Protein AF-0000000086920352 (afdb_homodimer)

Secondary structure (DSSP, 8-state):
------SS------------SPBTHHHHTSTTGGGG--HHHHHHHHHHHHHHHHHHHH-SS-EEE-S--SGGGEEE-TT--EEE---TT-EEE-TT--EE-SEEEEETTTS-HHHHHH-EESTHHHHHHHHHHHHHHHH-------SS-TTPPPHHHHHHHHHHTT-GGGGS-HHHHTTT--HHHHHHHHHHHHHHHHHT-SSGGGSPPHHHHHHHHH-TTSPP---TT--------/-------S------------SPBTHHHHTSTTGGGG--HHHHHHHHHHHHHHHHHHHH-SS-EEE-S--SGGGEEE-TT--EEE---TT-EEE-TT--EE-SEEEEETTTS-HHHHHH-EESTHHHHHHHHHHHHHHHH-------SS-TTPPPHHHHHHHHHHTT-GGGGS-HHHHTTT--HHHHHHHHHHHHHHHHHT-SSGGGSPPHHHHHHHHH-TTSPP---TT--------

Organism: Prunus avium (NCBI:txid42229)

pLDDT: mean 82.34, std 21.56, range [18.47, 98.81]

InterPro domains:
  IPR000719 Protein kinase domain [PF00069] (11-173)
  IPR000719 Protein kinase domain [PS50011] (1-230)
  IPR000719 Protein kinase domain [SM00220] (1-224)
  IPR008271 Serine/threonine-protein kinase, active site [PS00108] (64-76)
  IPR011009 Protein kinase-like domain superfamily [SSF56112] (1-220)
  IPR052059 Cysteine-rich Ser/Thr receptor-like kinase [PTHR47973] (1-223)

Nearest PDB structures (foldseek):
  4oh4-assembly2_B  TM=9.201E-01  e=3.161E-15  Arabidopsis thaliana
  3tl8-assembly2_D  TM=9.072E-01  e=8.126E-15  Arabidopsis thaliana
  3ulz-assembly1_A  TM=9.108E-01  e=2.153E-13  Arabidopsis thaliana
  2xyn-assembly3_C  TM=7.406E-01  e=1.944E-09  Homo sapiens
  3kf4-assembly2_B  TM=7.059E-01  e=2.367E-08  Mus musculus

Sequence (474 aa):
RLLGCSCAGPESLLVYEYLPNRSLDRFIFDQESGKTLNWDKRYEIIVGTAEGLVHLHDNSKTRIIHRDIKASNILLDSRLRAKIADFGLARSFEEDKSHISTAIAGTLGYMAPEYLAHGQLTEKVDVYSFGVLILEIVTGRQNNRSKSAEYSDSIVTITWKHFQAGATEELYDSNLMLQNCNDDVKDEILRVVQIGLLCTQESPSLRPKMSKALQMLTKKEQPLPWHSRICRYTKNGRLLGCSCAGPESLLVYEYLPNRSLDRFIFDQESGKTLNWDKRYEIIVGTAEGLVHLHDNSKTRIIHRDIKASNILLDSRLRAKIADFGLARSFEEDKSHISTAIAGTLGYMAPEYLAHGQLTEKVDVYSFGVLILEIVTGRQNNRSKSAEYSDSIVTITWKHFQAGATEELYDSNLMLQNCNDDVKDEILRVVQIGLLCTQESPSLRPKMSKALQMLTKKEQPLPWHSRICRYTKNG

Structure (mmCIF, N/CA/C/O backbone):
data_AF-0000000086920352-model_v1
#
loop_
_entity.id
_entity.type
_entity.pdbx_description
1 polymer 'Cysteine-rich receptor-like protein kinase 2'
#
loop_
_atom_site.group_PDB
_atom_site.id
_atom_site.type_symbol
_atom_site.label_atom_id
_atom_site.label_alt_id
_atom_site.label_comp_id
_atom_site.label_asym_id
_atom_site.label_entity_id
_atom_site.label_seq_id
_atom_site.pdbx_PDB_ins_code
_atom_site.Cartn_x
_atom_site.Cartn_y
_atom_site.Cartn_z
_atom_site.occupancy
_atom_site.B_iso_or_equiv
_atom_site.auth_seq_id
_atom_site.auth_comp_id
_atom_site.auth_asym_id
_atom_site.auth_atom_id
_atom_site.pdbx_PDB_model_num
ATOM 1 N N . ARG A 1 1 ? -6.535 -0.1 -31.562 1 19.7 1 ARG A N 1
ATOM 2 C CA . ARG A 1 1 ? -5.789 1.121 -31.281 1 19.7 1 ARG A CA 1
ATOM 3 C C . ARG A 1 1 ? -5.27 1.124 -29.844 1 19.7 1 ARG A C 1
ATOM 5 O O . ARG A 1 1 ? -6.051 1.19 -28.891 1 19.7 1 ARG A O 1
ATOM 12 N N . LEU A 1 2 ? -4.066 0.398 -29.484 1 22.8 2 LEU A N 1
ATOM 13 C CA . LEU A 1 2 ? -3.369 0.275 -28.219 1 22.8 2 LEU A CA 1
ATOM 14 C C . LEU A 1 2 ? -2.689 1.587 -27.828 1 22.8 2 LEU A C 1
ATOM 16 O O . LEU A 1 2 ? -1.812 2.066 -28.562 1 22.8 2 LEU A O 1
ATOM 20 N N . LEU A 1 3 ? -3.328 2.578 -27.188 1 26.61 3 LEU A N 1
ATOM 21 C CA . LEU A 1 3 ? -2.988 3.949 -26.812 1 26.61 3 LEU A CA 1
ATOM 22 C C . LEU A 1 3 ? -1.789 3.979 -25.875 1 26.61 3 LEU A C 1
ATOM 24 O O . LEU A 1 3 ? -1.533 3.008 -25.156 1 26.61 3 LEU A O 1
ATOM 28 N N . GLY A 1 4 ? -0.885 5.16 -25.703 1 26.67 4 GLY A N 1
ATOM 29 C CA . GLY A 1 4 ? 0.38 5.734 -25.281 1 26.67 4 GLY A CA 1
ATOM 30 C C . GLY A 1 4 ? 0.577 5.688 -23.781 1 26.67 4 GLY A C 1
ATOM 31 O O . GLY A 1 4 ? -0.113 6.387 -23.031 1 26.67 4 GLY A O 1
ATOM 32 N N . CYS A 1 5 ? 0.864 4.863 -23 1 28.38 5 CYS A N 1
ATOM 33 C CA . CYS A 1 5 ? 1.529 5.246 -21.766 1 28.38 5 CYS A CA 1
ATOM 34 C C . CYS A 1 5 ? 3.01 5.52 -22 1 28.38 5 CYS A C 1
ATOM 36 O O . CYS A 1 5 ? 3.861 4.711 -21.625 1 28.38 5 CYS A O 1
ATOM 38 N N . SER A 1 6 ? 3.686 6.172 -23.062 1 28.23 6 SER A N 1
ATOM 39 C CA . SER A 1 6 ? 5.133 6.246 -23.234 1 28.23 6 SER A CA 1
ATOM 40 C C . SER A 1 6 ? 5.746 7.254 -22.266 1 28.23 6 SER A C 1
ATOM 42 O O . SER A 1 6 ? 6.922 7.609 -22.391 1 28.23 6 SER A O 1
ATOM 44 N N . CYS A 1 7 ? 5.953 7.672 -21.125 1 29.83 7 CYS A N 1
ATOM 45 C CA . CYS A 1 7 ? 6.801 8.844 -21.312 1 29.83 7 CYS A CA 1
ATOM 46 C C . CYS A 1 7 ? 7.992 8.516 -22.203 1 29.83 7 CYS A C 1
ATOM 48 O O . CYS A 1 7 ? 8.234 7.355 -22.531 1 29.83 7 CYS A O 1
ATOM 50 N N . ALA A 1 8 ? 9.445 9.086 -22.109 1 30.81 8 ALA A N 1
ATOM 51 C CA . ALA A 1 8 ? 10.547 8.719 -23 1 30.81 8 ALA A CA 1
ATOM 52 C C . ALA A 1 8 ? 10.703 7.203 -23.078 1 30.81 8 ALA A C 1
ATOM 54 O O . ALA A 1 8 ? 10.125 6.469 -22.281 1 30.81 8 ALA A O 1
ATOM 55 N N . GLY A 1 9 ? 12.258 6.586 -23.828 1 31.3 9 GLY A N 1
ATOM 56 C CA . GLY A 1 9 ? 12.43 5.398 -24.656 1 31.3 9 GLY A CA 1
ATOM 57 C C . GLY A 1 9 ? 12.328 4.105 -23.875 1 31.3 9 GLY A C 1
ATOM 58 O O . GLY A 1 9 ? 12.719 3.043 -24.359 1 31.3 9 GLY A O 1
ATOM 59 N N . PRO A 1 10 ? 12.609 3.936 -22.703 1 34.03 10 PRO A N 1
ATOM 60 C CA . PRO A 1 10 ? 12.984 2.521 -22.672 1 34.03 10 PRO A CA 1
ATOM 61 C C . PRO A 1 10 ? 12.086 1.646 -23.531 1 34.03 10 PRO A C 1
ATOM 63 O O . PRO A 1 10 ? 10.891 1.919 -23.672 1 34.03 10 PRO A O 1
ATOM 66 N N . GLU A 1 11 ? 12.555 0.902 -24.656 1 32.16 11 GLU A N 1
ATOM 67 C CA . GLU A 1 11 ? 12.086 0.137 -25.812 1 32.16 11 GLU A CA 1
ATOM 68 C C . GLU A 1 11 ? 10.867 -0.714 -25.453 1 32.16 11 GLU A C 1
ATOM 70 O O . GLU A 1 11 ? 9.75 -0.43 -25.891 1 32.16 11 GLU A O 1
ATOM 75 N N . SER A 1 12 ? 11.172 -2.217 -25.547 1 31.22 12 SER A N 1
ATOM 76 C CA . SER A 1 12 ? 10.281 -3.336 -25.812 1 31.22 12 SER A CA 1
ATOM 77 C C . SER A 1 12 ? 9.273 -3.529 -24.688 1 31.22 12 SER A C 1
ATOM 79 O O . SER A 1 12 ? 9.57 -4.203 -23.703 1 31.22 12 SER A O 1
ATOM 81 N N . LEU A 1 13 ? 9.07 -2.566 -23.938 1 36.22 13 LEU A N 1
ATOM 82 C CA . LEU A 1 13 ? 7.941 -2.996 -23.125 1 36.22 13 LEU A CA 1
ATOM 83 C C . LEU A 1 13 ? 6.953 -3.818 -23.938 1 36.22 13 LEU A C 1
ATOM 85 O O . LEU A 1 13 ? 6.473 -3.365 -24.984 1 36.22 13 LEU A O 1
ATOM 89 N N . LEU A 1 14 ? 7.098 -5.152 -23.906 1 34.47 14 LEU A N 1
ATOM 90 C CA . LEU A 1 14 ? 6.328 -6.156 -24.641 1 34.47 14 LEU A CA 1
ATOM 91 C C . LEU A 1 14 ? 4.852 -5.777 -24.688 1 34.47 14 LEU A C 1
ATOM 93 O O . LEU A 1 14 ? 4.18 -5.754 -23.656 1 34.47 14 LEU A O 1
ATOM 97 N N . VAL A 1 15 ? 4.551 -4.512 -25.344 1 36.34 15 VAL A N 1
ATOM 98 C CA . VAL A 1 15 ? 3.16 -4.367 -25.766 1 36.34 15 VAL A CA 1
ATOM 99 C C . VAL A 1 15 ? 2.629 -5.711 -26.25 1 36.34 15 VAL A C 1
ATOM 101 O O . VAL A 1 15 ? 3.094 -6.23 -27.266 1 36.34 15 VAL A O 1
ATOM 104 N N . TYR A 1 16 ? 2.473 -6.543 -25.406 1 36.59 16 TYR A N 1
ATOM 105 C CA . TYR A 1 16 ? 1.926 -7.793 -25.938 1 36.59 16 TYR A CA 1
ATOM 106 C C . TYR A 1 16 ? 0.704 -7.527 -26.812 1 36.59 16 TYR A C 1
ATOM 108 O O . TYR A 1 16 ? -0.009 -6.543 -26.609 1 36.59 16 TYR A O 1
ATOM 116 N N . GLU A 1 17 ? 0.768 -7.969 -28.062 1 38.09 17 GLU A N 1
ATOM 117 C CA . GLU A 1 17 ? -0.326 -8.273 -28.984 1 38.09 17 GLU A CA 1
ATOM 118 C C . GLU A 1 17 ? -1.642 -8.453 -28.234 1 38.09 17 GLU A C 1
ATOM 120 O O . GLU A 1 17 ? -1.653 -8.953 -27.109 1 38.09 17 GLU A O 1
ATOM 125 N N . TYR A 1 18 ? -2.562 -7.527 -28.578 1 41.91 18 TYR A N 1
ATOM 126 C CA . TYR A 1 18 ? -3.939 -7.855 -28.234 1 41.91 18 TYR A CA 1
ATOM 127 C C . TYR A 1 18 ? -4.121 -9.367 -28.094 1 41.91 18 TYR A C 1
ATOM 129 O O . TYR A 1 18 ? -3.961 -10.102 -29.078 1 41.91 18 TYR A O 1
ATOM 137 N N . LEU A 1 19 ? -3.654 -10.055 -27.141 1 49.5 19 LEU A N 1
ATOM 138 C CA . LEU A 1 19 ? -3.975 -11.469 -26.953 1 49.5 19 LEU A CA 1
ATOM 139 C C . LEU A 1 19 ? -5.477 -11.664 -26.766 1 49.5 19 LEU A C 1
ATOM 141 O O . LEU A 1 19 ? -6.078 -11.117 -25.844 1 49.5 19 LEU A O 1
ATOM 145 N N . PRO A 1 20 ? -5.957 -11.852 -27.922 1 48.72 20 PRO A N 1
ATOM 146 C CA . PRO A 1 20 ? -7.363 -12.242 -27.812 1 48.72 20 PRO A CA 1
ATOM 147 C C . PRO A 1 20 ? -7.672 -12.961 -26.5 1 48.72 20 PRO A C 1
ATOM 149 O O . PRO A 1 20 ? -8.836 -13.047 -26.094 1 48.72 20 PRO A O 1
ATOM 152 N N . ASN A 1 21 ? -6.684 -13.711 -25.938 1 59.97 21 ASN A N 1
ATOM 153 C CA . ASN A 1 21 ? -7.062 -14.625 -24.859 1 59.97 21 ASN A CA 1
ATOM 154 C C . ASN A 1 21 ? -7.023 -13.938 -23.5 1 59.97 21 ASN A C 1
ATOM 156 O O . ASN A 1 21 ? -6.461 -12.852 -23.359 1 59.97 21 ASN A O 1
ATOM 160 N N . ARG A 1 22 ? -7.676 -14.516 -22.453 1 83.5 22 ARG A N 1
ATOM 161 C CA . ARG A 1 22 ? -8.164 -14.109 -21.125 1 83.5 22 ARG A CA 1
ATOM 162 C C . ARG A 1 22 ? -7.051 -14.195 -20.094 1 83.5 22 ARG A C 1
ATOM 164 O O . ARG A 1 22 ? -6.012 -14.812 -20.328 1 83.5 22 ARG A O 1
ATOM 171 N N . SER A 1 23 ? -7.008 -13.484 -19.266 1 92.62 23 SER A N 1
ATOM 172 C CA . SER A 1 23 ? -6.113 -13.516 -18.109 1 92.62 23 SER A CA 1
ATOM 173 C C . SER A 1 23 ? -6.23 -14.844 -17.359 1 92.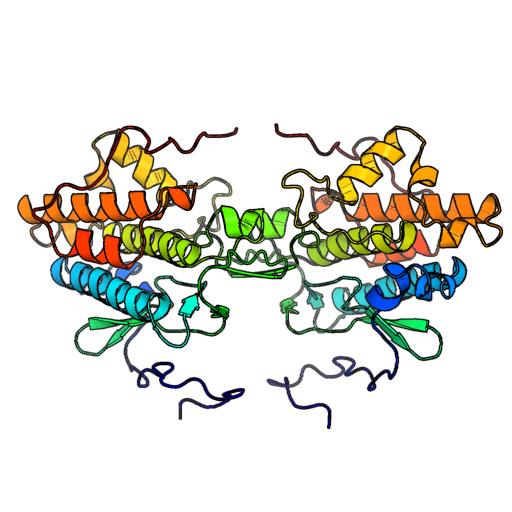62 23 SER A C 1
ATOM 175 O O . SER A 1 23 ? -7.266 -15.508 -17.422 1 92.62 23 SER A O 1
ATOM 177 N N . LEU A 1 24 ? -5.121 -15.273 -16.891 1 95.44 24 LEU A N 1
ATOM 178 C CA . LEU A 1 24 ? -5 -16.547 -16.203 1 95.44 24 LEU A CA 1
ATOM 179 C C . LEU A 1 24 ? -6.098 -16.703 -15.156 1 95.44 24 LEU A C 1
ATOM 181 O O . LEU A 1 24 ? -6.598 -17.812 -14.93 1 95.44 24 LEU A O 1
ATOM 185 N N . ASP A 1 25 ? -6.465 -15.555 -14.438 1 94.19 25 ASP A N 1
ATOM 186 C CA . ASP A 1 25 ? -7.461 -15.617 -13.375 1 94.19 25 ASP A CA 1
ATOM 187 C C . ASP A 1 25 ? -8.805 -16.125 -13.898 1 94.19 25 ASP A C 1
ATOM 189 O O . ASP A 1 25 ? -9.547 -16.781 -13.18 1 94.19 25 ASP A O 1
ATOM 193 N N . ARG A 1 26 ? -9.07 -15.953 -15.125 1 91 26 ARG A N 1
ATOM 194 C CA . ARG A 1 26 ? -10.328 -16.375 -15.734 1 91 26 ARG A CA 1
ATOM 195 C C . ARG A 1 26 ? -10.336 -17.891 -15.969 1 91 26 ARG A C 1
ATOM 197 O O . ARG A 1 26 ? -11.391 -18.469 -16.219 1 91 26 ARG A O 1
ATOM 204 N N . PHE A 1 27 ? -9.227 -18.516 -15.906 1 91.62 27 PHE A N 1
ATOM 205 C CA . PHE A 1 27 ? -9.117 -19.969 -16.078 1 91.62 27 PHE A CA 1
ATOM 206 C C . PHE A 1 27 ? -9 -20.672 -14.734 1 91.62 27 PHE A C 1
ATOM 208 O O . PHE A 1 27 ? -9.859 -21.469 -14.367 1 91.62 27 PHE A O 1
ATOM 215 N N . ILE A 1 28 ? -8.133 -20.25 -13.938 1 92.81 28 ILE A N 1
ATOM 216 C CA . ILE A 1 28 ? -7.758 -21.062 -12.789 1 92.81 28 ILE A CA 1
ATOM 217 C C . ILE A 1 28 ? -8.781 -20.875 -11.672 1 92.81 28 ILE A C 1
ATOM 219 O O . ILE A 1 28 ? -8.914 -21.734 -10.789 1 92.81 28 ILE A O 1
ATOM 223 N N . PHE A 1 29 ? -9.508 -19.734 -11.672 1 91.12 29 PHE A N 1
ATOM 224 C CA . PHE A 1 29 ? -10.445 -19.516 -10.578 1 91.12 29 PHE A CA 1
ATOM 225 C C . PHE A 1 29 ? -11.867 -19.891 -11 1 91.12 29 PHE A C 1
ATOM 227 O O . PHE A 1 29 ? -12.805 -19.781 -10.203 1 91.12 29 PHE A O 1
ATOM 234 N N . ASP A 1 30 ? -11.961 -20.297 -12.172 1 88.06 30 ASP A N 1
ATOM 235 C CA . ASP A 1 30 ? -13.234 -20.797 -12.688 1 88.06 30 ASP A CA 1
ATOM 236 C C . ASP A 1 30 ? -13.195 -22.312 -12.859 1 88.06 30 ASP A C 1
ATOM 238 O O . ASP A 1 30 ? -12.344 -22.844 -13.562 1 88.06 30 ASP A O 1
ATOM 242 N N . GLN A 1 31 ? -14.164 -23.016 -12.305 1 85.56 31 GLN A N 1
ATOM 243 C CA . GLN A 1 31 ? -14.156 -24.484 -12.273 1 85.56 31 GLN A CA 1
ATOM 244 C C . GLN A 1 31 ? -14.289 -25.047 -13.68 1 85.56 31 GLN A C 1
ATOM 246 O O . GLN A 1 31 ? -13.711 -26.094 -13.992 1 85.56 31 GLN A O 1
ATOM 251 N N . GLU A 1 32 ? -14.992 -24.422 -14.484 1 88.38 32 GLU A N 1
ATOM 252 C CA . GLU A 1 32 ? -15.211 -24.938 -15.828 1 88.38 32 GLU A CA 1
ATOM 253 C C . GLU A 1 32 ? -14.031 -24.625 -16.75 1 88.38 32 GLU A C 1
ATOM 255 O O . GLU A 1 32 ? -13.484 -25.516 -17.391 1 88.38 32 GLU A O 1
ATOM 260 N N . SER A 1 33 ? -13.656 -23.359 -16.703 1 86.62 33 SER A N 1
ATOM 261 C CA . SER A 1 33 ? -12.531 -22.953 -17.547 1 86.62 33 SER A CA 1
ATOM 262 C C . SER A 1 33 ? -11.227 -23.578 -17.062 1 86.62 33 SER A C 1
ATOM 264 O O . SER A 1 33 ? -10.312 -23.797 -17.859 1 86.62 33 SER A O 1
ATOM 266 N N . GLY A 1 34 ? -11.172 -23.844 -15.789 1 87.25 34 GLY A N 1
ATOM 267 C CA . GLY A 1 34 ? -9.984 -24.438 -15.203 1 87.25 34 GLY A CA 1
ATOM 268 C C . GLY A 1 34 ? -9.688 -25.828 -15.727 1 87.25 34 GLY A C 1
ATOM 269 O O . GLY A 1 34 ? -8.547 -26.297 -15.688 1 87.25 34 GLY A O 1
ATOM 270 N N . LYS A 1 35 ? -10.695 -26.469 -16.234 1 87.44 35 LYS A N 1
ATOM 271 C CA . LYS A 1 35 ? -10.531 -27.812 -16.781 1 87.44 35 LYS A CA 1
ATOM 272 C C . LYS A 1 35 ? -9.617 -27.797 -18.016 1 87.44 35 LYS A C 1
ATOM 274 O O . LYS A 1 35 ? -9.039 -28.828 -18.359 1 87.44 35 LYS A O 1
ATOM 279 N N . THR A 1 36 ? -9.508 -26.656 -18.562 1 87.25 36 THR A N 1
ATOM 280 C CA . THR A 1 36 ? -8.711 -26.547 -19.766 1 87.25 36 THR A CA 1
ATOM 281 C C . THR A 1 36 ? -7.223 -26.547 -19.438 1 87.25 36 THR A C 1
ATOM 283 O O . THR A 1 36 ? -6.387 -26.766 -20.328 1 87.25 36 THR A O 1
ATOM 286 N N . LEU A 1 37 ? -6.918 -26.281 -18.234 1 92.5 37 LEU A N 1
ATOM 287 C CA . LEU A 1 37 ? -5.516 -26.219 -17.844 1 92.5 37 LEU A CA 1
ATOM 288 C C . LEU A 1 37 ? -5.121 -27.453 -17.031 1 92.5 37 LEU A C 1
ATOM 290 O O . LEU A 1 37 ? -5.309 -27.469 -15.805 1 92.5 37 LEU A O 1
ATOM 294 N N . ASN A 1 38 ? -4.555 -28.438 -17.703 1 92.62 38 ASN A N 1
ATOM 295 C CA . ASN A 1 38 ? -3.973 -29.562 -16.984 1 92.62 38 ASN A CA 1
ATOM 296 C C . ASN A 1 38 ? -2.621 -29.203 -16.375 1 92.62 38 ASN A C 1
ATOM 298 O O . ASN A 1 38 ? -2.191 -28.062 -16.453 1 92.62 38 ASN A O 1
ATOM 302 N N . TRP A 1 39 ? -1.968 -30.156 -15.773 1 95.19 39 TRP A N 1
ATOM 303 C CA . TRP A 1 39 ? -0.742 -29.844 -15.047 1 95.19 39 TRP A CA 1
ATOM 304 C C . TRP A 1 39 ? 0.346 -29.359 -15.992 1 95.19 39 TRP A C 1
ATOM 306 O O . TRP A 1 39 ? 1.047 -28.391 -15.695 1 95.19 39 TRP A O 1
ATOM 316 N N . ASP A 1 40 ? 0.441 -30.031 -17.094 1 94.31 40 ASP A N 1
ATOM 317 C CA . ASP A 1 40 ? 1.483 -29.641 -18.047 1 94.31 40 ASP A CA 1
ATOM 318 C C . ASP A 1 40 ? 1.347 -28.172 -18.438 1 94.31 40 ASP A C 1
ATOM 320 O O . ASP A 1 40 ? 2.336 -27.438 -18.469 1 94.31 40 ASP A O 1
ATOM 324 N N . LYS A 1 41 ? 0.139 -27.766 -18.719 1 94.62 41 LYS A N 1
ATOM 325 C CA . LYS A 1 41 ? -0.115 -26.391 -19.109 1 94.62 41 LYS A CA 1
ATOM 326 C C . LYS A 1 41 ? 0.151 -25.438 -17.938 1 94.62 41 LYS A C 1
ATOM 328 O O . LYS A 1 41 ? 0.76 -24.375 -18.125 1 94.62 41 LYS A O 1
ATOM 333 N N . ARG A 1 42 ? -0.338 -25.797 -16.766 1 97 42 ARG A N 1
ATOM 334 C CA . ARG A 1 42 ? -0.096 -24.969 -15.578 1 97 42 ARG A CA 1
ATOM 335 C C . ARG A 1 42 ? 1.398 -24.828 -15.312 1 97 42 ARG A C 1
ATOM 337 O O . ARG A 1 42 ? 1.868 -23.734 -14.992 1 97 42 ARG A O 1
ATOM 344 N N . TYR A 1 43 ? 2.096 -25.906 -15.5 1 97.25 43 TYR A N 1
ATOM 345 C CA . TYR A 1 43 ? 3.541 -25.891 -15.305 1 97.25 43 TYR A CA 1
ATOM 346 C C . TYR A 1 43 ? 4.219 -24.969 -16.312 1 97.25 43 TYR A C 1
ATOM 348 O O . TYR A 1 43 ? 5.086 -24.172 -15.938 1 97.25 43 TYR A O 1
ATOM 356 N N . GLU A 1 44 ? 3.809 -25.047 -17.531 1 97.44 44 GLU A N 1
ATOM 357 C CA . GLU A 1 44 ? 4.352 -24.172 -18.562 1 97.44 44 GLU A CA 1
ATOM 358 C C . GLU A 1 44 ? 4.086 -22.703 -18.25 1 97.44 44 GLU A C 1
ATOM 360 O O . GLU A 1 44 ? 4.941 -21.844 -18.484 1 97.44 44 GLU A O 1
ATOM 365 N N . ILE A 1 45 ? 2.936 -22.453 -17.75 1 97.25 45 ILE A N 1
ATOM 366 C CA . ILE A 1 45 ? 2.564 -21.094 -17.391 1 97.25 45 ILE A CA 1
ATOM 367 C C . ILE A 1 45 ? 3.471 -20.594 -16.266 1 97.25 45 ILE A C 1
ATOM 369 O O . ILE A 1 45 ? 3.961 -19.469 -16.312 1 97.25 45 ILE A O 1
ATOM 373 N N . ILE A 1 46 ? 3.713 -21.422 -15.242 1 98.75 46 ILE A N 1
ATOM 374 C CA . ILE A 1 46 ? 4.582 -21.094 -14.117 1 98.75 46 ILE A CA 1
ATOM 375 C C . ILE A 1 46 ? 5.988 -20.797 -14.625 1 98.75 46 ILE A C 1
ATOM 377 O O . ILE A 1 46 ? 6.566 -19.75 -14.305 1 98.75 46 ILE A O 1
ATOM 381 N N . VAL A 1 47 ? 6.5 -21.656 -15.453 1 98.44 47 VAL A N 1
ATOM 382 C CA . VAL A 1 47 ? 7.855 -21.516 -15.984 1 98.44 47 VAL A CA 1
ATOM 383 C C . VAL A 1 47 ? 7.945 -20.266 -16.859 1 98.44 47 VAL A C 1
ATOM 385 O O . VAL A 1 47 ? 8.891 -19.5 -16.75 1 98.44 47 VAL A O 1
ATOM 388 N N . GLY A 1 48 ? 6.945 -20.109 -17.688 1 97.31 48 GLY A N 1
ATOM 389 C CA . GLY A 1 48 ? 6.922 -18.922 -18.547 1 97.31 48 GLY A CA 1
ATOM 390 C C . GLY A 1 48 ? 6.906 -17.625 -17.781 1 97.31 48 GLY A C 1
ATOM 391 O O . GLY A 1 48 ? 7.574 -16.656 -18.156 1 97.31 48 GLY A O 1
ATOM 392 N N . THR A 1 49 ? 6.109 -17.547 -16.75 1 97.75 49 THR A N 1
ATOM 393 C CA . THR A 1 49 ? 6.07 -16.359 -15.906 1 97.75 49 THR A CA 1
ATOM 394 C C . THR A 1 49 ? 7.43 -16.125 -15.258 1 97.75 49 THR A C 1
ATOM 396 O O . THR A 1 49 ? 7.914 -14.984 -15.227 1 97.75 49 THR A O 1
ATOM 399 N N . ALA A 1 50 ? 8.047 -17.203 -14.727 1 98.44 50 ALA A N 1
ATOM 400 C CA . ALA A 1 50 ? 9.375 -17.094 -14.125 1 98.44 50 ALA A CA 1
ATOM 401 C C . ALA A 1 50 ? 10.391 -16.562 -15.133 1 98.44 50 ALA A C 1
ATOM 403 O O . ALA A 1 50 ? 11.203 -15.695 -14.812 1 98.44 50 ALA A O 1
ATOM 404 N N . GLU A 1 51 ? 10.344 -17.078 -16.328 1 96.75 51 GLU A N 1
ATOM 405 C CA . GLU A 1 51 ? 11.234 -16.609 -17.375 1 96.75 51 GLU A CA 1
ATOM 406 C C . GLU A 1 51 ? 11.062 -15.109 -17.641 1 96.75 51 GLU A C 1
ATOM 408 O O . GLU A 1 51 ? 12.047 -14.391 -17.797 1 96.75 51 GLU A O 1
ATOM 413 N N . GLY A 1 52 ? 9.789 -14.727 -17.734 1 94.44 52 GLY A N 1
ATOM 414 C CA . GLY A 1 52 ? 9.516 -13.312 -17.906 1 94.44 52 GLY A CA 1
ATOM 415 C C . GLY A 1 52 ? 10.109 -12.453 -16.797 1 94.44 52 GLY A C 1
ATOM 416 O O . GLY A 1 52 ? 10.703 -11.406 -17.062 1 94.44 52 GLY A O 1
ATOM 417 N N . LEU A 1 53 ? 9.992 -12.875 -15.57 1 96.81 53 LEU A N 1
ATOM 418 C CA . LEU A 1 53 ? 10.508 -12.117 -14.43 1 96.81 53 LEU A CA 1
ATOM 419 C C . LEU A 1 53 ? 12.031 -12.086 -14.438 1 96.81 53 LEU A C 1
ATOM 421 O O . LEU A 1 53 ? 12.641 -11.07 -14.086 1 96.81 53 LEU A O 1
ATOM 425 N N . VAL A 1 54 ? 12.672 -13.227 -14.781 1 95.81 54 VAL A N 1
ATOM 426 C CA . VAL A 1 54 ? 14.125 -13.258 -14.898 1 95.81 54 VAL A CA 1
ATOM 427 C C . VAL A 1 54 ? 14.578 -12.211 -15.914 1 95.81 54 VAL A C 1
ATOM 429 O O . VAL A 1 54 ? 15.539 -11.477 -15.672 1 95.81 54 VAL A O 1
ATOM 432 N N . HIS A 1 55 ? 13.859 -12.141 -16.984 1 92.25 55 HIS A N 1
ATOM 433 C CA . HIS A 1 55 ? 14.188 -11.164 -18.016 1 92.25 55 HIS A CA 1
ATOM 434 C C . HIS A 1 55 ? 14.078 -9.742 -17.469 1 92.25 55 HIS A C 1
ATOM 436 O O . HIS A 1 55 ? 14.953 -8.906 -17.734 1 92.25 55 HIS A O 1
ATOM 442 N N . LEU A 1 56 ? 13.062 -9.461 -16.719 1 91.44 56 LEU A N 1
ATOM 443 C CA . LEU A 1 56 ? 12.852 -8.133 -16.156 1 91.44 56 LEU A CA 1
ATOM 444 C C . LEU A 1 56 ? 13.938 -7.797 -15.141 1 91.44 56 LEU A C 1
ATOM 446 O O . LEU A 1 56 ? 14.445 -6.672 -15.117 1 91.44 56 LEU A O 1
ATOM 450 N N . HIS A 1 57 ? 14.305 -8.719 -14.328 1 93.31 57 HIS A N 1
ATOM 451 C CA . HIS A 1 57 ? 15.172 -8.477 -13.18 1 93.31 57 HIS A CA 1
ATOM 452 C C . HIS A 1 57 ? 16.641 -8.477 -13.594 1 93.31 57 HIS A C 1
ATOM 454 O O . HIS A 1 57 ? 17.469 -7.824 -12.945 1 93.31 57 HIS A O 1
ATOM 460 N N . ASP A 1 58 ? 17 -9.234 -14.547 1 86.69 58 ASP A N 1
ATOM 461 C CA . ASP A 1 58 ? 18.406 -9.422 -14.883 1 86.69 58 ASP A CA 1
ATOM 462 C C . ASP A 1 58 ? 18.781 -8.648 -16.141 1 86.69 58 ASP A C 1
ATOM 464 O O . ASP A 1 58 ? 19.891 -8.781 -16.656 1 86.69 58 ASP A O 1
ATOM 468 N N . ASN A 1 59 ? 17.859 -7.824 -16.594 1 76.12 59 ASN A N 1
ATOM 469 C CA . ASN A 1 59 ? 18.172 -7.027 -17.781 1 76.12 59 ASN A CA 1
ATOM 470 C C . ASN A 1 59 ? 19.375 -6.117 -17.531 1 76.12 59 ASN A C 1
ATOM 472 O O . ASN A 1 59 ? 19.422 -5.391 -16.531 1 76.12 59 ASN A O 1
ATOM 476 N N . SER A 1 60 ? 20.312 -6.262 -18.359 1 70.06 60 SER A N 1
ATOM 477 C CA . SER A 1 60 ? 21.609 -5.586 -18.219 1 70.06 60 SER A CA 1
ATOM 478 C C . SER A 1 60 ? 21.453 -4.07 -18.312 1 70.06 60 SER A C 1
ATOM 480 O O . SER A 1 60 ? 22.25 -3.322 -17.734 1 70.06 60 SER A O 1
ATOM 482 N N . LYS A 1 61 ? 20.516 -3.631 -18.984 1 71.94 61 LYS A N 1
ATOM 483 C CA . LYS A 1 61 ? 20.391 -2.189 -19.188 1 71.94 61 LYS A CA 1
ATOM 484 C C . LYS A 1 61 ? 19.547 -1.553 -18.078 1 71.94 61 LYS A C 1
ATOM 486 O O . LYS A 1 61 ? 20 -0.636 -17.391 1 71.94 61 LYS A O 1
ATOM 491 N N . THR A 1 62 ? 18.359 -2.064 -17.906 1 79.38 62 THR A N 1
ATOM 492 C CA . THR A 1 62 ? 17.453 -1.51 -16.922 1 79.38 62 THR A CA 1
ATOM 493 C C . THR A 1 62 ? 16.672 -2.621 -16.203 1 79.38 62 THR A C 1
ATOM 495 O O . THR A 1 62 ? 15.93 -3.367 -16.844 1 79.38 62 THR A O 1
ATOM 498 N N . ARG A 1 63 ? 16.969 -2.752 -14.977 1 87 63 ARG A N 1
ATOM 499 C CA . ARG A 1 63 ? 16.203 -3.715 -14.188 1 87 63 ARG A CA 1
ATOM 500 C C . ARG A 1 63 ? 14.836 -3.158 -13.82 1 87 63 ARG A C 1
ATOM 502 O O . ARG A 1 63 ? 14.711 -1.984 -13.469 1 87 63 ARG A O 1
ATOM 509 N N . ILE A 1 64 ? 13.844 -3.979 -13.984 1 90.75 64 ILE A N 1
ATOM 510 C CA . ILE A 1 64 ? 12.469 -3.551 -13.75 1 90.75 64 ILE A CA 1
ATOM 511 C C . ILE A 1 64 ? 11.844 -4.41 -12.648 1 90.75 64 ILE A C 1
ATOM 513 O O . ILE A 1 64 ? 11.953 -5.637 -12.68 1 90.75 64 ILE A O 1
ATOM 517 N N . ILE A 1 65 ? 11.273 -3.797 -11.711 1 93.75 65 ILE A N 1
ATOM 518 C CA . ILE A 1 65 ? 10.414 -4.453 -10.727 1 93.75 65 ILE A CA 1
ATOM 519 C C . ILE A 1 65 ? 8.953 -4.246 -11.102 1 93.75 65 ILE A C 1
ATOM 521 O O . ILE A 1 65 ? 8.5 -3.109 -11.266 1 93.75 65 ILE A O 1
ATOM 525 N N . HIS A 1 66 ? 8.148 -5.254 -11.32 1 94.38 66 HIS A N 1
ATOM 526 C CA . HIS A 1 66 ? 6.777 -5.172 -11.82 1 94.38 66 HIS A CA 1
ATOM 527 C C . HIS A 1 66 ? 5.836 -4.594 -10.773 1 94.38 66 HIS A C 1
ATOM 529 O O . HIS A 1 66 ? 5.07 -3.674 -11.062 1 94.38 66 HIS A O 1
ATOM 535 N N . ARG A 1 67 ? 5.895 -5.207 -9.469 1 96.19 67 ARG A N 1
ATOM 536 C CA . ARG A 1 67 ? 5.238 -4.746 -8.25 1 96.19 67 ARG A CA 1
ATOM 537 C C . ARG A 1 67 ? 3.771 -5.164 -8.227 1 96.19 67 ARG A C 1
ATOM 539 O O . ARG A 1 67 ? 3.055 -4.887 -7.266 1 96.19 67 ARG A O 1
ATOM 546 N N . ASP A 1 68 ? 3.318 -5.969 -9.242 1 96.19 68 ASP A N 1
ATOM 547 C CA . ASP A 1 68 ? 1.913 -6.363 -9.242 1 96.19 68 ASP A CA 1
ATOM 548 C C . ASP A 1 68 ? 1.718 -7.691 -9.969 1 96.19 68 ASP A C 1
ATOM 550 O O . ASP A 1 68 ? 0.805 -7.828 -10.789 1 96.19 68 ASP A O 1
ATOM 554 N N . ILE A 1 69 ? 2.521 -8.633 -9.727 1 97.5 69 ILE A N 1
ATOM 555 C CA . ILE A 1 69 ? 2.387 -9.977 -10.281 1 97.5 69 ILE A CA 1
ATOM 556 C C . ILE A 1 69 ? 1.202 -10.68 -9.633 1 97.5 69 ILE A C 1
ATOM 558 O O . ILE A 1 69 ? 1.133 -10.789 -8.406 1 97.5 69 ILE A O 1
ATOM 562 N N . LYS A 1 70 ? 0.248 -11.047 -10.391 1 96.5 70 LYS A N 1
ATOM 563 C CA . LYS A 1 70 ? -0.936 -11.805 -9.992 1 96.5 70 LYS A CA 1
ATOM 564 C C . LYS A 1 70 ? -1.618 -12.438 -11.195 1 96.5 70 LYS A C 1
ATOM 566 O O . LYS A 1 70 ? -1.276 -12.133 -12.344 1 96.5 70 LYS A O 1
ATOM 571 N N . ALA A 1 71 ? -2.553 -13.305 -10.93 1 96.06 71 ALA A N 1
ATOM 572 C CA . ALA A 1 71 ? -3.158 -14.109 -11.984 1 96.06 71 ALA A CA 1
ATOM 573 C C . ALA A 1 71 ? -3.816 -13.227 -13.047 1 96.06 71 ALA A C 1
ATOM 575 O O . ALA A 1 71 ? -3.771 -13.539 -14.234 1 96.06 71 ALA A O 1
ATOM 576 N N . SER A 1 72 ? -4.379 -12.07 -12.625 1 93.94 72 SER A N 1
ATOM 577 C CA . SER A 1 72 ? -5.086 -11.203 -13.555 1 93.94 72 SER A CA 1
ATOM 578 C C . SER A 1 72 ? -4.109 -10.461 -14.461 1 93.94 72 SER A C 1
ATOM 580 O O . SER A 1 72 ? -4.508 -9.891 -15.484 1 93.94 72 SER A O 1
ATOM 582 N N . ASN A 1 73 ? -2.838 -10.5 -14.102 1 93.81 73 ASN A N 1
ATOM 583 C CA . ASN A 1 73 ? -1.827 -9.797 -14.883 1 93.81 73 ASN A CA 1
ATOM 584 C C . ASN A 1 73 ? -0.964 -10.773 -15.688 1 93.81 73 ASN A C 1
ATOM 586 O O . ASN A 1 73 ? 0.099 -10.398 -16.188 1 93.81 73 ASN A O 1
ATOM 590 N N . ILE A 1 74 ? -1.362 -12.023 -15.75 1 96.06 74 ILE A N 1
ATOM 591 C CA . ILE A 1 74 ? -0.77 -13.031 -16.625 1 96.06 74 ILE A CA 1
ATOM 592 C C . ILE A 1 74 ? -1.729 -13.359 -17.766 1 96.06 74 ILE A C 1
ATOM 594 O O . ILE A 1 74 ? -2.742 -14.031 -17.562 1 96.06 74 ILE A O 1
ATOM 598 N N . LEU A 1 75 ? -1.361 -12.922 -18.922 1 91.56 75 LEU A N 1
ATOM 599 C CA . LEU A 1 75 ? -2.172 -13.195 -20.094 1 91.56 75 LEU A CA 1
ATOM 600 C C . LEU A 1 75 ? -1.705 -14.477 -20.781 1 91.56 75 LEU A C 1
ATOM 602 O O . LEU A 1 75 ? -0.509 -14.773 -20.812 1 91.56 75 LEU A O 1
ATOM 606 N N . LEU A 1 76 ? -2.684 -15.172 -21.25 1 92 76 LEU A N 1
ATOM 607 C CA . LEU A 1 76 ? -2.375 -16.391 -21.984 1 92 76 LEU A CA 1
ATOM 608 C C . LEU A 1 76 ? -2.633 -16.219 -23.484 1 92 76 LEU A C 1
ATOM 610 O O . LEU A 1 76 ? -3.699 -15.742 -23.875 1 92 76 LEU A O 1
ATOM 614 N N . ASP A 1 77 ? -1.644 -16.547 -24.312 1 87.12 77 ASP A N 1
ATOM 615 C CA . ASP A 1 77 ? -1.841 -16.453 -25.75 1 87.12 77 ASP A CA 1
ATOM 616 C C . ASP A 1 77 ? -2.602 -17.672 -26.281 1 87.12 77 ASP A C 1
ATOM 618 O O . ASP A 1 77 ? -3.17 -18.438 -25.5 1 87.12 77 ASP A O 1
ATOM 622 N N . SER A 1 78 ? -2.697 -17.828 -27.578 1 84.06 78 SER A N 1
ATOM 623 C CA . SER A 1 78 ? -3.508 -18.859 -28.203 1 84.06 78 SER A CA 1
ATOM 624 C C . SER A 1 78 ? -2.965 -20.25 -27.891 1 84.06 78 SER A C 1
ATOM 626 O O . SER A 1 78 ? -3.699 -21.234 -27.953 1 84.06 78 SER A O 1
ATOM 628 N N . ARG A 1 79 ? -1.696 -20.375 -27.578 1 86.25 79 ARG A N 1
ATOM 629 C CA . ARG A 1 79 ? -1.077 -21.656 -27.219 1 86.25 79 ARG A CA 1
ATOM 630 C C . ARG A 1 79 ? -0.993 -21.812 -25.703 1 86.25 79 ARG A C 1
ATOM 632 O O . ARG A 1 79 ? -0.268 -22.672 -25.203 1 86.25 79 ARG A O 1
ATOM 639 N N . LEU A 1 80 ? -1.656 -20.875 -24.906 1 87.44 80 LEU A N 1
ATOM 640 C CA . LEU A 1 80 ? -1.747 -20.875 -23.453 1 87.44 80 LEU A CA 1
ATOM 641 C C . LEU A 1 80 ? -0.377 -20.641 -22.812 1 87.44 80 LEU A C 1
ATOM 643 O O . LEU A 1 80 ? -0.069 -21.219 -21.766 1 87.44 80 LEU A O 1
ATOM 647 N N . ARG A 1 81 ? 0.412 -19.875 -23.594 1 89.81 81 ARG A N 1
ATOM 648 C CA . ARG A 1 81 ? 1.686 -19.438 -23.031 1 89.81 81 ARG A CA 1
ATOM 649 C C . ARG A 1 81 ? 1.53 -18.125 -22.281 1 89.81 81 ARG A C 1
ATOM 651 O O . ARG A 1 81 ? 0.812 -17.234 -22.719 1 89.81 81 ARG A O 1
ATOM 658 N N . ALA A 1 82 ? 2.264 -18.047 -21.188 1 93.75 82 ALA A N 1
ATOM 659 C CA . ALA A 1 82 ? 2.102 -16.922 -20.266 1 93.75 82 ALA A CA 1
ATOM 660 C C . ALA A 1 82 ? 2.877 -15.711 -20.766 1 93.75 82 ALA A C 1
ATOM 662 O O . ALA A 1 82 ? 4.012 -15.828 -21.219 1 93.75 82 ALA A O 1
ATOM 663 N N . LYS A 1 83 ? 2.254 -14.539 -20.641 1 91.75 83 LYS A N 1
ATOM 664 C CA . LYS A 1 83 ? 2.865 -13.227 -20.828 1 91.75 83 LYS A CA 1
ATOM 665 C C . LYS A 1 83 ? 2.525 -12.289 -19.688 1 91.75 83 LYS A C 1
ATOM 667 O O . LYS A 1 83 ? 1.355 -12.133 -19.328 1 91.75 83 LYS A O 1
ATOM 672 N N . ILE A 1 84 ? 3.537 -11.789 -19.141 1 93.75 84 ILE A N 1
ATOM 673 C CA . ILE A 1 84 ? 3.311 -10.828 -18.062 1 93.75 84 ILE A CA 1
ATOM 674 C C . ILE A 1 84 ? 2.738 -9.539 -18.641 1 93.75 84 ILE A C 1
ATOM 676 O O . ILE A 1 84 ? 3.254 -9 -19.625 1 93.75 84 ILE A O 1
ATOM 680 N N . ALA A 1 85 ? 1.666 -9.125 -18.031 1 90.44 85 ALA A N 1
ATOM 681 C CA . ALA A 1 85 ? 0.991 -7.922 -18.5 1 90.44 85 ALA A CA 1
ATOM 682 C C . ALA A 1 85 ? 0.868 -6.887 -17.391 1 90.44 85 ALA A C 1
ATOM 684 O O . ALA A 1 85 ? 1.33 -7.113 -16.266 1 90.44 85 ALA A O 1
ATOM 685 N N . ASP A 1 86 ? 0.38 -5.73 -17.719 1 87.19 86 ASP A N 1
ATOM 686 C CA . ASP A 1 86 ? 0.072 -4.629 -16.812 1 87.19 86 ASP A CA 1
ATOM 687 C C . ASP A 1 86 ? 1.328 -4.145 -16.094 1 87.19 86 ASP A C 1
ATOM 689 O O . ASP A 1 86 ? 1.542 -4.465 -14.914 1 87.19 86 ASP A O 1
ATOM 693 N N . PHE A 1 87 ? 2.094 -3.324 -16.672 1 89.5 87 PHE A N 1
ATOM 694 C CA . PHE A 1 87 ? 3.309 -2.754 -16.094 1 89.5 87 PHE A CA 1
ATOM 695 C C . PHE A 1 87 ? 3.039 -1.368 -15.523 1 89.5 87 PHE A C 1
ATOM 697 O O . PHE A 1 87 ? 3.953 -0.552 -15.398 1 89.5 87 PHE A O 1
ATOM 704 N N . GLY A 1 88 ? 1.807 -1.037 -15.266 1 85.69 88 GLY A N 1
ATOM 705 C CA . GLY A 1 88 ? 1.375 0.255 -14.758 1 85.69 88 GLY A CA 1
ATOM 706 C C . GLY A 1 88 ? 2.047 0.639 -13.453 1 85.69 88 GLY A C 1
ATOM 707 O O . GLY A 1 88 ? 2.199 1.824 -13.148 1 85.69 88 GLY A O 1
ATOM 708 N N . LEU A 1 89 ? 2.516 -0.297 -12.656 1 90.5 89 LEU A N 1
ATOM 709 C CA . LEU A 1 89 ? 3.133 -0.031 -11.359 1 90.5 89 LEU A CA 1
ATOM 710 C C . LEU A 1 89 ? 4.637 -0.274 -11.414 1 90.5 89 LEU A C 1
ATOM 712 O O . LEU A 1 89 ? 5.34 -0.084 -10.422 1 90.5 89 LEU A O 1
ATOM 716 N N . ALA A 1 90 ? 5.129 -0.669 -12.562 1 90.12 90 ALA A N 1
ATOM 717 C CA . ALA A 1 90 ? 6.527 -1.076 -12.688 1 90.12 90 ALA A CA 1
ATOM 718 C C . ALA A 1 90 ? 7.465 0.094 -12.406 1 90.12 90 ALA A C 1
ATOM 720 O O . ALA A 1 90 ? 7.105 1.253 -12.625 1 90.12 90 ALA A O 1
ATOM 721 N N . ARG A 1 91 ? 8.547 -0.194 -11.852 1 87.94 91 ARG A N 1
ATOM 722 C CA . ARG A 1 91 ? 9.594 0.773 -11.555 1 87.94 91 ARG A CA 1
ATOM 723 C C . ARG A 1 91 ? 10.953 0.286 -12.055 1 87.94 91 ARG A C 1
ATOM 725 O O . ARG A 1 91 ? 11.281 -0.895 -11.922 1 87.94 91 ARG A O 1
ATOM 732 N N . SER A 1 92 ? 11.68 1.239 -12.57 1 84.44 92 SER A N 1
ATOM 733 C CA . SER A 1 92 ? 13.031 0.907 -13.008 1 84.44 92 SER A CA 1
ATOM 734 C C . SER A 1 92 ? 14.047 1.147 -11.891 1 84.44 92 SER A C 1
ATOM 736 O O . SER A 1 92 ? 13.898 2.086 -11.102 1 84.44 92 SER A O 1
ATOM 738 N N . PHE A 1 93 ? 14.906 0.215 -11.758 1 73.81 93 PHE A N 1
ATOM 739 C CA . PHE A 1 93 ? 15.93 0.376 -10.734 1 73.81 93 PHE A CA 1
ATOM 740 C C . PHE A 1 93 ? 17.328 0.15 -11.32 1 73.81 93 PHE A C 1
ATOM 742 O O . PHE A 1 93 ? 17.484 -0.613 -12.273 1 73.81 93 PHE A O 1
ATOM 749 N N . GLU A 1 94 ? 18.156 1.125 -10.867 1 63.72 94 GLU A N 1
ATOM 750 C CA . GLU A 1 94 ? 19.562 0.83 -11.141 1 63.72 94 GLU A CA 1
ATOM 751 C C . GLU A 1 94 ? 20.094 -0.277 -10.234 1 63.72 94 GLU A C 1
ATOM 753 O O . GLU A 1 94 ? 19.531 -0.527 -9.164 1 63.72 94 GLU A O 1
ATOM 758 N N . GLU A 1 95 ? 21.125 -0.974 -10.602 1 56.38 95 GLU A N 1
ATOM 759 C CA . GLU A 1 95 ? 21.781 -2.119 -9.977 1 56.38 95 GLU A CA 1
ATOM 760 C C . GLU A 1 95 ? 22.156 -1.823 -8.531 1 56.38 95 GLU A C 1
ATOM 762 O O . GLU A 1 95 ? 22.516 -0.694 -8.195 1 56.38 95 GLU A O 1
ATOM 767 N N . ASP A 1 96 ? 21.797 -2.482 -7.355 1 53.09 96 ASP A N 1
ATOM 768 C CA . ASP A 1 96 ? 22.375 -2.707 -6.039 1 53.09 96 ASP A CA 1
ATOM 769 C C . ASP A 1 96 ? 21.625 -1.942 -4.957 1 53.09 96 ASP A C 1
ATOM 771 O O . ASP A 1 96 ? 22.094 -1.842 -3.82 1 53.09 96 ASP A O 1
ATOM 775 N N . LYS A 1 97 ? 20.562 -1.17 -5.34 1 58.53 97 LYS A N 1
ATOM 776 C CA . LYS A 1 97 ? 20.25 -0.397 -4.141 1 58.53 97 LYS A CA 1
ATOM 777 C C . LYS A 1 97 ? 18.844 -0.709 -3.639 1 58.53 97 LYS A C 1
ATOM 779 O O . LYS A 1 97 ? 17.891 -0.798 -4.426 1 58.53 97 LYS A O 1
ATOM 784 N N . SER A 1 98 ? 18.812 -1.536 -2.535 1 62.19 98 SER A N 1
ATOM 785 C CA . SER A 1 98 ? 17.547 -1.484 -1.813 1 62.19 98 SER A CA 1
ATOM 786 C C . SER A 1 98 ? 17 -0.062 -1.756 1 62.19 98 SER A C 1
ATOM 788 O O . SER A 1 98 ? 17.719 0.872 -1.404 1 62.19 98 SER A O 1
ATOM 790 N N . HIS A 1 99 ? 15.906 0.084 -2.443 1 77.31 99 HIS A N 1
ATOM 791 C CA . HIS A 1 99 ? 15.289 1.403 -2.41 1 77.31 99 HIS A CA 1
ATOM 792 C C . HIS A 1 99 ? 14.164 1.455 -1.381 1 77.31 99 HIS A C 1
ATOM 794 O O . HIS A 1 99 ? 13.359 0.523 -1.285 1 77.31 99 HIS A O 1
ATOM 800 N N . ILE A 1 100 ? 14.367 2.201 -0.449 1 75.94 100 ILE A N 1
ATOM 801 C CA . ILE A 1 100 ? 13.266 2.465 0.477 1 75.94 100 ILE A CA 1
ATOM 802 C C . ILE A 1 100 ? 12.375 3.572 -0.081 1 75.94 100 ILE A C 1
ATOM 804 O O . ILE A 1 100 ? 12.859 4.664 -0.395 1 75.94 100 ILE A O 1
ATOM 808 N N . SER A 1 101 ? 11.172 3.113 -0.361 1 82.75 101 SER A N 1
ATOM 809 C CA . SER A 1 101 ? 10.203 4.07 -0.878 1 82.75 101 SER A CA 1
ATOM 810 C C . SER A 1 101 ? 9.07 4.297 0.115 1 82.75 101 SER A C 1
ATOM 812 O O . SER A 1 101 ? 8.586 3.354 0.747 1 82.75 101 SER A O 1
ATOM 814 N N . THR A 1 102 ? 8.633 5.562 0.257 1 87.44 102 THR A N 1
ATOM 815 C CA . THR A 1 102 ? 7.441 5.836 1.056 1 87.44 102 THR A CA 1
ATOM 816 C C . THR A 1 102 ? 6.18 5.684 0.214 1 87.44 102 THR A C 1
ATOM 818 O O . THR A 1 102 ? 5.09 5.469 0.751 1 87.44 102 THR A O 1
ATOM 821 N N . ALA A 1 103 ? 6.332 5.887 -1.07 1 89.88 103 ALA A N 1
ATOM 822 C CA . ALA A 1 103 ? 5.207 5.656 -1.975 1 89.88 103 ALA A CA 1
ATOM 823 C C . ALA A 1 103 ? 5.031 4.168 -2.264 1 89.88 103 ALA A C 1
ATOM 825 O O . ALA A 1 103 ? 5.961 3.508 -2.738 1 89.88 103 ALA A O 1
ATOM 826 N N . ILE A 1 104 ? 3.893 3.65 -1.961 1 93.69 104 ILE A N 1
ATOM 827 C CA . ILE A 1 104 ? 3.668 2.23 -2.209 1 93.69 104 ILE A CA 1
ATOM 828 C C . ILE A 1 104 ? 2.416 2.049 -3.064 1 93.69 104 ILE A C 1
ATOM 830 O O . ILE A 1 104 ? 1.51 2.883 -3.035 1 93.69 104 ILE A O 1
ATOM 834 N N . ALA A 1 105 ? 2.428 1.045 -3.857 1 94.25 105 ALA A N 1
ATOM 835 C CA . ALA A 1 105 ? 1.289 0.657 -4.688 1 94.25 105 ALA A CA 1
ATOM 836 C C . ALA A 1 105 ? 1.34 -0.83 -5.027 1 94.25 105 ALA A C 1
ATOM 838 O O . ALA A 1 105 ? 2.42 -1.39 -5.23 1 94.25 105 ALA A O 1
ATOM 839 N N . GLY A 1 106 ? 0.193 -1.49 -5.055 1 94.81 106 GLY A N 1
ATOM 840 C CA . GLY A 1 106 ? 0.08 -2.91 -5.352 1 94.81 106 GLY A CA 1
ATOM 841 C C . GLY A 1 106 ? -1.262 -3.496 -4.957 1 94.81 106 GLY A C 1
ATOM 842 O O . GLY A 1 106 ? -2.232 -2.762 -4.754 1 94.81 106 GLY A O 1
ATOM 843 N N . THR A 1 107 ? -1.304 -4.789 -4.957 1 95.12 107 THR A N 1
ATOM 844 C CA . THR A 1 107 ? -2.506 -5.523 -4.574 1 95.12 107 THR A CA 1
ATOM 845 C C . THR A 1 107 ? -2.281 -6.285 -3.273 1 95.12 107 THR A C 1
ATOM 847 O O . THR A 1 107 ? -1.381 -7.125 -3.186 1 95.12 107 THR A O 1
ATOM 850 N N . LEU A 1 108 ? -3.145 -5.98 -2.256 1 93.06 108 LEU A N 1
ATOM 851 C CA . LEU A 1 108 ? -3.041 -6.684 -0.983 1 93.06 108 LEU A CA 1
ATOM 852 C C . LEU A 1 108 ? -3.148 -8.195 -1.184 1 93.06 108 LEU A C 1
ATOM 854 O O . LEU A 1 108 ? -3.98 -8.664 -1.963 1 93.06 108 LEU A O 1
ATOM 858 N N . GLY A 1 109 ? -2.393 -8.938 -0.453 1 93.38 109 GLY A N 1
ATOM 859 C CA . GLY A 1 109 ? -2.326 -10.383 -0.605 1 93.38 109 GLY A CA 1
ATOM 860 C C . GLY A 1 109 ? -1.162 -10.844 -1.463 1 93.38 109 GLY A C 1
ATOM 861 O O . GLY A 1 109 ? -0.723 -11.992 -1.361 1 93.38 109 GLY A O 1
ATOM 862 N N . TYR A 1 110 ? -0.722 -9.922 -2.293 1 96.5 110 TYR A N 1
ATOM 863 C CA . TYR A 1 110 ? 0.373 -10.273 -3.191 1 96.5 110 TYR A CA 1
ATOM 864 C C . TYR A 1 110 ? 1.626 -9.469 -2.861 1 96.5 110 TYR A C 1
ATOM 866 O O . TYR A 1 110 ? 2.721 -9.797 -3.32 1 96.5 110 TYR A O 1
ATOM 874 N N . MET A 1 111 ? 1.434 -8.367 -2.111 1 96 111 MET A N 1
ATOM 875 C CA . MET A 1 111 ? 2.559 -7.504 -1.758 1 96 111 MET A CA 1
ATOM 876 C C . MET A 1 111 ? 3.426 -8.156 -0.685 1 96 111 MET A C 1
ATOM 878 O O . MET A 1 111 ? 2.906 -8.727 0.278 1 96 111 MET A O 1
ATOM 882 N N . ALA A 1 112 ? 4.711 -8.016 -0.889 1 96.56 112 ALA A N 1
ATOM 883 C CA . ALA A 1 112 ? 5.656 -8.586 0.07 1 96.56 112 ALA A CA 1
ATOM 884 C C . ALA A 1 112 ? 5.574 -7.867 1.413 1 96.56 112 ALA A C 1
ATOM 886 O O . ALA A 1 112 ? 5.344 -6.656 1.462 1 96.56 112 ALA A O 1
ATOM 887 N N . PRO A 1 113 ? 5.84 -8.648 2.467 1 95 113 PRO A N 1
ATOM 888 C CA . PRO A 1 113 ? 5.73 -8.07 3.809 1 95 113 PRO A CA 1
ATOM 889 C C . PRO A 1 113 ? 6.656 -6.879 4.016 1 95 113 PRO A C 1
ATOM 891 O O . PRO A 1 113 ? 6.246 -5.863 4.586 1 95 113 PRO A O 1
ATOM 894 N N . GLU A 1 114 ? 7.914 -6.875 3.559 1 94.75 114 GLU A N 1
ATOM 895 C CA . GLU A 1 114 ? 8.875 -5.801 3.793 1 94.75 114 GLU A CA 1
ATOM 896 C C . GLU A 1 114 ? 8.5 -4.547 3.012 1 94.75 114 GLU A C 1
ATOM 898 O O . GLU A 1 114 ? 8.82 -3.43 3.426 1 94.75 114 GLU A O 1
ATOM 903 N N . TYR A 1 115 ? 7.891 -4.727 1.903 1 95.12 115 TYR A N 1
ATOM 904 C CA . TYR A 1 115 ? 7.434 -3.609 1.088 1 95.12 115 TYR A CA 1
ATOM 905 C C . TYR A 1 115 ? 6.238 -2.918 1.733 1 95.12 115 TYR A C 1
ATOM 907 O O . TYR A 1 115 ? 6.223 -1.692 1.869 1 95.12 115 TYR A O 1
ATOM 915 N N . LEU A 1 116 ? 5.285 -3.738 2.176 1 92.5 116 LEU A N 1
ATOM 916 C CA . LEU A 1 116 ? 4.078 -3.234 2.818 1 92.5 116 LEU A CA 1
ATOM 917 C C . LEU A 1 116 ? 4.414 -2.539 4.133 1 92.5 116 LEU A C 1
ATOM 919 O O . LEU A 1 116 ? 3.859 -1.48 4.441 1 92.5 116 LEU A O 1
ATOM 923 N N . ALA A 1 117 ? 5.344 -3.105 4.855 1 89.06 117 ALA A N 1
ATOM 924 C CA . ALA A 1 117 ? 5.645 -2.631 6.203 1 89.06 117 ALA A CA 1
ATOM 925 C C . ALA A 1 117 ? 6.598 -1.439 6.168 1 89.06 117 ALA A C 1
ATOM 927 O O . ALA A 1 117 ? 6.438 -0.484 6.93 1 89.06 117 ALA A O 1
ATOM 928 N N . HIS A 1 118 ? 7.578 -1.515 5.234 1 89.38 118 HIS A N 1
ATOM 929 C CA . HIS A 1 118 ? 8.68 -0.564 5.348 1 89.38 118 HIS A CA 1
ATOM 930 C C . HIS A 1 118 ? 8.945 0.132 4.02 1 89.38 118 HIS A C 1
ATOM 932 O O . HIS A 1 118 ? 9.844 0.969 3.92 1 89.38 118 HIS A O 1
ATOM 938 N N . GLY A 1 119 ? 8.336 -0.284 3.088 1 91.62 119 GLY A N 1
ATOM 939 C CA . GLY A 1 119 ? 8.578 0.306 1.779 1 91.62 119 GLY A CA 1
ATOM 940 C C . GLY A 1 119 ? 9.852 -0.198 1.123 1 91.62 119 GLY A C 1
ATOM 941 O O . GLY A 1 119 ? 10.367 0.433 0.201 1 91.62 119 GLY A O 1
ATOM 942 N N . GLN A 1 120 ? 10.383 -1.239 1.665 1 92.06 120 GLN A N 1
ATOM 943 C CA . GLN A 1 120 ? 11.594 -1.8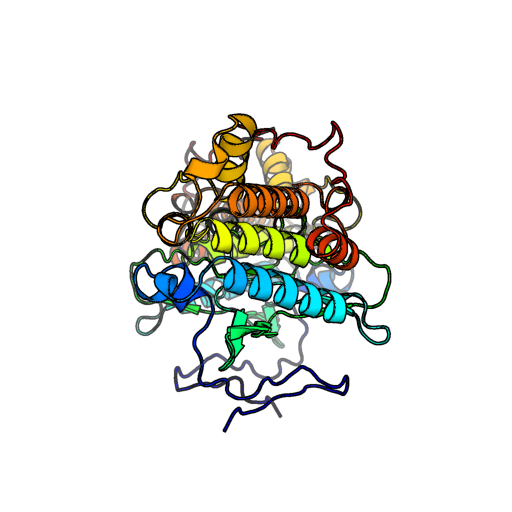01 1.074 1 92.06 120 GLN A CA 1
ATOM 944 C C . GLN A 1 120 ? 11.289 -2.459 -0.27 1 92.06 120 GLN A C 1
ATOM 946 O O . GLN A 1 120 ? 10.688 -3.531 -0.322 1 92.06 120 GLN A O 1
ATOM 951 N N . LEU A 1 121 ? 11.805 -1.849 -1.332 1 92.69 121 LEU A N 1
ATOM 952 C CA . LEU A 1 121 ? 11.492 -2.295 -2.686 1 92.69 121 LEU A CA 1
ATOM 953 C C . LEU A 1 121 ? 12.727 -2.861 -3.371 1 92.69 121 LEU A C 1
ATOM 955 O O . LEU A 1 121 ? 13.672 -2.123 -3.666 1 92.69 121 LEU A O 1
ATOM 959 N N . THR A 1 122 ? 12.75 -4.137 -3.551 1 93.75 122 THR A N 1
ATOM 960 C CA . THR A 1 122 ? 13.727 -4.867 -4.355 1 93.75 122 THR A CA 1
ATOM 961 C C . THR A 1 122 ? 13.031 -5.871 -5.27 1 93.75 122 THR A C 1
ATOM 963 O O . THR A 1 122 ? 11.805 -6.023 -5.219 1 93.75 122 THR A O 1
ATOM 966 N N . GLU A 1 123 ? 13.781 -6.527 -6.066 1 94.94 123 GLU A N 1
ATOM 967 C CA . GLU A 1 123 ? 13.203 -7.527 -6.961 1 94.94 123 GLU A CA 1
ATOM 968 C C . GLU A 1 123 ? 12.484 -8.625 -6.176 1 94.94 123 GLU A C 1
ATOM 970 O O . GLU A 1 123 ? 11.641 -9.336 -6.723 1 94.94 123 GLU A O 1
ATOM 975 N N . LYS A 1 124 ? 12.789 -8.719 -4.875 1 96.75 124 LYS A N 1
ATOM 976 C CA . LYS A 1 124 ? 12.242 -9.781 -4.043 1 96.75 124 LYS A CA 1
ATOM 977 C C . LYS A 1 124 ? 10.742 -9.609 -3.838 1 96.75 124 LYS A C 1
ATOM 979 O O . LYS A 1 124 ? 10.047 -10.547 -3.449 1 96.75 124 LYS A O 1
ATOM 984 N N . VAL A 1 125 ? 10.203 -8.367 -4.082 1 97.38 125 VAL A N 1
ATOM 985 C CA . VAL A 1 125 ? 8.758 -8.156 -3.967 1 97.38 125 VAL A CA 1
ATOM 986 C C . VAL A 1 125 ? 8.039 -8.922 -5.07 1 97.38 125 VAL A C 1
ATOM 988 O O . VAL A 1 125 ? 6.969 -9.492 -4.844 1 97.38 125 VAL A O 1
ATOM 991 N N . ASP A 1 126 ? 8.672 -9 -6.262 1 97.75 126 ASP A N 1
ATOM 992 C CA . ASP A 1 126 ? 8.109 -9.773 -7.363 1 97.75 126 ASP A CA 1
ATOM 993 C C . ASP A 1 126 ? 8.219 -11.273 -7.09 1 97.75 126 ASP A C 1
ATOM 995 O O . ASP A 1 126 ? 7.34 -12.047 -7.477 1 97.75 126 ASP A O 1
ATOM 999 N N . VAL A 1 127 ? 9.297 -11.656 -6.43 1 98.62 127 VAL A N 1
ATOM 1000 C CA . VAL A 1 127 ? 9.492 -13.062 -6.086 1 98.62 127 VAL A CA 1
ATOM 1001 C C . VAL A 1 127 ? 8.375 -13.531 -5.152 1 98.62 127 VAL A C 1
ATOM 1003 O O . VAL A 1 127 ? 7.812 -14.609 -5.336 1 98.62 127 VAL A O 1
ATOM 1006 N N . TYR A 1 128 ? 8.078 -12.664 -4.203 1 98.5 128 TYR A N 1
ATOM 1007 C CA . TYR A 1 128 ? 6.988 -12.977 -3.283 1 98.5 128 TYR A CA 1
ATOM 1008 C C . TYR A 1 128 ? 5.676 -13.164 -4.031 1 98.5 128 TYR A C 1
ATOM 1010 O O . TYR A 1 128 ? 4.992 -14.172 -3.854 1 98.5 128 TYR A O 1
ATOM 1018 N N . SER A 1 129 ? 5.309 -12.195 -4.859 1 98.5 129 SER A N 1
ATOM 1019 C CA . SER A 1 129 ? 4.059 -12.258 -5.613 1 98.5 129 SER A CA 1
ATOM 1020 C C . SER A 1 129 ? 4.016 -13.484 -6.52 1 98.5 129 SER A C 1
ATOM 1022 O O . SER A 1 129 ? 2.957 -14.086 -6.707 1 98.5 129 SER A O 1
ATOM 1024 N N . PHE A 1 130 ? 5.188 -13.859 -7.086 1 98.81 130 PHE A N 1
ATOM 1025 C CA . PHE A 1 130 ? 5.285 -15.055 -7.914 1 98.81 130 PHE A CA 1
ATOM 1026 C C . PHE A 1 130 ? 4.969 -16.297 -7.102 1 98.81 130 PHE A C 1
ATOM 1028 O O . PHE A 1 130 ? 4.262 -17.188 -7.574 1 98.81 130 PHE A O 1
ATOM 1035 N N . GLY A 1 131 ? 5.504 -16.375 -5.891 1 98.75 131 GLY A N 1
ATOM 1036 C CA . GLY A 1 131 ? 5.188 -17.484 -5.012 1 98.75 131 GLY A CA 1
ATOM 1037 C C . GLY A 1 131 ? 3.703 -17.625 -4.734 1 98.75 131 GLY A C 1
ATOM 1038 O O . GLY A 1 131 ? 3.16 -18.734 -4.773 1 98.75 131 GLY A O 1
ATOM 1039 N N . VAL A 1 132 ? 3.084 -16.469 -4.465 1 98.25 132 VAL A N 1
ATOM 1040 C CA . VAL A 1 132 ? 1.643 -16.469 -4.234 1 98.25 132 VAL A CA 1
ATOM 1041 C C . VAL A 1 132 ? 0.922 -16.984 -5.48 1 98.25 132 VAL A C 1
ATOM 1043 O O . VAL A 1 132 ? 0.021 -17.828 -5.379 1 98.25 132 VAL A O 1
ATOM 1046 N N . LEU A 1 133 ? 1.305 -16.547 -6.613 1 98.62 133 LEU A N 1
ATOM 1047 C CA . LEU A 1 133 ? 0.715 -16.953 -7.887 1 98.62 133 LEU A CA 1
ATOM 1048 C C . LEU A 1 133 ? 0.853 -18.453 -8.094 1 98.62 133 LEU A C 1
ATOM 1050 O O . LEU A 1 133 ? -0.096 -19.109 -8.523 1 98.62 133 LEU A O 1
ATOM 1054 N N . ILE A 1 134 ? 2.047 -19 -7.809 1 98.69 134 ILE A N 1
ATOM 1055 C CA . ILE A 1 134 ? 2.279 -20.438 -7.914 1 98.69 134 ILE A CA 1
ATOM 1056 C C . ILE A 1 134 ? 1.231 -21.188 -7.098 1 98.69 134 ILE A C 1
ATOM 1058 O O . ILE A 1 134 ? 0.605 -22.125 -7.594 1 98.69 134 ILE A O 1
ATOM 1062 N N . LEU A 1 135 ? 1.045 -20.781 -5.891 1 98.19 135 LEU A N 1
ATOM 1063 C CA . LEU A 1 135 ? 0.113 -21.453 -5 1 98.19 135 LEU A CA 1
ATOM 1064 C C . LEU A 1 135 ? -1.316 -21.344 -5.52 1 98.19 135 LEU A C 1
ATOM 1066 O O . LEU A 1 135 ? -2.09 -22.312 -5.426 1 98.19 135 LEU A O 1
ATOM 1070 N N . GLU A 1 136 ? -1.634 -20.219 -6.094 1 97.5 136 GLU A N 1
ATOM 1071 C CA . GLU A 1 136 ? -2.949 -20.062 -6.707 1 97.5 136 GLU A CA 1
ATOM 1072 C C . GLU A 1 136 ? -3.129 -21.031 -7.875 1 97.5 136 GLU A C 1
ATOM 1074 O O . GLU A 1 136 ? -4.191 -21.641 -8.031 1 97.5 136 GLU A O 1
ATOM 1079 N N . ILE A 1 137 ? -2.105 -21.172 -8.688 1 97.75 137 ILE A N 1
ATOM 1080 C CA . ILE A 1 137 ? -2.178 -22.016 -9.875 1 97.75 137 ILE A CA 1
ATOM 1081 C C . ILE A 1 137 ? -2.375 -23.484 -9.453 1 97.75 137 ILE A C 1
ATOM 1083 O O . ILE A 1 137 ? -3.168 -24.203 -10.062 1 97.75 137 ILE A O 1
ATOM 1087 N N . VAL A 1 138 ? -1.704 -23.891 -8.43 1 97.31 138 VAL A N 1
ATOM 1088 C CA . VAL A 1 138 ? -1.722 -25.281 -7.996 1 97.31 138 VAL A CA 1
ATOM 1089 C C . VAL A 1 138 ? -3.045 -25.578 -7.297 1 97.31 138 VAL A C 1
ATOM 1091 O O . VAL A 1 138 ? -3.598 -26.672 -7.453 1 97.31 138 VAL A O 1
ATOM 1094 N N . THR A 1 139 ? -3.574 -24.609 -6.555 1 95.94 139 THR A N 1
ATOM 1095 C CA . THR A 1 139 ? -4.742 -24.875 -5.719 1 95.94 139 THR A CA 1
ATOM 1096 C C . THR A 1 139 ? -6.027 -24.5 -6.449 1 95.94 139 THR A C 1
ATOM 1098 O O . THR A 1 139 ? -7.113 -24.938 -6.078 1 95.94 139 THR A O 1
ATOM 1101 N N . GLY A 1 140 ? -5.895 -23.594 -7.375 1 95.19 140 GLY A N 1
ATOM 1102 C CA . GLY A 1 140 ? -7.078 -23.062 -8.039 1 95.19 140 GLY A CA 1
ATOM 1103 C C . GLY A 1 140 ? -7.859 -22.094 -7.184 1 95.19 140 GLY A C 1
ATOM 1104 O O . GLY A 1 140 ? -9.008 -21.766 -7.488 1 95.19 140 GLY A O 1
ATOM 1105 N N . ARG A 1 141 ? -7.238 -21.656 -6.094 1 93.12 141 ARG A N 1
ATOM 1106 C CA . ARG A 1 141 ? -7.883 -20.734 -5.156 1 93.12 141 ARG A CA 1
ATOM 1107 C C . ARG A 1 141 ? -7.254 -19.344 -5.234 1 93.12 141 ARG A C 1
ATOM 1109 O O . ARG A 1 141 ? -6.027 -19.219 -5.305 1 93.12 141 ARG A O 1
ATOM 1116 N N . GLN A 1 142 ? -8.094 -18.375 -5.301 1 93 142 GLN A N 1
ATOM 1117 C CA . GLN A 1 142 ? -7.598 -17 -5.285 1 93 142 GLN A CA 1
ATOM 1118 C C . GLN A 1 142 ? -7.203 -16.578 -3.871 1 93 142 GLN A C 1
ATOM 1120 O O . GLN A 1 142 ? -7.898 -16.906 -2.904 1 93 142 GLN A O 1
ATOM 1125 N N . ASN A 1 143 ? -6 -15.906 -3.822 1 90.25 143 ASN A N 1
ATOM 1126 C CA . ASN A 1 143 ? -5.566 -15.406 -2.521 1 90.25 143 ASN A CA 1
ATOM 1127 C C . AS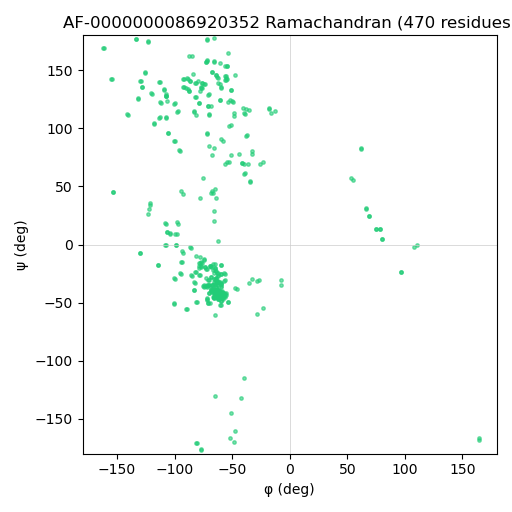N A 1 143 ? -6.465 -14.273 -2.029 1 90.25 143 ASN A C 1
ATOM 1129 O O . ASN A 1 143 ? -6.324 -13.133 -2.469 1 90.25 143 ASN A O 1
ATOM 1133 N N . ASN A 1 144 ? -7.742 -14.406 -2.139 1 67.81 144 ASN A N 1
ATOM 1134 C CA . ASN A 1 144 ? -8.586 -13.305 -1.697 1 67.81 144 ASN A CA 1
ATOM 1135 C C . ASN A 1 144 ? -8.797 -13.32 -0.186 1 67.81 144 ASN A C 1
ATOM 1137 O O . ASN A 1 144 ? -9.062 -14.375 0.392 1 67.81 144 ASN A O 1
ATOM 1141 N N . ARG A 1 145 ? -8.227 -12.336 0.498 1 54.62 145 ARG A N 1
ATOM 1142 C CA . ARG A 1 145 ? -8.68 -12.211 1.881 1 54.62 145 ARG A CA 1
ATOM 1143 C C . ARG A 1 145 ? -10.195 -12.125 1.958 1 54.62 145 ARG A C 1
ATOM 1145 O O . ARG A 1 145 ? -10.82 -11.352 1.229 1 54.62 145 ARG A O 1
ATOM 1152 N N . SER A 1 146 ? -10.734 -13.305 1.66 1 44.84 146 SER A N 1
ATOM 1153 C CA . SER A 1 146 ? -12.195 -13.352 1.608 1 44.84 146 SER A CA 1
ATOM 1154 C C . SER A 1 146 ? -12.812 -12.102 2.225 1 44.84 146 SER A C 1
ATOM 1156 O O . SER A 1 146 ? -12.359 -11.633 3.275 1 44.84 146 SER A O 1
ATOM 1158 N N . LYS A 1 147 ? -13.523 -11.305 1.271 1 46.22 147 LYS A N 1
ATOM 1159 C CA . LYS A 1 147 ? -14.367 -10.172 1.664 1 46.22 147 LYS A CA 1
ATOM 1160 C C . LYS A 1 147 ? -14.93 -10.375 3.068 1 46.22 147 LYS A C 1
ATOM 1162 O O . LYS A 1 147 ? -15.078 -9.414 3.824 1 46.22 147 LYS A O 1
ATOM 1167 N N . SER A 1 148 ? -15.633 -11.445 3.105 1 42.94 148 SER A N 1
ATOM 1168 C CA . SER A 1 148 ? -16.5 -11.633 4.262 1 42.94 148 SER A CA 1
ATOM 1169 C C . SER A 1 148 ? -15.695 -11.898 5.527 1 42.94 148 SER A C 1
ATOM 1171 O O . SER A 1 148 ? -16.172 -11.664 6.637 1 42.94 148 SER A O 1
ATOM 1173 N N . ALA A 1 149 ? -14.719 -12.875 5.469 1 42.94 149 ALA A N 1
ATOM 1174 C CA . ALA A 1 149 ? -14.273 -13.344 6.777 1 42.94 149 ALA A CA 1
ATOM 1175 C C . ALA A 1 149 ? -12.961 -12.68 7.176 1 42.94 149 ALA A C 1
ATOM 1177 O O . ALA A 1 149 ? -11.945 -12.836 6.484 1 42.94 149 ALA A O 1
ATOM 1178 N N . GLU A 1 150 ? -12.891 -11.477 7.863 1 47.34 150 GLU A N 1
ATOM 1179 C CA . GLU A 1 150 ? -11.852 -10.812 8.648 1 47.34 150 GLU A CA 1
ATOM 1180 C C . GLU A 1 150 ? -10.648 -11.727 8.859 1 47.34 150 GLU A C 1
ATOM 1182 O O . GLU A 1 150 ? -9.516 -11.258 8.93 1 47.34 150 GLU A O 1
ATOM 1187 N N . TYR A 1 151 ? -11.016 -13.117 8.898 1 49.72 151 TYR A N 1
ATOM 1188 C CA . TYR A 1 151 ? -10.031 -13.969 9.539 1 49.72 151 TYR A CA 1
ATOM 1189 C C . TYR A 1 151 ? -9.586 -15.086 8.602 1 49.72 151 TYR A C 1
ATOM 1191 O O . TYR A 1 151 ? -9.117 -16.141 9.055 1 49.72 151 TYR A O 1
ATOM 1199 N N . SER A 1 152 ? -9.727 -14.742 7.266 1 59.69 152 SER A N 1
ATOM 1200 C CA . SER A 1 152 ? -9.289 -15.945 6.566 1 59.69 152 SER A CA 1
ATOM 1201 C C . SER A 1 152 ? -7.785 -15.922 6.312 1 59.69 152 SER A C 1
ATOM 1203 O O . SER A 1 152 ? -7.211 -14.867 6.055 1 59.69 152 SER A O 1
ATOM 1205 N N . ASP A 1 153 ? -7.16 -17 6.582 1 77.75 153 ASP A N 1
ATOM 1206 C CA . ASP A 1 153 ? -5.73 -17.203 6.371 1 77.75 153 ASP A CA 1
ATOM 1207 C C . ASP A 1 153 ? -5.359 -17.031 4.902 1 77.75 153 ASP A C 1
ATOM 1209 O O . ASP A 1 153 ? -6.133 -17.406 4.016 1 77.75 153 ASP A O 1
ATOM 1213 N N . SER A 1 154 ? -4.348 -16.344 4.621 1 89.56 154 SER A N 1
ATOM 1214 C CA . SER A 1 154 ? -3.781 -16.234 3.281 1 89.56 154 SER A CA 1
ATOM 1215 C C . SER A 1 154 ? -3.475 -17.594 2.693 1 89.56 154 SER A C 1
ATOM 1217 O O . SER A 1 154 ? -3.322 -18.578 3.43 1 89.56 154 SER A O 1
ATOM 1219 N N . ILE A 1 155 ? -3.475 -17.703 1.461 1 94.75 155 ILE A N 1
ATOM 1220 C CA . ILE A 1 155 ? -3.148 -18.953 0.776 1 94.75 155 ILE A CA 1
ATOM 1221 C C . ILE A 1 155 ? -1.764 -19.438 1.206 1 94.75 155 ILE A C 1
ATOM 1223 O O . ILE A 1 155 ? -1.513 -20.641 1.285 1 94.75 155 ILE A O 1
ATOM 1227 N N . VAL A 1 156 ? -0.902 -18.5 1.521 1 95.69 156 VAL A N 1
ATOM 1228 C CA . VAL A 1 156 ? 0.447 -18.828 1.972 1 95.69 156 VAL A CA 1
ATOM 1229 C C . VAL A 1 156 ? 0.383 -19.547 3.322 1 95.69 156 VAL A C 1
ATOM 1231 O O . VAL A 1 156 ? 0.984 -20.609 3.5 1 95.69 156 VAL A O 1
ATOM 1234 N N . THR A 1 157 ? -0.404 -19 4.188 1 93.38 157 THR A N 1
ATOM 1235 C CA . THR A 1 157 ? -0.542 -19.578 5.527 1 93.38 157 THR A CA 1
ATOM 1236 C C . THR A 1 157 ? -1.198 -20.953 5.465 1 93.38 157 THR A C 1
ATOM 1238 O O . THR A 1 157 ? -0.727 -21.891 6.098 1 93.38 157 THR A O 1
ATOM 1241 N N . ILE A 1 158 ? -2.223 -21.047 4.711 1 93.62 158 ILE A N 1
ATOM 1242 C CA . ILE A 1 158 ? -2.943 -22.312 4.582 1 93.62 158 ILE A CA 1
ATOM 1243 C C . ILE A 1 158 ? -2.023 -23.375 3.982 1 93.62 158 ILE A C 1
ATOM 1245 O O . ILE A 1 158 ? -1.993 -24.516 4.453 1 93.62 158 ILE A O 1
ATOM 1249 N N . THR A 1 159 ? -1.321 -23 2.959 1 95.94 159 THR A N 1
ATOM 1250 C CA . THR A 1 159 ? -0.431 -23.953 2.295 1 95.94 159 THR A CA 1
ATOM 1251 C C . THR A 1 159 ? 0.674 -24.406 3.242 1 95.94 159 THR A C 1
ATOM 1253 O O . THR A 1 159 ? 1.015 -25.594 3.279 1 95.94 159 THR A O 1
ATOM 1256 N N . TRP A 1 160 ? 1.164 -23.531 4.004 1 93.75 160 TRP A N 1
ATOM 1257 C CA . TRP A 1 160 ? 2.197 -23.859 4.977 1 93.75 160 TRP A CA 1
ATOM 1258 C C . TRP A 1 160 ? 1.678 -24.875 5.992 1 93.75 160 TRP A C 1
ATOM 1260 O O . TRP A 1 160 ? 2.359 -25.859 6.309 1 93.75 160 TRP A O 1
ATOM 1270 N N . LYS A 1 161 ? 0.516 -24.609 6.48 1 93.81 161 LYS A N 1
ATOM 1271 C CA . LYS A 1 161 ? -0.102 -25.516 7.445 1 93.81 161 LYS A CA 1
ATOM 1272 C C . LYS A 1 161 ? -0.263 -26.922 6.859 1 93.81 161 LYS A C 1
ATOM 1274 O O . LYS A 1 161 ? 0.075 -27.906 7.512 1 93.81 161 LYS A O 1
ATOM 1279 N N . HIS A 1 162 ? -0.719 -27.047 5.703 1 96.19 162 HIS A N 1
ATOM 1280 C CA . HIS A 1 162 ? -0.92 -28.328 5.051 1 96.19 162 HIS A CA 1
ATOM 1281 C C . HIS A 1 162 ? 0.412 -29 4.738 1 96.19 162 HIS A C 1
ATOM 1283 O O . HIS A 1 162 ? 0.542 -30.219 4.863 1 96.19 162 HIS A O 1
ATOM 1289 N N . PHE A 1 163 ? 1.361 -28.219 4.352 1 94.88 163 PHE A N 1
ATOM 1290 C CA . PHE A 1 163 ? 2.688 -28.75 4.051 1 94.88 163 PHE A CA 1
ATOM 1291 C C . PHE A 1 163 ? 3.312 -29.375 5.293 1 94.88 163 PHE A C 1
ATOM 1293 O O . PHE A 1 163 ? 3.824 -30.484 5.238 1 94.88 163 PHE A O 1
ATOM 1300 N N . GLN A 1 164 ? 3.18 -28.656 6.359 1 92.81 164 GLN A N 1
ATOM 1301 C CA . GLN A 1 164 ? 3.74 -29.141 7.617 1 92.81 164 GLN A CA 1
ATOM 1302 C C . GLN A 1 164 ? 3.027 -30.406 8.086 1 92.81 164 GLN A C 1
ATOM 1304 O O . GLN A 1 164 ? 3.648 -31.297 8.68 1 92.81 164 GLN A O 1
ATOM 1309 N N . ALA A 1 165 ? 1.805 -30.516 7.742 1 95 165 ALA A N 1
ATOM 1310 C CA . ALA A 1 165 ? 0.991 -31.656 8.156 1 95 165 ALA A CA 1
ATOM 1311 C C . ALA A 1 165 ? 1.147 -32.812 7.18 1 95 165 ALA A C 1
ATOM 1313 O O . ALA A 1 165 ? 0.576 -33.906 7.387 1 95 165 ALA A O 1
ATOM 1314 N N . GLY A 1 166 ? 1.874 -32.688 6.141 1 93.56 166 GLY A N 1
ATOM 1315 C CA . GLY A 1 166 ? 2.018 -33.719 5.125 1 93.56 166 GLY A CA 1
ATOM 1316 C C . GLY A 1 166 ? 0.75 -33.938 4.324 1 93.56 166 GLY A C 1
ATOM 1317 O O . GLY A 1 166 ? 0.524 -35.031 3.809 1 93.56 166 GLY A O 1
ATOM 1318 N N . ALA A 1 167 ? -0.132 -32.875 4.266 1 96.56 167 ALA A N 1
ATOM 1319 C CA . ALA A 1 167 ? -1.436 -33 3.621 1 96.56 167 ALA A CA 1
ATOM 1320 C C . ALA A 1 167 ? -1.58 -31.984 2.484 1 96.56 167 ALA A C 1
ATOM 1322 O O . ALA A 1 167 ? -2.666 -31.453 2.262 1 96.56 167 ALA A O 1
ATOM 1323 N N . THR A 1 168 ? -0.483 -31.703 1.773 1 95.62 168 THR A N 1
ATOM 1324 C CA . THR A 1 168 ? -0.483 -30.672 0.74 1 95.62 168 THR A CA 1
ATOM 1325 C C . THR A 1 168 ? -1.434 -31.047 -0.395 1 95.62 168 THR A C 1
ATOM 1327 O O . THR A 1 168 ? -2.066 -30.172 -0.993 1 95.62 168 THR A O 1
ATOM 1330 N N . GLU A 1 169 ? -1.598 -32.312 -0.644 1 94.5 169 GLU A N 1
ATOM 1331 C CA . GLU A 1 169 ? -2.412 -32.781 -1.755 1 94.5 169 GLU A CA 1
ATOM 1332 C C . GLU A 1 169 ? -3.873 -32.375 -1.588 1 94.5 169 GLU A C 1
ATOM 1334 O O . GLU A 1 169 ? -4.609 -32.281 -2.57 1 94.5 169 GLU A O 1
ATOM 1339 N N . GLU A 1 170 ? -4.266 -32.156 -0.348 1 95.19 170 GLU A N 1
ATOM 1340 C CA . GLU A 1 170 ? -5.645 -31.75 -0.068 1 95.19 170 GLU A CA 1
ATOM 1341 C C . GLU A 1 170 ? -5.953 -30.375 -0.652 1 95.19 170 GLU A C 1
ATOM 1343 O O . GLU A 1 170 ? -7.121 -30 -0.804 1 95.19 170 GLU A O 1
ATOM 1348 N N . LEU A 1 171 ? -4.879 -29.656 -0.976 1 95.31 171 LEU A N 1
ATOM 1349 C CA . LEU A 1 171 ? -5.055 -28.281 -1.446 1 95.31 171 LEU A CA 1
ATOM 1350 C C . LEU A 1 171 ? -5.102 -28.234 -2.971 1 95.31 171 LEU A C 1
ATOM 1352 O O . LEU A 1 171 ? -5.473 -27.203 -3.551 1 95.31 171 LEU A O 1
ATOM 1356 N N . TYR A 1 172 ? -4.676 -29.312 -3.621 1 95.44 172 TYR A N 1
ATOM 1357 C CA . TYR A 1 172 ? -4.566 -29.297 -5.074 1 95.44 172 TYR A CA 1
ATOM 1358 C C . TYR A 1 172 ? -5.926 -29.047 -5.719 1 95.44 172 TYR A C 1
ATOM 1360 O O . TYR A 1 172 ? -6.945 -29.547 -5.242 1 95.44 172 TYR A O 1
ATOM 1368 N N . ASP A 1 173 ? -5.961 -28.266 -6.699 1 94.62 173 ASP A N 1
ATOM 1369 C CA . ASP A 1 173 ? -7.172 -28.031 -7.48 1 94.62 173 ASP A CA 1
ATOM 1370 C C . ASP A 1 173 ? -7.812 -29.344 -7.918 1 94.62 173 ASP A C 1
ATOM 1372 O O . ASP A 1 173 ? -7.137 -30.219 -8.461 1 94.62 173 ASP A O 1
ATOM 1376 N N . SER A 1 174 ? -9.086 -29.484 -7.75 1 92.38 174 SER A N 1
ATOM 1377 C CA . SER A 1 174 ? -9.805 -30.703 -8.125 1 92.38 174 SER A CA 1
ATOM 1378 C C . SER A 1 174 ? -9.672 -30.984 -9.617 1 92.38 174 SER A C 1
ATOM 1380 O O . SER A 1 174 ? -9.648 -32.156 -10.031 1 92.38 174 SER A O 1
ATOM 1382 N N . ASN A 1 175 ? -9.586 -29.953 -10.359 1 90.88 175 ASN A N 1
ATOM 1383 C CA . ASN A 1 175 ? -9.43 -30.109 -11.797 1 90.88 175 ASN A CA 1
ATOM 1384 C C . ASN A 1 175 ? -8.125 -30.828 -12.148 1 90.88 175 ASN A C 1
ATOM 1386 O O . ASN A 1 175 ? -8.047 -31.531 -13.148 1 90.88 175 ASN A O 1
ATOM 1390 N N . LEU A 1 176 ? -7.105 -30.656 -11.375 1 89.94 176 LEU A N 1
ATOM 1391 C CA . LEU A 1 176 ? -5.832 -31.344 -11.578 1 89.94 176 LEU A CA 1
ATOM 1392 C C . LEU A 1 176 ? -5.941 -32.812 -11.18 1 89.94 176 LEU A C 1
ATOM 1394 O O . LEU A 1 176 ? -5.395 -33.688 -11.859 1 89.94 176 LEU A O 1
ATOM 1398 N N . MET A 1 177 ? -6.707 -33.062 -10.172 1 85.12 177 MET A N 1
ATOM 1399 C CA . MET A 1 177 ? -6.805 -34.406 -9.609 1 85.12 177 MET A CA 1
ATOM 1400 C C . MET A 1 177 ? -7.707 -35.281 -10.469 1 85.12 177 MET A C 1
ATOM 1402 O O . MET A 1 177 ? -7.543 -36.5 -10.5 1 85.12 177 MET A O 1
ATOM 1406 N N . LEU A 1 178 ? -8.57 -34.656 -11.141 1 80.56 178 LEU A N 1
ATOM 1407 C CA . LEU A 1 178 ? -9.516 -35.406 -11.969 1 80.56 178 LEU A CA 1
ATOM 1408 C C . LEU A 1 178 ? -8.859 -35.844 -13.273 1 80.56 178 LEU A C 1
ATOM 1410 O O . LEU A 1 178 ? -9.359 -36.75 -13.938 1 80.56 178 LEU A O 1
ATOM 1414 N N . GLN A 1 179 ? -7.832 -35.312 -13.695 1 77.25 179 GLN A N 1
ATOM 1415 C CA . GLN A 1 179 ? -7.188 -35.625 -14.969 1 77.25 179 GLN A CA 1
ATOM 1416 C C . GLN A 1 179 ? -6.086 -36.656 -14.797 1 77.25 179 GLN A C 1
ATOM 1418 O O . GLN A 1 179 ? -5.078 -36.625 -15.508 1 77.25 179 GLN A O 1
ATOM 1423 N N . ASN A 1 180 ? -6.293 -37.719 -14.094 1 67.94 180 ASN A N 1
ATOM 1424 C CA . ASN A 1 180 ? -5.383 -38.844 -13.898 1 67.94 180 ASN A CA 1
ATOM 1425 C C . ASN A 1 180 ? -4.02 -38.375 -13.398 1 67.94 180 ASN A C 1
ATOM 1427 O O . ASN A 1 180 ? -2.996 -38.656 -14.031 1 67.94 180 ASN A O 1
ATOM 1431 N N . CYS A 1 181 ? -4.012 -37.75 -12.406 1 73.25 181 CYS A N 1
ATOM 1432 C CA . CYS A 1 181 ? -2.777 -37.312 -11.758 1 73.25 181 CYS A CA 1
ATOM 1433 C C . CYS A 1 181 ? -2.051 -38.5 -11.117 1 73.25 181 CYS A C 1
ATOM 1435 O O . CYS A 1 181 ? -2.455 -38.969 -10.062 1 73.25 181 CYS A O 1
ATOM 1437 N N . ASN A 1 182 ? -1.103 -39.062 -11.883 1 85.56 182 ASN A N 1
ATOM 1438 C CA . ASN A 1 182 ? -0.295 -40.125 -11.328 1 85.56 182 ASN A CA 1
ATOM 1439 C C . ASN A 1 182 ? 0.688 -39.594 -10.281 1 85.56 182 ASN A C 1
ATOM 1441 O O . ASN A 1 182 ? 0.726 -38.406 -10 1 85.56 182 ASN A O 1
ATOM 1445 N N . ASP A 1 183 ? 1.396 -40.469 -9.672 1 88.06 183 ASP A N 1
ATOM 1446 C CA . ASP A 1 183 ? 2.27 -40.125 -8.555 1 88.06 183 ASP A CA 1
ATOM 1447 C C . ASP A 1 183 ? 3.398 -39.188 -9 1 88.06 183 ASP A C 1
ATOM 1449 O O . ASP A 1 183 ? 3.832 -38.312 -8.234 1 88.06 183 ASP A O 1
ATOM 1453 N N . ASP A 1 184 ? 3.797 -39.375 -10.195 1 89.06 184 ASP A N 1
ATOM 1454 C CA . ASP A 1 184 ? 4.859 -38.531 -10.719 1 89.06 184 ASP A CA 1
ATOM 1455 C C . ASP A 1 184 ? 4.402 -37.062 -10.805 1 89.06 184 ASP A C 1
ATOM 1457 O O . ASP A 1 184 ? 5.145 -36.156 -10.438 1 89.06 184 ASP A O 1
ATOM 1461 N N . VAL A 1 185 ? 3.191 -36.906 -11.258 1 92.19 185 VAL A N 1
ATOM 1462 C CA . VAL A 1 185 ? 2.623 -35.562 -11.383 1 92.19 185 VAL A CA 1
ATOM 1463 C C . VAL A 1 185 ? 2.436 -34.938 -9.992 1 92.19 185 VAL A C 1
ATOM 1465 O O . VAL A 1 185 ? 2.75 -33.781 -9.781 1 92.19 185 VAL A O 1
ATOM 1468 N N . LYS A 1 186 ? 2.027 -35.75 -9.086 1 93.25 186 LYS A N 1
ATOM 1469 C CA . LYS A 1 186 ? 1.83 -35.281 -7.719 1 93.25 186 LYS A CA 1
ATOM 1470 C C . LYS A 1 186 ? 3.146 -34.812 -7.102 1 93.25 186 LYS A C 1
ATOM 1472 O O . LYS A 1 186 ? 3.188 -33.781 -6.402 1 93.25 186 LYS A O 1
ATOM 1477 N N . ASP A 1 187 ? 4.188 -35.594 -7.332 1 92.44 187 ASP A N 1
ATOM 1478 C CA . ASP A 1 187 ? 5.504 -35.219 -6.824 1 92.44 187 ASP A CA 1
ATOM 1479 C C . ASP A 1 187 ? 5.977 -33.906 -7.434 1 92.44 187 ASP A C 1
ATOM 1481 O O . ASP A 1 187 ? 6.59 -33.062 -6.75 1 92.44 187 ASP A O 1
ATOM 1485 N N . GLU A 1 188 ? 5.691 -33.75 -8.688 1 94.62 188 GLU A N 1
ATOM 1486 C CA . GLU A 1 188 ? 6.066 -32.531 -9.367 1 94.62 188 GLU A CA 1
ATOM 1487 C C . GLU A 1 188 ? 5.312 -31.328 -8.797 1 94.62 188 GLU A C 1
ATOM 1489 O O . GLU A 1 188 ? 5.895 -30.266 -8.578 1 94.62 188 GLU A O 1
ATOM 1494 N N . ILE A 1 189 ? 4.043 -31.562 -8.578 1 96.44 189 ILE A N 1
ATOM 1495 C CA . ILE A 1 189 ? 3.223 -30.516 -7.992 1 96.44 189 ILE A CA 1
ATOM 1496 C C . ILE A 1 189 ? 3.764 -30.141 -6.609 1 96.44 189 ILE A C 1
ATOM 1498 O O . ILE A 1 189 ? 3.893 -28.953 -6.285 1 96.44 189 ILE A O 1
ATOM 1502 N N . LEU A 1 190 ? 4.09 -31.125 -5.863 1 95.56 190 LEU A N 1
ATOM 1503 C CA . LEU A 1 190 ? 4.629 -30.875 -4.527 1 95.56 190 LEU A CA 1
ATOM 1504 C C . LEU A 1 190 ? 5.91 -30.062 -4.598 1 95.56 190 LEU A C 1
ATOM 1506 O O . LEU A 1 190 ? 6.102 -29.141 -3.805 1 95.56 190 LEU A O 1
ATOM 1510 N N . ARG A 1 191 ? 6.785 -30.391 -5.473 1 95.56 191 ARG A N 1
ATOM 1511 C CA . ARG A 1 191 ? 8.023 -29.641 -5.645 1 95.56 191 ARG A CA 1
ATOM 1512 C C . ARG A 1 191 ? 7.742 -28.172 -5.98 1 95.56 191 ARG A C 1
ATOM 1514 O O . ARG A 1 191 ? 8.375 -27.281 -5.434 1 95.56 191 ARG A O 1
ATOM 1521 N N . VAL A 1 192 ? 6.773 -27.953 -6.848 1 97.81 192 VAL A N 1
ATOM 1522 C CA . VAL A 1 192 ? 6.414 -26.594 -7.258 1 97.81 192 VAL A CA 1
ATOM 1523 C C . VAL A 1 192 ? 5.828 -25.828 -6.07 1 97.81 192 VAL A C 1
ATOM 1525 O O . VAL A 1 192 ? 6.117 -24.641 -5.879 1 97.81 192 VAL A O 1
ATOM 1528 N N . VAL A 1 193 ? 5.035 -26.516 -5.242 1 97.5 193 VAL A N 1
ATOM 1529 C CA . VAL A 1 193 ? 4.5 -25.922 -4.023 1 97.5 193 VAL A CA 1
ATOM 1530 C C . VAL A 1 193 ? 5.648 -25.5 -3.109 1 97.5 193 VAL A C 1
ATOM 1532 O O . VAL A 1 193 ? 5.633 -24.406 -2.549 1 97.5 193 VAL A O 1
ATOM 1535 N N . GLN A 1 194 ? 6.648 -26.344 -2.984 1 96.69 194 GLN A N 1
ATOM 1536 C CA . GLN A 1 194 ? 7.812 -26.047 -2.158 1 96.69 194 GLN A CA 1
ATOM 1537 C C . GLN A 1 194 ? 8.539 -24.797 -2.668 1 96.69 194 GLN A C 1
ATOM 1539 O O . GLN A 1 194 ? 8.961 -23.953 -1.877 1 96.69 194 GLN A O 1
ATOM 1544 N N . ILE A 1 195 ? 8.664 -24.703 -3.922 1 97.81 195 ILE A N 1
ATOM 1545 C CA . ILE A 1 195 ? 9.289 -23.531 -4.52 1 97.81 195 ILE A CA 1
ATOM 1546 C C . ILE A 1 195 ? 8.438 -22.297 -4.227 1 97.81 195 ILE A C 1
ATOM 1548 O O . ILE A 1 195 ? 8.969 -21.234 -3.879 1 97.81 195 ILE A O 1
ATOM 1552 N N . GLY A 1 196 ? 7.09 -22.391 -4.359 1 98.31 196 GLY A N 1
ATOM 1553 C CA . GLY A 1 196 ? 6.199 -21.312 -3.986 1 98.31 196 GLY A CA 1
ATOM 1554 C C . GLY A 1 196 ? 6.379 -20.859 -2.549 1 98.31 196 GLY A C 1
ATOM 1555 O O . GLY A 1 196 ? 6.406 -19.656 -2.268 1 98.31 196 GLY A O 1
ATOM 1556 N N . LEU A 1 197 ? 6.547 -21.828 -1.681 1 97.25 197 LEU A N 1
ATOM 1557 C CA . LEU A 1 197 ? 6.723 -21.516 -0.264 1 97.25 197 LEU A CA 1
ATOM 1558 C C . LEU A 1 197 ? 8.078 -20.859 -0.01 1 97.25 197 LEU A C 1
ATOM 1560 O O . LEU A 1 197 ? 8.195 -19.984 0.85 1 97.25 197 LEU A O 1
ATOM 1564 N N . LEU A 1 198 ? 9.117 -21.25 -0.736 1 97 198 LEU A N 1
ATOM 1565 C CA . LEU A 1 198 ? 10.414 -20.594 -0.645 1 97 198 LEU A CA 1
ATOM 1566 C C . LEU A 1 198 ? 10.32 -19.141 -1.095 1 97 198 LEU A C 1
ATOM 1568 O O . LEU A 1 198 ? 10.867 -18.25 -0.445 1 97 198 LEU A O 1
ATOM 1572 N N . CYS A 1 199 ? 9.555 -18.906 -2.102 1 98.38 199 CYS A N 1
ATOM 1573 C CA . CYS A 1 199 ? 9.43 -17.578 -2.691 1 98.38 199 CYS A CA 1
ATOM 1574 C C . CYS A 1 199 ? 8.609 -16.656 -1.794 1 98.38 199 CYS A C 1
ATOM 1576 O O . CYS A 1 199 ? 8.664 -15.43 -1.93 1 98.38 199 CYS A O 1
ATOM 1578 N N . THR A 1 200 ? 7.828 -17.219 -0.883 1 97.75 200 THR A N 1
ATOM 1579 C CA . THR A 1 200 ? 6.926 -16.406 -0.077 1 97.75 200 THR A CA 1
ATOM 1580 C C . THR A 1 200 ? 7.426 -16.297 1.361 1 97.75 200 THR A C 1
ATOM 1582 O O . THR A 1 200 ? 6.648 -16.031 2.277 1 97.75 200 THR A O 1
ATOM 1585 N N . GLN A 1 201 ? 8.695 -16.609 1.528 1 96.56 201 GLN A N 1
ATOM 1586 C CA . GLN A 1 201 ? 9.281 -16.422 2.852 1 96.56 201 GLN A CA 1
ATOM 1587 C C . GLN A 1 201 ? 9.102 -14.984 3.334 1 96.56 201 GLN A C 1
ATOM 1589 O O . GLN A 1 201 ? 9.18 -14.039 2.541 1 96.56 201 GLN A O 1
ATOM 1594 N N . GLU A 1 202 ? 8.914 -14.805 4.59 1 94.88 202 GLU A N 1
ATOM 1595 C CA . GLU A 1 202 ? 8.672 -13.484 5.168 1 94.88 202 GLU A CA 1
ATOM 1596 C C . GLU A 1 202 ? 9.867 -12.562 4.949 1 94.88 202 GLU A C 1
ATOM 1598 O O . GLU A 1 202 ? 9.711 -11.414 4.539 1 94.88 202 GLU A O 1
ATOM 1603 N N . SER A 1 203 ? 11.055 -13.094 5.238 1 94.69 203 SER A N 1
ATOM 1604 C CA . SER A 1 203 ? 12.273 -12.32 5.027 1 94.69 203 SER A CA 1
ATOM 1605 C C . SER A 1 203 ? 12.719 -12.375 3.57 1 94.69 203 SER A C 1
ATOM 1607 O O . SER A 1 203 ? 12.883 -13.461 3.006 1 94.69 203 SER A O 1
ATOM 1609 N N . PRO A 1 204 ? 12.93 -11.273 2.977 1 95.88 204 PRO A N 1
ATOM 1610 C CA . PRO A 1 204 ? 13.336 -11.266 1.57 1 95.88 204 PRO A CA 1
ATOM 1611 C C . PRO A 1 204 ? 14.672 -11.969 1.346 1 95.88 204 PRO A C 1
ATOM 1613 O O . PRO A 1 204 ? 14.914 -12.516 0.266 1 95.88 204 PRO A O 1
ATOM 1616 N N . SER A 1 205 ? 15.523 -12.008 2.334 1 94.75 205 SER A N 1
ATOM 1617 C CA . SER A 1 205 ? 16.844 -12.625 2.189 1 94.75 205 SER A CA 1
ATOM 1618 C C . SER A 1 205 ? 16.734 -14.141 2.045 1 94.75 205 SER A C 1
ATOM 1620 O O . SER A 1 205 ? 17.656 -14.797 1.567 1 94.75 205 SER A O 1
ATOM 1622 N N . LEU A 1 206 ? 15.617 -14.664 2.439 1 95.56 206 LEU A N 1
ATOM 1623 C CA . LEU A 1 206 ? 15.422 -16.109 2.373 1 95.56 206 LEU A CA 1
ATOM 1624 C C . LEU A 1 206 ? 14.742 -16.5 1.068 1 95.56 206 LEU A C 1
ATOM 1626 O O . LEU A 1 206 ? 14.586 -17.688 0.777 1 95.56 206 LEU A O 1
ATOM 1630 N N . ARG A 1 207 ? 14.344 -15.531 0.304 1 97.25 207 ARG A N 1
ATOM 1631 C CA . ARG A 1 207 ? 13.75 -15.805 -1 1 97.25 207 ARG A CA 1
ATOM 1632 C C . ARG A 1 207 ? 14.82 -15.922 -2.076 1 97.25 207 ARG A C 1
ATOM 1634 O O . ARG A 1 207 ? 15.797 -15.172 -2.068 1 97.25 207 ARG A O 1
ATOM 1641 N N . PRO A 1 208 ? 14.672 -16.812 -2.971 1 97 208 PRO A N 1
ATOM 1642 C CA . PRO A 1 208 ? 15.625 -16.891 -4.078 1 97 208 PRO A CA 1
ATOM 1643 C C . PRO A 1 208 ? 15.477 -15.734 -5.066 1 97 208 PRO A C 1
ATOM 1645 O O . PRO A 1 208 ? 14.43 -15.078 -5.109 1 97 208 PRO A O 1
ATOM 1648 N N . LYS A 1 209 ? 16.562 -15.484 -5.816 1 96.62 209 LYS A N 1
ATOM 1649 C CA . LYS A 1 209 ? 16.375 -14.695 -7.027 1 96.62 209 LYS A CA 1
ATOM 1650 C C . LYS A 1 209 ? 15.516 -15.43 -8.047 1 96.62 209 LYS A C 1
ATOM 1652 O O . LYS A 1 209 ? 15.414 -16.656 -8.008 1 96.62 209 LYS A O 1
ATOM 1657 N N . MET A 1 210 ? 14.922 -14.664 -8.93 1 97.62 210 MET A N 1
ATOM 1658 C CA . MET A 1 210 ? 14.055 -15.312 -9.906 1 97.62 210 MET A CA 1
ATOM 1659 C C . MET A 1 210 ? 14.852 -16.266 -10.789 1 97.62 210 MET A C 1
ATOM 1661 O O . MET A 1 210 ? 14.336 -17.312 -11.203 1 97.62 210 MET A O 1
ATOM 1665 N N . SER A 1 211 ? 16.109 -15.961 -11.07 1 97.44 211 SER A N 1
ATOM 1666 C CA . SER A 1 211 ? 16.938 -16.875 -11.844 1 97.44 211 SER A CA 1
ATOM 1667 C C . SER A 1 211 ? 17.094 -18.219 -11.141 1 97.44 211 SER A C 1
ATOM 1669 O O . SER A 1 211 ? 17.031 -19.266 -11.781 1 97.44 211 SER A O 1
ATOM 1671 N N . LYS A 1 212 ? 17.266 -18.172 -9.891 1 97.5 212 LYS A N 1
ATOM 1672 C CA . LYS A 1 212 ? 17.391 -19.391 -9.109 1 97.5 212 LYS A CA 1
ATOM 1673 C C . LYS A 1 212 ? 16.047 -20.125 -9.031 1 97.5 212 LYS A C 1
ATOM 1675 O O . LYS A 1 212 ? 16.016 -21.359 -9.125 1 97.5 212 LYS A O 1
ATOM 1680 N N . ALA A 1 213 ? 14.977 -19.422 -8.844 1 98 213 ALA A N 1
ATOM 1681 C CA . ALA A 1 213 ? 13.648 -20.047 -8.844 1 98 213 ALA A CA 1
ATOM 1682 C C . ALA A 1 213 ? 13.383 -20.766 -10.164 1 98 213 ALA A C 1
ATOM 1684 O O . ALA A 1 213 ? 12.867 -21.891 -10.172 1 98 213 ALA A O 1
ATOM 1685 N N . LEU A 1 214 ? 13.789 -20.078 -11.25 1 98.25 214 LEU A N 1
ATOM 1686 C CA . LEU A 1 214 ? 13.633 -20.703 -12.562 1 98.25 214 LEU A CA 1
ATOM 1687 C C . LEU A 1 214 ? 14.469 -21.969 -12.664 1 98.25 214 LEU A C 1
ATOM 1689 O O . LEU A 1 214 ? 13.992 -22.984 -13.188 1 98.25 214 LEU A O 1
ATOM 1693 N N . GLN A 1 215 ? 15.617 -21.922 -12.156 1 97.81 215 GLN A N 1
ATOM 1694 C CA . GLN A 1 215 ? 16.469 -23.109 -12.148 1 97.81 215 GLN A CA 1
ATOM 1695 C C . GLN A 1 215 ? 15.844 -24.234 -11.336 1 97.81 215 GLN A C 1
ATOM 1697 O O . GLN A 1 215 ? 15.852 -25.391 -11.766 1 97.81 215 GLN A O 1
ATOM 1702 N N . MET A 1 216 ? 15.312 -23.906 -10.227 1 97.31 216 MET A N 1
ATOM 1703 C CA . MET A 1 216 ? 14.672 -24.906 -9.375 1 97.31 216 MET A CA 1
ATOM 1704 C C . MET A 1 216 ? 13.477 -25.531 -10.086 1 97.31 216 MET A C 1
ATOM 1706 O O . MET A 1 216 ? 13.211 -26.734 -9.914 1 97.31 216 MET A O 1
ATOM 1710 N N . LEU A 1 217 ? 12.82 -24.734 -10.867 1 97.94 217 LEU A N 1
ATOM 1711 C CA . LEU A 1 217 ? 11.656 -25.219 -11.609 1 97.94 217 LEU A CA 1
ATOM 1712 C C . LEU A 1 217 ? 12.078 -26.156 -12.734 1 97.94 217 LEU A C 1
ATOM 1714 O O . LEU A 1 217 ? 11.414 -27.156 -13 1 97.94 217 LEU A O 1
ATOM 1718 N N . THR A 1 218 ? 13.211 -25.828 -13.328 1 97.19 218 THR A N 1
ATOM 1719 C CA . THR A 1 218 ? 13.539 -26.5 -14.586 1 97.19 218 THR A CA 1
ATOM 1720 C C . THR A 1 218 ? 14.547 -27.625 -14.344 1 97.19 218 THR A C 1
ATOM 1722 O O . THR A 1 218 ? 14.609 -28.578 -15.117 1 97.19 218 THR A O 1
ATOM 1725 N N . LYS A 1 219 ? 15.375 -27.484 -13.344 1 93.69 219 LYS A N 1
ATOM 1726 C CA . LYS A 1 219 ? 16.312 -28.547 -12.977 1 93.69 219 LYS A CA 1
ATOM 1727 C C . LYS A 1 219 ? 15.758 -29.422 -11.859 1 93.69 219 LYS A C 1
ATOM 1729 O O . LYS A 1 219 ? 16.25 -29.375 -10.727 1 93.69 219 LYS A O 1
ATOM 1734 N N . LYS A 1 220 ? 14.953 -30.297 -12.164 1 88.12 220 LYS A N 1
ATOM 1735 C CA . LYS A 1 220 ? 14.141 -31.062 -11.227 1 88.12 220 LYS A CA 1
ATOM 1736 C C . LYS A 1 220 ? 14.992 -32.062 -10.453 1 88.12 220 LYS A C 1
ATOM 1738 O O . LYS A 1 220 ? 14.602 -32.531 -9.375 1 88.12 220 LYS A O 1
ATOM 1743 N N . GLU A 1 221 ? 16.109 -32.406 -10.969 1 85.38 221 GLU A N 1
ATOM 1744 C CA . GLU A 1 221 ? 16.969 -33.406 -10.352 1 85.38 221 GLU A CA 1
ATOM 1745 C C . GLU A 1 221 ? 17.75 -32.812 -9.172 1 85.38 221 GLU A C 1
ATOM 1747 O O . GLU A 1 221 ? 18.266 -33.562 -8.336 1 85.38 221 GLU A O 1
ATOM 1752 N N . GLN A 1 222 ? 17.797 -31.562 -9.086 1 86.38 222 GLN A N 1
ATOM 1753 C CA . GLN A 1 222 ? 18.531 -30.906 -8.008 1 86.38 222 GLN A CA 1
ATOM 1754 C C . GLN A 1 222 ? 17.656 -30.734 -6.773 1 86.38 222 GLN A C 1
ATOM 1756 O O . GLN A 1 222 ? 16.484 -30.344 -6.879 1 86.38 222 GLN A O 1
ATOM 1761 N N . PRO A 1 223 ? 18.234 -31.125 -5.625 1 86.88 223 PRO A N 1
ATOM 1762 C CA . PRO A 1 223 ? 17.453 -30.922 -4.402 1 86.88 223 PRO A CA 1
ATOM 1763 C C . PRO A 1 223 ? 17.172 -29.453 -4.113 1 86.88 223 PRO A C 1
ATOM 1765 O O . PRO A 1 223 ? 17.953 -28.578 -4.488 1 86.88 223 PRO A O 1
ATOM 1768 N N . LEU A 1 224 ? 16.016 -29.203 -3.582 1 88.88 224 LEU A N 1
ATOM 1769 C CA . LEU A 1 224 ? 15.664 -27.844 -3.188 1 88.88 224 LEU A CA 1
ATOM 1770 C C . LEU A 1 224 ? 16.359 -27.453 -1.892 1 88.88 224 LEU A C 1
ATOM 1772 O O . LEU A 1 224 ? 16.609 -28.312 -1.033 1 88.88 224 LEU A O 1
ATOM 1776 N N . PRO A 1 225 ? 16.875 -26.234 -1.756 1 77.38 225 PRO A N 1
ATOM 1777 C CA . PRO A 1 225 ? 17.562 -25.781 -0.549 1 77.38 225 PRO A CA 1
ATOM 1778 C C . PRO A 1 225 ? 16.641 -25.656 0.653 1 77.38 225 PRO A C 1
ATOM 1780 O O . PRO A 1 225 ? 16.375 -24.547 1.133 1 77.38 225 PRO A O 1
ATOM 1783 N N . TRP A 1 226 ? 15.812 -26.562 0.939 1 69.25 226 TRP A N 1
ATOM 1784 C CA . TRP A 1 226 ? 14.883 -26.484 2.062 1 69.25 226 TRP A CA 1
ATOM 1785 C C . TRP A 1 226 ? 15.633 -26.469 3.389 1 69.25 226 TRP A C 1
ATOM 1787 O O . TRP A 1 226 ? 16.406 -27.391 3.684 1 69.25 226 TRP A O 1
ATOM 1797 N N . HIS A 1 227 ? 16.656 -25.719 3.654 1 53.78 227 HIS A N 1
ATOM 1798 C CA . HIS A 1 227 ? 17.266 -25.781 4.98 1 53.78 227 HIS A CA 1
ATOM 1799 C C . HIS A 1 227 ? 16.234 -25.484 6.066 1 53.78 227 HIS A C 1
ATOM 1801 O O . HIS A 1 227 ? 15.203 -24.844 5.801 1 53.78 227 HIS A O 1
ATOM 1807 N N . SER A 1 228 ? 16.5 -26.094 7.434 1 42.88 228 SER A N 1
ATOM 1808 C CA . SER A 1 228 ? 15.867 -25.953 8.742 1 42.88 228 SER A CA 1
ATOM 1809 C C . SER A 1 228 ? 15.328 -24.547 8.938 1 42.88 228 SER A C 1
ATOM 1811 O O . SER A 1 228 ? 14.57 -24.297 9.875 1 42.88 228 SER A O 1
ATOM 1813 N N . ARG A 1 229 ? 15.945 -23.578 8.32 1 42.94 229 ARG A N 1
ATOM 1814 C CA . ARG A 1 229 ? 15.625 -22.203 8.711 1 42.94 229 ARG A CA 1
ATOM 1815 C C . ARG A 1 229 ? 14.297 -21.766 8.109 1 42.94 229 ARG A C 1
ATOM 1817 O O . ARG A 1 229 ? 14.094 -20.578 7.836 1 42.94 229 ARG A O 1
ATOM 1824 N N . ILE A 1 230 ? 13.711 -22.562 7.156 1 48.94 230 ILE A N 1
ATOM 1825 C CA . ILE A 1 230 ? 12.414 -22.016 6.77 1 48.94 230 ILE A CA 1
ATOM 1826 C C . ILE A 1 230 ? 11.672 -21.516 8.008 1 48.94 230 ILE A C 1
ATOM 1828 O O . ILE A 1 230 ? 11.305 -22.312 8.875 1 48.94 230 ILE A O 1
ATOM 1832 N N . CYS A 1 231 ? 12.125 -20.547 8.5 1 42.75 231 CYS A N 1
ATOM 1833 C CA . CYS A 1 231 ? 11.586 -19.906 9.695 1 42.75 231 CYS A CA 1
ATOM 1834 C C . CYS A 1 231 ? 10.078 -19.719 9.57 1 42.75 231 CYS A C 1
ATOM 1836 O O . CYS A 1 231 ? 9.57 -19.391 8.5 1 42.75 231 CYS A O 1
ATOM 1838 N N . ARG A 1 232 ? 9.383 -20.406 10.383 1 41.62 232 ARG A N 1
ATOM 1839 C CA . ARG A 1 232 ? 7.961 -20.391 10.719 1 41.62 232 ARG A CA 1
ATOM 1840 C C . ARG A 1 232 ? 7.422 -18.969 10.75 1 41.62 232 ARG A C 1
ATOM 1842 O O . ARG A 1 232 ? 8.141 -18.031 11.125 1 41.62 232 ARG A O 1
ATOM 1849 N N . TYR A 1 233 ? 6.516 -18.688 9.875 1 43.22 233 TYR A N 1
ATOM 1850 C CA . TYR A 1 233 ? 5.633 -17.547 10.117 1 43.22 233 TYR A CA 1
ATOM 1851 C C . TYR A 1 233 ? 5.371 -17.375 11.609 1 43.22 233 TYR A C 1
ATOM 1853 O O . TYR A 1 233 ? 4.855 -18.281 12.266 1 43.22 233 TYR A O 1
ATOM 1861 N N . THR A 1 234 ? 6.258 -16.781 12.32 1 34.22 234 THR A N 1
ATOM 1862 C CA . THR A 1 234 ? 5.887 -16.562 13.719 1 34.22 234 THR A CA 1
ATOM 1863 C C . THR A 1 234 ? 4.535 -15.859 13.812 1 34.22 234 THR A C 1
ATOM 1865 O O . THR A 1 234 ? 4.289 -14.875 13.109 1 34.22 234 THR A O 1
ATOM 1868 N N . LYS A 1 235 ? 3.383 -16.516 14.117 1 33.5 235 LYS A N 1
ATOM 1869 C CA . LYS A 1 235 ? 2.135 -15.953 14.625 1 33.5 235 LYS A CA 1
ATOM 1870 C C . LYS A 1 235 ? 2.4 -14.773 15.547 1 33.5 235 LYS A C 1
ATOM 1872 O O . LYS A 1 235 ? 2.799 -14.961 16.703 1 33.5 235 LYS A O 1
ATOM 1877 N N . ASN A 1 236 ? 3.094 -13.742 15.258 1 28.69 236 ASN A N 1
ATOM 1878 C CA . ASN A 1 236 ? 2.941 -12.773 16.344 1 28.69 236 ASN A CA 1
ATOM 1879 C C . ASN A 1 236 ? 1.472 -12.461 16.609 1 28.69 236 ASN A C 1
ATOM 1881 O O . ASN A 1 236 ? 0.789 -11.891 15.758 1 28.69 236 ASN A O 1
ATOM 1885 N N . GLY A 1 237 ? 0.67 -13.383 17.172 1 24.84 237 GLY A N 1
ATOM 1886 C CA . GLY A 1 237 ? -0.384 -13.016 18.094 1 24.84 237 GLY A CA 1
ATOM 1887 C C . GLY A 1 237 ? -0.024 -11.828 18.969 1 24.84 237 GLY A C 1
ATOM 1888 O O . GLY A 1 237 ? 1.151 -11.594 19.266 1 24.84 237 GLY A O 1
ATOM 1889 N N . ARG B 1 1 ? 1.863 25.734 -19.281 1 18.47 1 ARG B N 1
ATOM 1890 C CA . ARG B 1 1 ? 0.891 24.875 -19.938 1 18.47 1 ARG B CA 1
ATOM 1891 C C . ARG B 1 1 ? 0.682 23.594 -19.141 1 18.47 1 ARG B C 1
ATOM 1893 O O . ARG B 1 1 ? 1.611 22.797 -18.969 1 18.47 1 ARG B O 1
ATOM 1900 N N . LEU B 1 2 ? -0.254 23.562 -18 1 22.78 2 LEU B N 1
ATOM 1901 C CA . LEU B 1 2 ? -0.684 22.453 -17.156 1 22.78 2 LEU B CA 1
ATOM 1902 C C . LEU B 1 2 ? -1.499 21.438 -17.953 1 22.78 2 LEU B C 1
ATOM 1904 O O . LEU B 1 2 ? -2.586 21.766 -18.438 1 22.78 2 LEU B O 1
ATOM 1908 N N . LEU B 1 3 ? -1.038 20.406 -18.75 1 25.47 3 LEU B N 1
ATOM 1909 C CA . LEU B 1 3 ? -1.387 19.391 -19.734 1 25.47 3 LEU B CA 1
ATOM 1910 C C . LEU B 1 3 ? -2.311 18.344 -19.141 1 25.47 3 LEU B C 1
ATOM 1912 O O . LEU B 1 3 ? -2.33 18.156 -17.922 1 25.47 3 LEU B O 1
ATOM 1916 N N . GLY B 1 4 ? -2.896 17.219 -19.859 1 23.02 4 GLY B N 1
ATOM 1917 C CA . GLY B 1 4 ? -4.113 16.453 -20.078 1 23.02 4 GLY B CA 1
ATOM 1918 C C . GLY B 1 4 ? -4.582 15.711 -18.844 1 23.02 4 GLY B C 1
ATOM 1919 O O . GLY B 1 4 ? -4.043 15.898 -17.766 1 23.02 4 GLY B O 1
ATOM 1920 N N . CYS B 1 5 ? -4.973 14.18 -18.781 1 25.62 5 CYS B N 1
ATOM 1921 C CA . CYS B 1 5 ? -6.164 13.648 -19.438 1 25.62 5 CYS B CA 1
ATOM 1922 C C . CYS B 1 5 ? -7.238 13.305 -18.422 1 25.62 5 CYS B C 1
ATOM 1924 O O . CYS B 1 5 ? -6.934 12.773 -17.344 1 25.62 5 CYS B O 1
ATOM 1926 N N . SER B 1 6 ? -8.555 13.906 -18.547 1 29.77 6 SER B N 1
ATOM 1927 C CA . SER B 1 6 ? -9.938 13.695 -18.141 1 29.77 6 SER B CA 1
ATOM 1928 C C . SER B 1 6 ? -10.406 12.281 -18.484 1 29.77 6 SER B C 1
ATOM 1930 O O . SER B 1 6 ? -10.367 11.875 -19.641 1 29.77 6 SER B O 1
ATOM 1932 N N . CYS B 1 7 ? -10.312 11.117 -18.094 1 29.34 7 CYS B N 1
ATOM 1933 C CA . CYS B 1 7 ? -11.406 10.289 -18.562 1 29.34 7 CYS B CA 1
ATOM 1934 C C . CYS B 1 7 ? -12.75 10.961 -18.328 1 29.34 7 CYS B C 1
ATOM 1936 O O . CYS B 1 7 ? -12.844 11.906 -17.547 1 29.34 7 CYS B O 1
ATOM 1938 N N . ALA B 1 8 ? -14.234 10.375 -18.469 1 30.36 8 ALA B N 1
ATOM 1939 C CA . ALA B 1 8 ? -15.508 11.086 -18.578 1 30.36 8 ALA B CA 1
ATOM 1940 C C . ALA B 1 8 ? -15.617 12.18 -17.531 1 30.36 8 ALA B C 1
ATOM 1942 O O . ALA B 1 8 ? -14.805 12.242 -16.594 1 30.36 8 ALA B O 1
ATOM 1943 N N . GLY B 1 9 ? -17.188 12.797 -17.125 1 30.73 9 GLY B N 1
ATOM 1944 C CA . GLY B 1 9 ? -17.547 14.133 -16.672 1 30.73 9 GLY B CA 1
ATOM 1945 C C . GLY B 1 9 ? -16.969 14.477 -15.32 1 30.73 9 GLY B C 1
ATOM 1946 O O . GLY B 1 9 ? -16.938 15.648 -14.93 1 30.73 9 GLY B O 1
ATOM 1947 N N . PRO B 1 10 ? -17.234 13.828 -14.266 1 33.88 10 PRO B N 1
ATOM 1948 C CA . PRO B 1 10 ? -17.594 14.82 -13.258 1 33.88 10 PRO B CA 1
ATOM 1949 C C . PRO B 1 10 ? -16.609 15.992 -13.195 1 33.88 10 PRO B C 1
ATOM 1951 O O . PRO B 1 10 ? -15.453 15.844 -13.594 1 33.88 10 PRO B O 1
ATOM 1954 N N . GLU B 1 11 ? -17.016 17.406 -12.883 1 30.95 11 GLU B N 1
ATOM 1955 C CA . GLU B 1 11 ? -16.625 18.812 -12.891 1 30.95 11 GLU B CA 1
ATOM 1956 C C . GLU B 1 11 ? -15.195 19.016 -12.406 1 30.95 11 GLU B C 1
ATOM 1958 O O . GLU B 1 11 ? -14.547 18.047 -11.992 1 30.95 11 GLU B O 1
ATOM 1963 N N . SER B 1 12 ? -15.102 20.156 -11.359 1 31.23 12 SER B N 1
ATOM 1964 C CA . SER B 1 12 ? -14.094 21.125 -10.945 1 31.23 12 SER B CA 1
ATOM 1965 C C . SER B 1 12 ? -12.891 20.453 -10.312 1 31.23 12 SER B C 1
ATOM 1967 O O . SER B 1 12 ? -12.914 20.109 -9.125 1 31.23 12 SER B O 1
ATOM 1969 N N . LEU B 1 13 ? -12.672 19.281 -10.727 1 36.28 13 LEU B N 1
ATOM 1970 C CA . LEU B 1 13 ? -11.375 19 -10.125 1 36.28 13 LEU B CA 1
ATOM 1971 C C . LEU B 1 13 ? -10.484 20.25 -10.141 1 36.28 13 LEU B C 1
ATOM 1973 O O . LEU B 1 13 ? -10.273 20.844 -11.203 1 36.28 13 LEU B O 1
ATOM 1977 N N . LEU B 1 14 ? -10.484 21.031 -9.078 1 34.22 14 LEU B N 1
ATOM 1978 C CA . LEU B 1 14 ? -9.766 22.281 -8.852 1 34.22 14 LEU B CA 1
ATOM 1979 C C . LEU B 1 14 ? -8.359 22.219 -9.445 1 34.22 14 LEU B C 1
ATOM 1981 O O . LEU B 1 14 ? -7.52 21.438 -8.984 1 34.22 14 LEU B O 1
ATOM 1985 N N . VAL B 1 15 ? -8.305 22.016 -10.891 1 36.38 15 VAL B N 1
ATOM 1986 C CA . VAL B 1 15 ? -7.031 22.359 -11.508 1 36.38 15 VAL B CA 1
ATOM 1987 C C . VAL B 1 15 ? -6.473 23.625 -10.859 1 36.38 15 VAL B C 1
ATOM 1989 O O . VAL B 1 15 ? -7.055 24.703 -10.992 1 36.38 15 VAL B O 1
ATOM 1992 N N . TYR B 1 16 ? -6.098 23.531 -9.727 1 36 16 TYR B N 1
ATOM 1993 C CA . TYR B 1 16 ? -5.531 24.766 -9.195 1 36 16 TYR B CA 1
ATOM 1994 C C . TYR B 1 16 ? -4.488 25.344 -10.141 1 36 16 TYR B C 1
ATOM 1996 O O . TYR B 1 16 ? -3.848 24.609 -10.891 1 36 16 TYR B O 1
ATOM 2004 N N . GLU B 1 17 ? -4.688 26.609 -10.562 1 37.84 17 GLU B N 1
ATOM 2005 C CA . GLU B 1 17 ? -3.717 27.562 -11.086 1 37.84 17 GLU B CA 1
ATOM 2006 C C . GLU B 1 17 ? -2.291 27.156 -10.727 1 37.84 17 GLU B C 1
ATOM 2008 O O . GLU B 1 17 ? -2.049 26.625 -9.648 1 37.84 17 GLU B O 1
ATOM 2013 N N . TYR B 1 18 ? -1.544 26.891 -11.836 1 41.47 18 TYR B N 1
ATOM 2014 C CA . TYR B 1 18 ? -0.102 26.875 -11.617 1 41.47 18 TYR B CA 1
ATOM 2015 C C . TYR B 1 18 ? 0.278 27.75 -10.43 1 41.47 18 TYR B C 1
ATOM 2017 O O . TYR B 1 18 ? 0.083 28.969 -10.461 1 41.47 18 TYR B O 1
ATOM 2025 N N . LEU B 1 19 ? 0.011 27.5 -9.234 1 48.94 19 LEU B N 1
ATOM 2026 C CA . LEU B 1 19 ? 0.54 28.281 -8.125 1 48.94 19 LEU B CA 1
ATOM 2027 C C . LEU B 1 19 ? 2.064 28.281 -8.133 1 48.94 19 LEU B C 1
ATOM 2029 O O . LEU B 1 19 ? 2.689 27.234 -8.07 1 48.94 19 LEU B O 1
ATOM 2033 N N . PRO B 1 20 ? 2.412 29.266 -8.844 1 47.84 20 PRO B N 1
ATOM 2034 C CA . PRO B 1 20 ? 3.859 29.453 -8.711 1 47.84 20 PRO B CA 1
ATOM 2035 C C . PRO B 1 20 ? 4.406 28.938 -7.379 1 47.84 20 PRO B C 1
ATOM 2037 O O . PRO B 1 20 ? 5.617 28.797 -7.223 1 47.84 20 PRO B O 1
ATOM 2040 N N . ASN B 1 21 ? 3.596 28.969 -6.293 1 59.03 21 ASN B N 1
ATOM 2041 C CA . ASN B 1 21 ? 4.223 28.812 -4.984 1 59.03 21 ASN B CA 1
ATOM 2042 C C . ASN B 1 21 ? 4.395 27.344 -4.625 1 59.03 21 ASN B C 1
ATOM 2044 O O . ASN B 1 21 ? 3.797 26.469 -5.258 1 59.03 21 ASN B O 1
ATOM 2048 N N . ARG B 1 22 ? 5.277 27 -3.641 1 83 22 ARG B N 1
ATOM 2049 C CA . ARG B 1 22 ? 5.965 25.812 -3.158 1 83 22 ARG B CA 1
ATOM 2050 C C . ARG B 1 22 ? 5.043 24.953 -2.287 1 83 22 ARG B C 1
ATOM 2052 O O . ARG B 1 22 ? 4.039 25.453 -1.769 1 83 22 ARG B O 1
ATOM 2059 N N . SER B 1 23 ? 5.062 23.875 -2.348 1 92.5 23 SER B N 1
ATOM 2060 C CA . SER B 1 23 ? 4.379 22.922 -1.478 1 92.5 23 SER B CA 1
ATOM 2061 C C . SER B 1 23 ? 4.73 23.156 -0.013 1 92.5 23 SER B C 1
ATOM 2063 O O . SER B 1 23 ? 5.793 23.703 0.295 1 92.5 23 SER B O 1
ATOM 2065 N N . LEU B 1 24 ? 3.75 22.984 0.791 1 95.38 24 LEU B N 1
ATOM 2066 C CA . LEU B 1 24 ? 3.857 23.219 2.227 1 95.38 24 LEU B CA 1
ATOM 2067 C C . LEU B 1 24 ? 5.125 22.594 2.789 1 95.38 24 LEU B C 1
ATOM 2069 O O . LEU B 1 24 ? 5.746 23.141 3.701 1 95.38 24 LEU B O 1
ATOM 2073 N N . ASP B 1 25 ? 5.516 21.359 2.264 1 94.06 25 ASP B N 1
ATOM 2074 C CA . ASP B 1 25 ? 6.68 20.641 2.783 1 94.06 25 ASP B CA 1
ATOM 2075 C C . ASP B 1 25 ? 7.949 21.469 2.631 1 94.06 25 ASP B C 1
ATOM 2077 O O . ASP B 1 25 ? 8.859 21.375 3.453 1 94.06 25 ASP B O 1
ATOM 2081 N N . ARG B 1 26 ? 7.988 22.344 1.72 1 90.81 26 ARG B N 1
ATOM 2082 C CA . ARG B 1 26 ? 9.156 23.188 1.471 1 90.81 26 ARG B CA 1
ATOM 2083 C C . ARG B 1 26 ? 9.258 24.297 2.508 1 90.81 26 ARG B C 1
ATOM 2085 O O . ARG B 1 26 ? 10.305 24.938 2.641 1 90.81 26 ARG B O 1
ATOM 2092 N N . PHE B 1 27 ? 8.227 24.547 3.223 1 91.44 27 PHE B N 1
ATOM 2093 C CA . PHE B 1 27 ? 8.211 25.578 4.262 1 91.44 27 PHE B CA 1
ATOM 2094 C C . PHE B 1 27 ? 8.383 24.953 5.641 1 91.44 27 PHE B C 1
ATOM 2096 O O . PHE B 1 27 ? 9.359 25.234 6.344 1 91.44 27 PHE B O 1
ATOM 2103 N N . ILE B 1 28 ? 7.641 24 5.945 1 92.69 28 ILE B N 1
ATOM 2104 C CA . ILE B 1 28 ? 7.539 23.578 7.34 1 92.69 28 ILE B CA 1
ATOM 2105 C C . ILE B 1 28 ? 8.711 22.672 7.691 1 92.69 28 ILE B C 1
ATOM 2107 O O . ILE B 1 28 ? 9.062 22.516 8.859 1 92.69 28 ILE B O 1
ATOM 2111 N N . PHE B 1 29 ? 9.336 22.016 6.664 1 91 29 PHE B N 1
ATOM 2112 C CA . PHE B 1 29 ? 10.422 21.109 7 1 91 29 PHE B CA 1
ATOM 2113 C C . PHE B 1 29 ? 11.773 21.781 6.801 1 91 29 PHE B C 1
ATOM 2115 O O . PHE B 1 29 ? 12.82 21.156 7.016 1 91 29 PHE B O 1
ATOM 2122 N N . ASP B 1 30 ? 11.703 22.953 6.395 1 88.06 30 ASP B N 1
ATOM 2123 C CA . ASP B 1 30 ? 12.914 23.766 6.258 1 88.06 30 ASP B CA 1
ATOM 2124 C C . ASP B 1 30 ? 12.984 24.828 7.344 1 88.06 30 ASP B C 1
ATOM 2126 O O . ASP B 1 30 ? 12.07 25.656 7.477 1 88.06 30 ASP B O 1
ATOM 2130 N N . GLN B 1 31 ? 14.078 24.906 8.055 1 85.5 31 G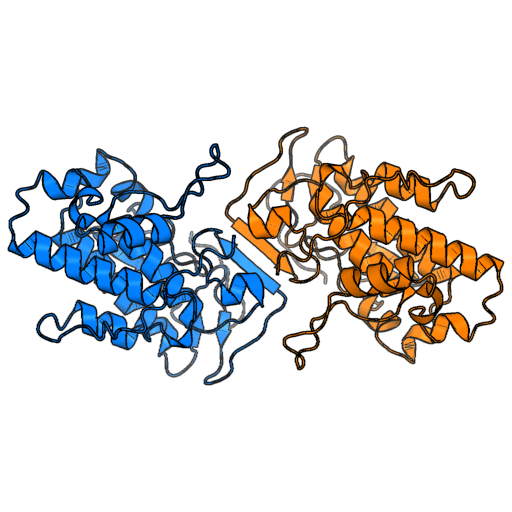LN B N 1
ATOM 2131 C CA . GLN B 1 31 ? 14.203 25.797 9.211 1 85.5 31 GLN B CA 1
ATOM 2132 C C . GLN B 1 31 ? 14.148 27.266 8.789 1 85.5 31 GLN B C 1
ATOM 2134 O O . GLN B 1 31 ? 13.625 28.109 9.516 1 85.5 31 GLN B O 1
ATOM 2139 N N . GLU B 1 32 ? 14.641 27.547 7.699 1 88.5 32 GLU B N 1
ATOM 2140 C CA . GLU B 1 32 ? 14.68 28.938 7.25 1 88.5 32 GLU B CA 1
ATOM 2141 C C . GLU B 1 32 ? 13.336 29.359 6.652 1 88.5 32 GLU B C 1
ATOM 2143 O O . GLU B 1 32 ? 12.773 30.391 7.047 1 88.5 32 GLU B O 1
ATOM 2148 N N . SER B 1 33 ? 12.859 28.531 5.762 1 86.62 33 SER B N 1
ATOM 2149 C CA . SER B 1 33 ? 11.586 28.844 5.125 1 86.62 33 SER B CA 1
ATOM 2150 C C . SER B 1 33 ? 10.43 28.75 6.121 1 86.62 33 SER B C 1
ATOM 2152 O O . SER B 1 33 ? 9.422 29.438 5.973 1 86.62 33 SER B O 1
ATOM 2154 N N . GLY B 1 34 ? 10.625 27.922 7.102 1 87.19 34 GLY B N 1
ATOM 2155 C CA . GLY B 1 34 ? 9.602 27.734 8.125 1 87.19 34 GLY B CA 1
ATOM 2156 C C . GLY B 1 34 ? 9.344 28.984 8.945 1 87.19 34 GLY B C 1
ATOM 2157 O O . GLY B 1 34 ? 8.273 29.125 9.531 1 87.19 34 GLY B O 1
ATOM 2158 N N . LYS B 1 35 ? 10.297 29.859 8.969 1 87.5 35 LYS B N 1
ATOM 2159 C CA . LYS B 1 35 ? 10.164 31.094 9.727 1 87.5 35 LYS B CA 1
ATOM 2160 C C . LYS B 1 35 ? 9.055 31.969 9.148 1 87.5 35 LYS B C 1
ATOM 2162 O O . LYS B 1 35 ? 8.516 32.844 9.844 1 87.5 35 LYS B O 1
ATOM 2167 N N . THR B 1 36 ? 8.75 31.688 7.934 1 87.19 36 THR B N 1
ATOM 2168 C CA . THR B 1 36 ? 7.75 32.5 7.25 1 87.19 36 THR B CA 1
ATOM 2169 C C . THR B 1 36 ? 6.344 32.125 7.715 1 87.19 36 THR B C 1
ATOM 2171 O O . THR B 1 36 ? 5.398 32.906 7.516 1 87.19 36 THR B O 1
ATOM 2174 N N . LEU B 1 37 ? 6.238 30.984 8.281 1 92.31 37 LEU B N 1
ATOM 2175 C CA . LEU B 1 37 ? 4.922 30.531 8.703 1 92.31 37 LEU B CA 1
ATOM 2176 C C . LEU B 1 37 ? 4.777 30.625 10.219 1 92.31 37 LEU B C 1
ATOM 2178 O O . LEU B 1 37 ? 5.172 29.703 10.938 1 92.31 37 LEU B O 1
ATOM 2182 N N . ASN B 1 38 ? 4.188 31.719 10.68 1 92.56 38 ASN B N 1
ATOM 2183 C CA . ASN B 1 38 ? 3.834 31.812 12.094 1 92.56 38 ASN B CA 1
ATOM 2184 C C . ASN B 1 38 ? 2.58 31 12.414 1 92.56 38 ASN B C 1
ATOM 2186 O O . ASN B 1 38 ? 2.053 30.297 11.547 1 92.56 38 ASN B O 1
ATOM 2190 N N . TRP B 1 39 ? 2.129 31.062 13.625 1 95.12 39 TRP B N 1
ATOM 2191 C CA . TRP B 1 39 ? 1.024 30.203 14.031 1 95.12 39 TRP B CA 1
ATOM 2192 C C . TRP B 1 39 ? -0.247 30.547 13.266 1 95.12 39 TRP B C 1
ATOM 2194 O O . TRP B 1 39 ? -0.966 29.656 12.805 1 95.12 39 TRP B O 1
ATOM 2204 N N . ASP B 1 40 ? -0.475 31.812 13.148 1 94.31 40 ASP B N 1
ATOM 2205 C CA . ASP B 1 40 ? -1.694 32.219 12.461 1 94.31 40 ASP B CA 1
ATOM 2206 C C . ASP B 1 40 ? -1.753 31.641 11.047 1 94.31 40 ASP B C 1
ATOM 2208 O O . ASP B 1 40 ? -2.793 31.141 10.625 1 94.31 40 ASP B O 1
ATOM 2212 N N . LYS B 1 41 ? -0.654 31.719 10.352 1 94.62 41 LYS B N 1
ATOM 2213 C CA . LYS B 1 41 ? -0.588 31.188 9 1 94.62 41 LYS B CA 1
ATOM 2214 C C . LYS B 1 41 ? -0.731 29.672 9 1 94.62 41 LYS B C 1
ATOM 2216 O O . LYS B 1 41 ? -1.448 29.109 8.172 1 94.62 41 LYS B O 1
ATOM 2221 N N . ARG B 1 42 ? -0.017 29 9.906 1 96.94 42 ARG B N 1
ATOM 2222 C CA . ARG B 1 42 ? -0.124 27.547 10.016 1 96.94 42 ARG B CA 1
ATOM 2223 C C . ARG B 1 42 ? -1.559 27.125 10.312 1 96.94 42 ARG B C 1
ATOM 2225 O O . ARG B 1 42 ? -2.059 26.156 9.742 1 96.94 42 ARG B O 1
ATOM 2232 N N . TYR B 1 43 ? -2.176 27.891 11.172 1 97.25 43 TYR B N 1
ATOM 2233 C CA . TYR B 1 43 ? -3.562 27.609 11.531 1 97.25 43 TYR B CA 1
ATOM 2234 C C . TYR B 1 43 ? -4.477 27.766 10.32 1 97.25 43 TYR B C 1
ATOM 2236 O O . TYR B 1 43 ? -5.336 26.922 10.07 1 97.25 43 TYR B O 1
ATOM 2244 N N . GLU B 1 44 ? -4.277 28.797 9.586 1 97.44 44 GLU B N 1
ATOM 2245 C CA . GLU B 1 44 ? -5.062 29.031 8.375 1 97.44 44 GLU B CA 1
ATOM 2246 C C . GLU B 1 44 ? -4.875 27.891 7.371 1 97.44 44 GLU B C 1
ATOM 2248 O O . GLU B 1 44 ? -5.828 27.484 6.711 1 97.44 44 GLU B O 1
ATOM 2253 N N . ILE B 1 45 ? -3.684 27.453 7.277 1 97.25 45 ILE B N 1
ATOM 2254 C CA . ILE B 1 45 ? -3.375 26.344 6.367 1 97.25 45 ILE B CA 1
ATOM 2255 C C . ILE B 1 45 ? -4.117 25.094 6.812 1 97.25 45 ILE B C 1
ATOM 2257 O O . ILE B 1 45 ? -4.703 24.391 5.988 1 97.25 45 ILE B O 1
ATOM 2261 N N . ILE B 1 46 ? -4.105 24.781 8.109 1 98.75 46 ILE B N 1
ATOM 2262 C CA . ILE B 1 46 ? -4.797 23.625 8.672 1 98.75 46 ILE B CA 1
ATOM 2263 C C . ILE B 1 46 ? -6.293 23.734 8.375 1 98.75 46 ILE B C 1
ATOM 2265 O O . ILE B 1 46 ? -6.895 22.781 7.855 1 98.75 46 ILE B O 1
ATOM 2269 N N . VAL B 1 47 ? -6.859 24.875 8.648 1 98.38 47 VAL B N 1
ATOM 2270 C CA . VAL B 1 47 ? -8.289 25.094 8.461 1 98.38 47 VAL B CA 1
ATOM 2271 C C . VAL B 1 47 ? -8.633 25 6.973 1 98.38 47 VAL B C 1
ATOM 2273 O O . VAL B 1 47 ? -9.617 24.359 6.594 1 98.38 47 VAL B O 1
ATOM 2276 N N . GLY B 1 48 ? -7.805 25.625 6.168 1 97.25 48 GLY B N 1
ATOM 2277 C CA . GLY B 1 48 ? -8.031 25.578 4.73 1 97.25 48 GLY B CA 1
ATOM 2278 C C . GLY B 1 48 ? -7.996 24.156 4.176 1 97.25 48 GLY B C 1
ATOM 2279 O O . GLY B 1 48 ? -8.797 23.812 3.309 1 97.25 48 GLY B O 1
ATOM 2280 N N . THR B 1 49 ? -7.051 23.375 4.594 1 97.75 49 THR B N 1
ATOM 2281 C CA . THR B 1 49 ? -6.969 21.984 4.172 1 97.75 49 THR B CA 1
ATOM 2282 C C . THR B 1 49 ? -8.219 21.219 4.602 1 97.75 49 THR B C 1
ATOM 2284 O O . THR B 1 49 ? -8.781 20.453 3.82 1 97.75 49 THR B O 1
ATOM 2287 N N . ALA B 1 50 ? -8.641 21.422 5.879 1 98.44 50 ALA B N 1
ATOM 2288 C CA . ALA B 1 50 ? -9.844 20.766 6.379 1 98.44 50 ALA B CA 1
ATOM 2289 C C . ALA B 1 50 ? -11.062 21.156 5.531 1 98.44 50 ALA B C 1
ATOM 2291 O O . ALA B 1 50 ? -11.875 20.297 5.191 1 98.44 50 ALA B O 1
ATOM 2292 N N . GLU B 1 51 ? -11.172 22.406 5.211 1 96.69 51 GLU B N 1
ATOM 2293 C CA . GLU B 1 51 ? -12.273 22.859 4.367 1 96.69 51 GLU B CA 1
ATOM 2294 C C . GLU B 1 51 ? -12.273 22.141 3.02 1 96.69 51 GLU B C 1
ATOM 2296 O O . GLU B 1 51 ? -13.328 21.734 2.527 1 96.69 51 GLU B O 1
ATOM 2301 N N . GLY B 1 52 ? -11.07 22.094 2.436 1 94.44 52 GLY B N 1
ATOM 2302 C CA . GLY B 1 52 ? -10.953 21.359 1.182 1 94.44 52 GLY B CA 1
ATOM 2303 C C . GLY B 1 52 ? -11.422 19.922 1.28 1 94.44 52 GLY B C 1
ATOM 2304 O O . GLY B 1 52 ? -12.133 19.438 0.402 1 94.44 52 GLY B O 1
ATOM 2305 N N . LEU B 1 53 ? -11.07 19.234 2.32 1 96.75 53 LEU B N 1
ATOM 2306 C CA . LEU B 1 53 ? -11.438 17.828 2.504 1 96.75 53 LEU B CA 1
ATOM 2307 C C . LEU B 1 53 ? -12.938 17.688 2.738 1 96.75 53 LEU B C 1
ATOM 2309 O O . LEU B 1 53 ? -13.562 16.75 2.262 1 96.75 53 LEU B O 1
ATOM 2313 N N . VAL B 1 54 ? -13.523 18.625 3.535 1 95.81 54 VAL B N 1
ATOM 2314 C CA . VAL B 1 54 ? -14.969 18.625 3.732 1 95.81 54 VAL B CA 1
ATOM 2315 C C . VAL B 1 54 ? -15.672 18.719 2.383 1 95.81 54 VAL B C 1
ATOM 2317 O O . VAL B 1 54 ? -16.641 18 2.125 1 95.81 54 VAL B O 1
ATOM 2320 N N . HIS B 1 55 ? -15.156 19.562 1.562 1 92.25 55 HIS B N 1
ATOM 2321 C CA . HIS B 1 55 ? -15.742 19.734 0.235 1 92.25 55 HIS B CA 1
ATOM 2322 C C . HIS B 1 55 ? -15.664 18.453 -0.57 1 92.25 55 HIS B C 1
ATOM 2324 O O . HIS B 1 55 ? -16.641 18.062 -1.227 1 92.25 55 HIS B O 1
ATOM 2330 N N . LEU B 1 56 ? -14.555 17.781 -0.518 1 91.44 56 LEU B N 1
ATOM 2331 C CA . LEU B 1 56 ? -14.375 16.531 -1.252 1 91.44 56 LEU B CA 1
ATOM 2332 C C . LEU B 1 56 ? -15.297 15.438 -0.715 1 91.44 56 LEU B C 1
ATOM 2334 O O . LEU B 1 56 ? -15.883 14.688 -1.489 1 91.44 56 LEU B O 1
ATOM 2338 N N . HIS B 1 57 ? -15.43 15.344 0.554 1 93.38 57 HIS B N 1
ATOM 2339 C CA . HIS B 1 57 ? -16.109 14.227 1.203 1 93.38 57 HIS B CA 1
ATOM 2340 C C . HIS B 1 57 ? -17.625 14.422 1.203 1 93.38 57 HIS B C 1
ATOM 2342 O O . HIS B 1 57 ? -18.375 13.453 1.215 1 93.38 57 HIS B O 1
ATOM 2348 N N . ASP B 1 58 ? -18.078 15.609 1.296 1 86.75 58 ASP B N 1
ATOM 2349 C CA . ASP B 1 58 ? -19.5 15.867 1.486 1 86.75 58 ASP B CA 1
ATOM 2350 C C . ASP B 1 58 ? -20.141 16.344 0.188 1 86.75 58 ASP B C 1
ATOM 2352 O O . ASP B 1 58 ? -21.312 16.734 0.178 1 86.75 58 ASP B O 1
ATOM 2356 N N . ASN B 1 59 ? -19.391 16.25 -0.887 1 76.19 59 ASN B N 1
ATOM 2357 C CA . ASN B 1 59 ? -19.969 16.656 -2.162 1 76.19 59 ASN B CA 1
ATOM 2358 C C . ASN B 1 59 ? -21.188 15.812 -2.516 1 76.19 59 ASN B C 1
ATOM 2360 O O . ASN B 1 59 ? -21.125 14.578 -2.471 1 76.19 59 ASN B O 1
ATOM 2364 N N . SER B 1 60 ? -22.25 16.453 -2.736 1 69.5 60 SER B N 1
ATOM 2365 C CA . SER B 1 60 ? -23.547 15.812 -2.951 1 69.5 60 SER B CA 1
ATOM 2366 C C . SER B 1 60 ? -23.531 14.961 -4.215 1 69.5 60 SER B C 1
ATOM 2368 O O . SER B 1 60 ? -24.281 13.992 -4.32 1 69.5 60 SER B O 1
ATOM 2370 N N . LYS B 1 61 ? -22.781 15.289 -5.121 1 71.88 61 LYS B N 1
ATOM 2371 C CA . LYS B 1 61 ? -22.812 14.562 -6.391 1 71.88 61 LYS B CA 1
ATOM 2372 C C . LYS B 1 61 ? -21.844 13.375 -6.371 1 71.88 61 LYS B C 1
ATOM 2374 O O . LYS B 1 61 ? -22.266 12.234 -6.582 1 71.88 61 LYS B O 1
ATOM 2379 N N . THR B 1 62 ? -20.609 13.672 -6.086 1 78.75 62 THR B N 1
ATOM 2380 C CA . THR B 1 62 ? -19.578 12.633 -6.086 1 78.75 62 THR B CA 1
ATOM 2381 C C . THR B 1 62 ? -18.609 12.828 -4.926 1 78.75 62 THR B C 1
ATOM 2383 O O . THR B 1 62 ? -17.922 13.852 -4.852 1 78.75 62 THR B O 1
ATOM 2386 N N . ARG B 1 63 ? -18.688 11.93 -4.016 1 86.81 63 ARG B N 1
ATOM 2387 C CA . ARG B 1 63 ? -17.719 11.969 -2.922 1 86.81 63 ARG B CA 1
ATOM 2388 C C . ARG B 1 63 ? -16.359 11.453 -3.375 1 86.81 63 ARG B C 1
ATOM 2390 O O . ARG B 1 63 ? -16.266 10.453 -4.098 1 86.81 63 ARG B O 1
ATOM 2397 N N . ILE B 1 64 ? -15.344 12.172 -2.998 1 90.75 64 ILE B N 1
ATOM 2398 C CA . ILE B 1 64 ? -13.992 11.836 -3.428 1 90.75 64 ILE B CA 1
ATOM 2399 C C . ILE B 1 64 ? -13.117 11.562 -2.207 1 90.75 64 ILE B C 1
ATOM 2401 O O . ILE B 1 64 ? -13.125 12.328 -1.242 1 90.75 64 ILE B O 1
ATOM 2405 N N . ILE B 1 65 ? -12.438 10.492 -2.223 1 93.69 65 ILE B N 1
ATOM 2406 C CA . ILE B 1 65 ? -11.375 10.203 -1.268 1 93.69 65 ILE B CA 1
ATOM 2407 C C . ILE B 1 65 ? -10.016 10.484 -1.905 1 93.69 65 ILE B C 1
ATOM 2409 O O . ILE B 1 65 ? -9.703 9.945 -2.969 1 93.69 65 ILE B O 1
ATOM 2413 N N . HIS B 1 66 ? -9.18 11.359 -1.387 1 94.25 66 HIS B N 1
ATOM 2414 C CA . HIS B 1 66 ? -7.93 11.812 -1.989 1 94.25 66 HIS B CA 1
ATOM 2415 C C . HIS B 1 66 ? -6.875 10.711 -1.97 1 94.25 66 HIS B C 1
ATOM 2417 O O . HIS B 1 66 ? -6.234 10.438 -2.99 1 94.25 66 HIS B O 1
ATOM 2423 N N . ARG B 1 67 ? -6.66 10.062 -0.71 1 96.19 67 ARG B N 1
ATOM 2424 C CA . ARG B 1 67 ? -5.844 8.875 -0.451 1 96.19 67 ARG B CA 1
ATOM 2425 C C . ARG B 1 67 ? -4.367 9.242 -0.361 1 96.19 67 ARG B C 1
ATOM 2427 O O . ARG B 1 67 ? -3.523 8.375 -0.122 1 96.19 67 ARG B O 1
ATOM 2434 N N . ASP B 1 68 ? -4.016 10.562 -0.423 1 96.19 68 ASP B N 1
ATOM 2435 C CA . ASP B 1 68 ? -2.604 10.922 -0.354 1 96.19 68 ASP B CA 1
ATOM 2436 C C . ASP B 1 68 ? -2.426 12.336 0.213 1 96.19 68 ASP B C 1
ATOM 2438 O O . ASP B 1 68 ? -1.661 13.133 -0.33 1 96.19 68 ASP B O 1
ATOM 2442 N N . ILE B 1 69 ? -3.1 12.656 1.23 1 97.56 69 ILE B N 1
ATOM 2443 C CA . ILE B 1 69 ? -2.949 13.93 1.927 1 97.56 69 ILE B CA 1
ATOM 2444 C C . ILE B 1 69 ? -1.614 13.953 2.668 1 97.56 69 ILE B C 1
ATOM 2446 O O . ILE B 1 69 ? -1.324 13.07 3.473 1 97.56 69 ILE B O 1
ATOM 2450 N N . LYS B 1 70 ? -0.766 14.859 2.34 1 96.5 70 LYS B N 1
ATOM 2451 C CA . LYS B 1 70 ? 0.529 15.109 2.967 1 96.5 70 LYS B CA 1
ATOM 2452 C C . LYS B 1 70 ? 1.048 16.5 2.621 1 96.5 70 LYS B C 1
ATOM 2454 O O . LYS B 1 70 ? 0.489 17.188 1.758 1 96.5 70 LYS B O 1
ATOM 2459 N N . ALA B 1 71 ? 2.076 16.906 3.295 1 96.06 71 ALA B N 1
ATOM 2460 C CA . ALA B 1 71 ? 2.559 18.281 3.189 1 96.06 71 ALA B CA 1
ATOM 2461 C C . ALA B 1 71 ? 2.951 18.609 1.753 1 96.06 71 ALA B C 1
ATOM 2463 O O . ALA B 1 71 ? 2.727 19.734 1.287 1 96.06 71 ALA B O 1
ATOM 2464 N N . SER B 1 72 ? 3.482 17.625 1.005 1 93.94 72 SER B N 1
ATOM 2465 C CA . SER B 1 72 ? 3.939 17.875 -0.358 1 93.94 72 SER B CA 1
ATOM 2466 C C . SER B 1 72 ? 2.764 18.031 -1.313 1 93.94 72 SER B C 1
ATOM 2468 O O . SER B 1 72 ? 2.934 18.516 -2.436 1 93.94 72 SER B O 1
ATOM 2470 N N . ASN B 1 73 ? 1.588 17.672 -0.851 1 93.81 73 ASN B N 1
ATOM 2471 C CA . ASN B 1 73 ? 0.403 17.766 -1.696 1 93.81 73 ASN B CA 1
ATOM 2472 C C . ASN B 1 73 ? -0.497 18.922 -1.274 1 93.81 73 ASN B C 1
ATOM 2474 O O . ASN B 1 73 ? -1.655 19 -1.689 1 93.81 73 ASN B O 1
ATOM 2478 N N . ILE B 1 74 ? -0.018 19.781 -0.407 1 96.12 74 ILE B N 1
ATOM 2479 C CA . ILE B 1 74 ? -0.663 21.031 -0.041 1 96.12 74 ILE B CA 1
ATOM 2480 C C . IL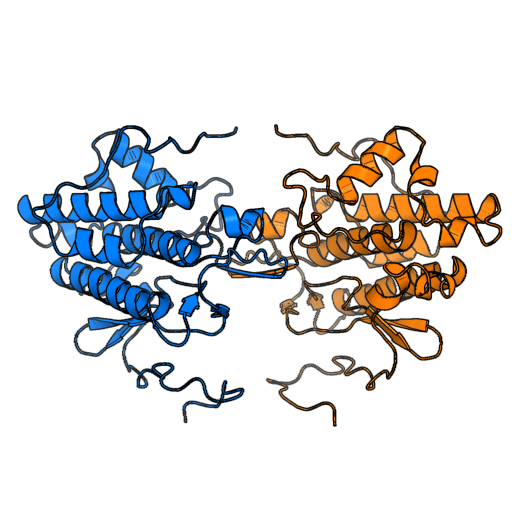E B 1 74 ? 0.113 22.203 -0.64 1 96.12 74 ILE B C 1
ATOM 2482 O O . ILE B 1 74 ? 1.198 22.547 -0.164 1 96.12 74 ILE B O 1
ATOM 2486 N N . LEU B 1 75 ? -0.487 22.812 -1.607 1 91.56 75 LEU B N 1
ATOM 2487 C CA . LEU B 1 75 ? 0.131 23.969 -2.238 1 91.56 75 LEU B CA 1
ATOM 2488 C C . LEU B 1 75 ? -0.335 25.266 -1.572 1 91.56 75 LEU B C 1
ATOM 2490 O O . LEU B 1 75 ? -1.484 25.359 -1.137 1 91.56 75 LEU B O 1
ATOM 2494 N N . LEU B 1 76 ? 0.595 26.141 -1.481 1 91.75 76 LEU B N 1
ATOM 2495 C CA . LEU B 1 76 ? 0.27 27.438 -0.911 1 91.75 76 LEU B CA 1
ATOM 2496 C C . LEU B 1 76 ? 0.248 28.516 -1.991 1 91.75 76 LEU B C 1
ATOM 2498 O O . LEU B 1 76 ? 1.187 28.625 -2.785 1 91.75 76 LEU B O 1
ATOM 2502 N N . ASP B 1 77 ? -0.83 29.297 -2.041 1 86.94 77 ASP B N 1
ATOM 2503 C CA . ASP B 1 77 ? -0.894 30.375 -3.014 1 86.94 77 ASP B CA 1
ATOM 2504 C C . ASP B 1 77 ? -0.126 31.609 -2.521 1 86.94 77 ASP B C 1
ATOM 2506 O O . ASP B 1 77 ? 0.636 31.516 -1.557 1 86.94 77 ASP B O 1
ATOM 2510 N N . SER B 1 78 ? -0.249 32.719 -3.201 1 84 78 SER B N 1
ATOM 2511 C CA . SER B 1 78 ? 0.533 33.906 -2.914 1 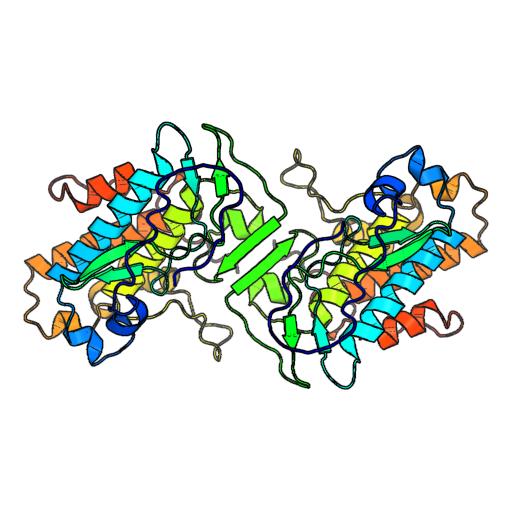84 78 SER B CA 1
ATOM 2512 C C . SER B 1 78 ? 0.18 34.5 -1.546 1 84 78 SER B C 1
ATOM 2514 O O . SER B 1 78 ? 0.979 35.219 -0.946 1 84 78 SER B O 1
ATOM 2516 N N . ARG B 1 79 ? -0.999 34.188 -1.029 1 85.81 79 ARG B N 1
ATOM 2517 C CA . ARG B 1 79 ? -1.427 34.656 0.289 1 85.81 79 ARG B CA 1
ATOM 2518 C C . ARG B 1 79 ? -1.236 33.562 1.334 1 85.81 79 ARG B C 1
ATOM 2520 O O . ARG B 1 79 ? -1.784 33.656 2.436 1 85.81 79 ARG B O 1
ATOM 2527 N N . LEU B 1 80 ? -0.538 32.406 0.961 1 87.12 80 LEU B N 1
ATOM 2528 C CA . LEU B 1 80 ? -0.201 31.281 1.813 1 87.12 80 LEU B CA 1
ATOM 2529 C C . LEU B 1 80 ? -1.459 30.547 2.254 1 87.12 80 LEU B C 1
ATOM 2531 O O . LEU B 1 80 ? -1.534 30.047 3.385 1 87.12 80 LEU B O 1
ATOM 2535 N N . ARG B 1 81 ? -2.426 30.609 1.33 1 89.56 81 ARG B N 1
ATOM 2536 C CA . ARG B 1 81 ? -3.617 29.797 1.554 1 89.56 81 ARG B CA 1
ATOM 2537 C C . ARG B 1 81 ? -3.453 28.406 0.952 1 89.56 81 ARG B C 1
ATOM 2539 O O . ARG B 1 81 ? -2.906 28.266 -0.144 1 89.56 81 ARG B O 1
ATOM 2546 N N . 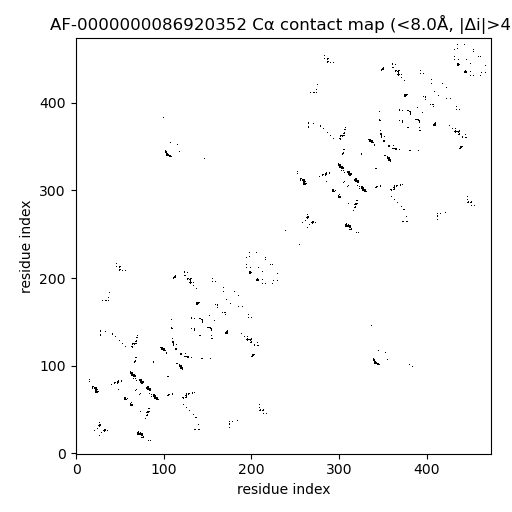ALA B 1 82 ? -3.996 27.453 1.667 1 93.62 82 ALA B N 1
ATOM 2547 C CA . ALA B 1 82 ? -3.779 26.062 1.311 1 93.62 82 ALA B CA 1
ATOM 2548 C C . ALA B 1 82 ? -4.73 25.625 0.2 1 93.62 82 ALA B C 1
ATOM 2550 O O . ALA B 1 82 ? -5.914 25.969 0.216 1 93.62 82 ALA B O 1
ATOM 2551 N N . LYS B 1 83 ? -4.195 24.859 -0.745 1 91.75 83 LYS B N 1
ATOM 2552 C CA . LYS B 1 83 ? -4.945 24.141 -1.776 1 91.75 83 LYS B CA 1
ATOM 2553 C C . LYS B 1 83 ? -4.492 22.688 -1.877 1 91.75 83 LYS B C 1
ATOM 2555 O O . LYS B 1 83 ? -3.297 22.406 -1.988 1 91.75 83 LYS B O 1
ATOM 2560 N N . ILE B 1 84 ? -5.441 21.875 -1.773 1 93.88 84 ILE B N 1
ATOM 2561 C CA . ILE B 1 84 ? -5.117 20.469 -1.912 1 93.88 84 ILE B CA 1
ATOM 2562 C C . ILE B 1 84 ? -4.766 20.156 -3.365 1 93.88 84 ILE B C 1
ATOM 2564 O O . ILE B 1 84 ? -5.492 20.547 -4.281 1 93.88 84 ILE B O 1
ATOM 2568 N N . ALA B 1 85 ? -3.637 19.516 -3.506 1 90.56 85 ALA B N 1
ATOM 2569 C CA . ALA B 1 85 ? -3.164 19.203 -4.852 1 90.56 85 ALA B CA 1
ATOM 2570 C C . ALA B 1 85 ? -2.939 17.688 -5.012 1 90.56 85 ALA B C 1
ATOM 2572 O O . ALA B 1 85 ? -3.18 16.922 -4.082 1 90.56 85 ALA B O 1
ATOM 2573 N N . ASP B 1 86 ? -2.607 17.266 -6.199 1 87.38 86 ASP B N 1
ATOM 2574 C CA . ASP B 1 86 ? -2.236 15.906 -6.566 1 87.38 86 ASP B CA 1
ATOM 2575 C C . ASP B 1 86 ? -3.383 14.938 -6.301 1 87.38 86 ASP B C 1
ATOM 2577 O O . ASP B 1 86 ? -3.354 14.188 -5.32 1 87.38 86 ASP B O 1
ATOM 2581 N N . PHE B 1 87 ? -4.312 14.828 -7.148 1 89.44 87 PHE B N 1
ATOM 2582 C CA . PHE B 1 87 ? -5.461 13.938 -7.047 1 89.44 87 PHE B CA 1
ATOM 2583 C C . PHE B 1 87 ? -5.211 12.648 -7.824 1 89.44 87 PHE B C 1
ATOM 2585 O O . PHE B 1 87 ? -6.156 11.969 -8.234 1 89.44 87 PHE B O 1
ATOM 2592 N N . GLY B 1 88 ? -4 12.336 -8.141 1 85.81 88 GLY B N 1
ATOM 2593 C CA . GLY B 1 88 ? -3.598 11.18 -8.914 1 85.81 88 GLY B CA 1
ATOM 2594 C C . GLY B 1 88 ? -4.07 9.867 -8.32 1 85.81 88 GLY B C 1
ATOM 2595 O O . GLY B 1 88 ? -4.273 8.891 -9.039 1 85.81 88 GLY B O 1
ATOM 2596 N N . LEU B 1 89 ? -4.309 9.773 -7.039 1 90.5 89 LEU B N 1
ATOM 2597 C CA . LEU B 1 89 ? -4.719 8.547 -6.363 1 90.5 89 LEU B CA 1
ATOM 2598 C C . LEU B 1 89 ? -6.184 8.617 -5.949 1 90.5 89 LEU B C 1
ATOM 2600 O O . LEU B 1 89 ? -6.719 7.664 -5.383 1 90.5 89 LEU B O 1
ATOM 2604 N N . ALA B 1 90 ? -6.828 9.727 -6.238 1 90 90 ALA B N 1
ATOM 2605 C CA . ALA B 1 90 ? -8.188 9.961 -5.754 1 90 90 ALA B CA 1
ATOM 2606 C C . ALA B 1 90 ? -9.164 8.945 -6.336 1 90 90 ALA B C 1
ATOM 2608 O O . ALA B 1 90 ? -8.945 8.422 -7.434 1 90 90 ALA B O 1
ATOM 2609 N N . ARG B 1 91 ? -10.094 8.602 -5.586 1 87.81 91 ARG B N 1
ATOM 2610 C CA . ARG B 1 91 ? -11.156 7.688 -5.98 1 87.81 91 ARG B CA 1
ATOM 2611 C C . ARG B 1 91 ? -12.531 8.273 -5.676 1 87.81 91 ARG B C 1
ATOM 2613 O O . ARG B 1 91 ? -12.734 8.875 -4.617 1 87.81 91 ARG B O 1
ATOM 2620 N N . SER B 1 92 ? -13.422 8.016 -6.609 1 84.56 92 SER B N 1
ATOM 2621 C CA . SER B 1 92 ? -14.797 8.461 -6.383 1 84.56 92 SER B CA 1
ATOM 2622 C C . SER B 1 92 ? -15.633 7.359 -5.738 1 84.56 92 SER B C 1
ATOM 2624 O O . SER B 1 92 ? -15.445 6.18 -6.039 1 84.56 92 SER B O 1
ATOM 2626 N N . PHE B 1 93 ? -16.359 7.762 -4.785 1 73.88 93 PHE B N 1
ATOM 2627 C CA . PHE B 1 93 ? -17.219 6.781 -4.137 1 73.88 93 PHE B CA 1
ATOM 2628 C C . PHE B 1 93 ? -18.656 7.277 -4.082 1 73.88 93 PHE B C 1
ATOM 2630 O O . PHE B 1 93 ? -18.906 8.484 -4.02 1 73.88 93 PHE B O 1
ATOM 2637 N N . GLU B 1 94 ? -19.5 6.258 -4.434 1 63.66 94 GLU B N 1
ATOM 2638 C CA . GLU B 1 94 ? -20.906 6.547 -4.125 1 63.66 94 GLU B CA 1
ATOM 2639 C C . GLU B 1 94 ? -21.172 6.473 -2.625 1 63.66 94 GLU B C 1
ATOM 2641 O O . GLU B 1 94 ? -20.406 5.852 -1.886 1 63.66 94 GLU B O 1
ATOM 2646 N N . GLU B 1 95 ? -22.188 7.098 -2.105 1 56.19 95 GLU B N 1
ATOM 2647 C CA . GLU B 1 95 ? -22.625 7.25 -0.718 1 56.19 95 GLU B CA 1
ATOM 2648 C C . GLU B 1 95 ? -22.734 5.895 -0.024 1 56.19 95 GLU B C 1
ATOM 2650 O O . GLU B 1 95 ? -23.172 4.914 -0.633 1 56.19 95 GLU B O 1
ATOM 2655 N N . ASP B 1 96 ? -22.125 5.473 1.142 1 53.19 96 ASP B N 1
ATOM 2656 C CA . ASP B 1 96 ? -22.469 4.52 2.197 1 53.19 96 ASP B CA 1
ATOM 2657 C C . ASP B 1 96 ? -21.594 3.271 2.111 1 53.19 96 ASP B C 1
ATOM 2659 O O . ASP B 1 96 ? -21.875 2.27 2.775 1 53.19 96 ASP B O 1
ATOM 2663 N N . LYS B 1 97 ? -20.672 3.166 1.101 1 58.69 97 LYS B N 1
ATOM 2664 C CA . LYS B 1 97 ? -20.234 1.776 1.171 1 58.69 97 LYS B CA 1
ATOM 2665 C C . LYS B 1 97 ? -18.734 1.69 1.478 1 58.69 97 LYS B C 1
ATOM 2667 O O . LYS B 1 97 ? -17.938 2.439 0.912 1 58.69 97 LYS B O 1
ATOM 2672 N N . SER B 1 98 ? -18.438 1.329 2.773 1 62.31 98 SER B N 1
ATOM 2673 C CA . SER B 1 98 ? -17.078 0.836 2.953 1 62.31 98 SER B CA 1
ATOM 2674 C C . SER B 1 98 ? -16.656 -0.048 1.785 1 62.31 98 SER B C 1
ATOM 2676 O O . SER B 1 98 ? -17.375 -0.966 1.398 1 62.31 98 SER B O 1
ATOM 2678 N N . HIS B 1 99 ? -15.703 0.484 1.07 1 77.44 99 HIS B N 1
ATOM 2679 C CA . HIS B 1 99 ? -15.203 -0.311 -0.044 1 77.44 99 HIS B CA 1
ATOM 2680 C C . HIS B 1 99 ? -13.93 -1.06 0.341 1 77.44 99 HIS B C 1
ATOM 2682 O O . HIS B 1 99 ? -13.039 -0.492 0.977 1 77.44 99 HIS B O 1
ATOM 2688 N N . ILE B 1 100 ? -14.047 -2.264 0.368 1 76.19 100 ILE B N 1
ATOM 2689 C CA . ILE B 1 100 ? -12.844 -3.068 0.531 1 76.19 100 ILE B CA 1
ATOM 2690 C C . ILE B 1 100 ? -12.156 -3.252 -0.822 1 76.19 100 ILE B C 1
ATOM 2692 O O . ILE B 1 100 ? -12.781 -3.717 -1.78 1 76.19 100 ILE B O 1
ATOM 2696 N N . SER B 1 101 ? -10.984 -2.654 -0.833 1 82.44 101 SER B N 1
ATOM 2697 C CA . SER B 1 101 ? -10.203 -2.775 -2.057 1 82.44 101 SER B CA 1
ATOM 2698 C C . SER B 1 101 ? -8.93 -3.586 -1.822 1 82.44 101 SER B C 1
ATOM 2700 O O . SER B 1 101 ? -8.273 -3.432 -0.792 1 82.44 101 SER B O 1
ATOM 2702 N N . THR B 1 102 ? -8.578 -4.453 -2.789 1 87.44 102 THR B N 1
ATOM 2703 C CA . THR B 1 102 ? -7.297 -5.141 -2.717 1 87.44 102 THR B CA 1
ATOM 2704 C C . THR B 1 102 ? -6.188 -4.281 -3.314 1 87.44 102 THR B C 1
ATOM 2706 O O . THR B 1 102 ? -5.012 -4.465 -2.998 1 87.44 102 THR B O 1
ATOM 2709 N N . ALA B 1 103 ? -6.578 -3.422 -4.227 1 89.81 103 ALA B N 1
ATOM 2710 C CA . ALA B 1 103 ? -5.609 -2.482 -4.781 1 89.81 103 ALA B CA 1
ATOM 2711 C C . ALA B 1 103 ? -5.363 -1.32 -3.822 1 89.81 103 ALA B C 1
ATOM 2713 O O . ALA B 1 103 ? -6.301 -0.625 -3.426 1 89.81 103 ALA B O 1
ATOM 2714 N N . ILE B 1 104 ? -4.141 -1.146 -3.438 1 93.62 104 ILE B N 1
ATOM 2715 C CA . ILE B 1 104 ? -3.844 -0.052 -2.518 1 93.62 104 ILE B CA 1
ATOM 2716 C C . ILE B 1 104 ? -2.742 0.829 -3.104 1 93.62 104 ILE B C 1
ATOM 2718 O O . ILE B 1 104 ? -1.915 0.361 -3.889 1 93.62 104 ILE B O 1
ATOM 2722 N N . ALA B 1 105 ? -2.807 2.076 -2.801 1 94.31 105 ALA B N 1
ATOM 2723 C CA . ALA B 1 105 ? -1.793 3.055 -3.188 1 94.31 105 ALA B CA 1
ATOM 2724 C C . ALA B 1 105 ? -1.779 4.242 -2.227 1 94.31 105 ALA B C 1
ATOM 2726 O O . ALA B 1 105 ? -2.828 4.66 -1.732 1 94.31 105 ALA B O 1
ATOM 2727 N N . GLY B 1 106 ? -0.603 4.766 -1.921 1 94.81 106 GLY B N 1
ATOM 2728 C CA . GLY B 1 106 ? -0.426 5.887 -1.013 1 94.81 106 GLY B CA 1
ATOM 2729 C C . GLY B 1 106 ? 1.007 6.055 -0.545 1 94.81 106 GLY B C 1
ATOM 2730 O O . GLY B 1 106 ? 1.933 5.52 -1.156 1 94.81 106 GLY B O 1
ATOM 2731 N N . THR B 1 107 ? 1.156 6.879 0.445 1 95.12 107 THR B N 1
ATOM 2732 C CA . THR B 1 107 ? 2.461 7.137 1.045 1 95.12 107 THR B CA 1
ATOM 2733 C C . THR B 1 107 ? 2.525 6.574 2.463 1 95.12 107 THR B C 1
ATOM 2735 O O . THR B 1 107 ? 1.726 6.949 3.322 1 95.12 107 THR B O 1
ATOM 2738 N N . LEU B 1 108 ? 3.518 5.648 2.688 1 93.06 108 LEU B N 1
ATOM 2739 C CA . LEU B 1 108 ? 3.691 5.082 4.02 1 93.06 108 LEU B CA 1
ATOM 2740 C C . LEU B 1 108 ? 3.887 6.184 5.059 1 93.06 108 LEU B C 1
ATOM 2742 O O . LEU B 1 108 ? 4.609 7.152 4.812 1 93.06 108 LEU B O 1
ATOM 2746 N N . GLY B 1 109 ? 3.334 6.023 6.211 1 93.44 109 GLY B N 1
ATOM 2747 C CA . GLY B 1 109 ? 3.363 7.031 7.262 1 93.44 109 GLY B CA 1
ATOM 2748 C C . GLY B 1 109 ? 2.111 7.887 7.301 1 93.44 109 GLY B C 1
ATOM 2749 O O . GLY B 1 109 ? 1.796 8.484 8.328 1 93.44 109 GLY B O 1
ATOM 2750 N N . TYR B 1 110 ? 1.466 7.926 6.16 1 96.5 110 TYR B N 1
ATOM 2751 C CA . TYR B 1 110 ? 0.266 8.75 6.078 1 96.5 110 TYR B CA 1
ATOM 2752 C C . TYR B 1 110 ? -0.973 7.887 5.863 1 96.5 110 TYR B C 1
ATOM 2754 O O . TYR B 1 110 ? -2.102 8.359 6.031 1 96.5 110 TYR B O 1
ATOM 2762 N N . MET B 1 111 ? -0.748 6.637 5.422 1 96.12 111 MET B N 1
ATOM 2763 C CA . MET B 1 111 ? -1.862 5.73 5.156 1 96.12 111 MET B CA 1
ATOM 2764 C C . MET B 1 111 ? -2.475 5.227 6.461 1 96.12 111 MET B C 1
ATOM 2766 O O . MET B 1 111 ? -1.754 4.867 7.391 1 96.12 111 MET B O 1
ATOM 2770 N N . ALA B 1 112 ? -3.791 5.191 6.453 1 96.62 112 ALA B N 1
ATOM 2771 C CA . ALA B 1 112 ? -4.504 4.719 7.637 1 96.62 112 ALA B CA 1
ATOM 2772 C C . ALA B 1 112 ? -4.262 3.23 7.867 1 96.62 112 ALA B C 1
ATOM 2774 O O . ALA B 1 112 ? -4.133 2.461 6.91 1 96.62 112 ALA B O 1
ATOM 2775 N N . PRO B 1 113 ? -4.277 2.869 9.148 1 95 113 PRO B N 1
ATOM 2776 C CA . PRO B 1 113 ? -3.988 1.473 9.492 1 95 113 PRO B CA 1
ATOM 2777 C C . PRO B 1 113 ? -4.965 0.494 8.844 1 95 113 PRO B C 1
ATOM 2779 O O . PRO B 1 113 ? -4.551 -0.544 8.32 1 95 113 PRO B O 1
ATOM 2782 N N . GLU B 1 114 ? -6.277 0.755 8.781 1 94.69 114 GLU B N 1
ATOM 2783 C CA . GLU B 1 114 ? -7.27 -0.175 8.25 1 94.69 114 GLU B CA 1
ATOM 2784 C C . GLU B 1 114 ? -7.141 -0.311 6.734 1 94.69 114 GLU B C 1
ATOM 2786 O O . GLU B 1 114 ? -7.477 -1.353 6.168 1 94.69 114 GLU B O 1
ATOM 2791 N N . TYR B 1 115 ? -6.715 0.716 6.105 1 95.06 115 TYR B N 1
ATOM 2792 C CA . TYR B 1 115 ? -6.496 0.697 4.664 1 95.06 115 TYR B CA 1
ATOM 2793 C C . TYR B 1 115 ? -5.273 -0.139 4.309 1 95.06 115 TYR B C 1
ATOM 2795 O O . TYR B 1 115 ? -5.336 -1.004 3.434 1 95.06 115 TYR B O 1
ATOM 2803 N N . LEU B 1 116 ? -4.195 0.11 5.051 1 92.5 116 LEU B N 1
ATOM 2804 C CA . LEU B 1 116 ? -2.943 -0.608 4.836 1 92.5 116 LEU B CA 1
ATOM 2805 C C . LEU B 1 116 ? -3.109 -2.092 5.145 1 92.5 116 LEU B C 1
ATOM 2807 O O . LEU B 1 116 ? -2.605 -2.943 4.406 1 92.5 116 LEU B O 1
ATOM 2811 N N . ALA B 1 117 ? -3.84 -2.379 6.184 1 89.12 117 ALA B N 1
ATOM 2812 C CA . ALA B 1 117 ? -3.945 -3.752 6.676 1 89.12 117 ALA B CA 1
ATOM 2813 C C . ALA B 1 117 ? -4.988 -4.539 5.887 1 89.12 117 ALA B C 1
ATOM 2815 O O . ALA B 1 117 ? -4.781 -5.711 5.574 1 89.12 117 ALA B O 1
ATOM 2816 N N . HIS B 1 118 ? -6.105 -3.854 5.551 1 89.31 118 HIS B N 1
ATOM 2817 C CA . HIS B 1 118 ? -7.246 -4.621 5.07 1 89.31 118 HIS B CA 1
ATOM 2818 C C . HIS B 1 118 ? -7.797 -4.039 3.771 1 89.31 118 HIS B C 1
ATOM 2820 O O . HIS B 1 118 ? -8.766 -4.555 3.213 1 89.31 118 HIS B O 1
ATOM 2826 N N . GLY B 1 119 ? -7.324 -2.996 3.426 1 91.62 119 GLY B N 1
ATOM 2827 C CA . GLY B 1 119 ? -7.832 -2.365 2.219 1 91.62 119 GLY B CA 1
ATOM 2828 C C . GLY B 1 119 ? -9.148 -1.645 2.434 1 91.62 119 GLY B C 1
ATOM 2829 O O . GLY B 1 119 ? -9.875 -1.361 1.475 1 91.62 119 GLY B O 1
ATOM 2830 N N . GLN B 1 120 ? -9.5 -1.46 3.656 1 92.06 120 GLN B N 1
ATOM 2831 C CA . GLN B 1 120 ? -10.742 -0.752 3.945 1 92.06 120 GLN B CA 1
ATOM 2832 C C . GLN B 1 120 ? -10.625 0.73 3.604 1 92.06 120 GLN B C 1
ATOM 2834 O O . GLN B 1 120 ? -9.945 1.483 4.312 1 92.06 120 GLN B O 1
ATOM 2839 N N . LEU B 1 121 ? -11.344 1.137 2.576 1 92.75 121 LEU B N 1
ATOM 2840 C CA . LEU B 1 121 ? -11.234 2.498 2.064 1 92.75 121 LEU B CA 1
ATOM 2841 C C . LEU B 1 121 ? -12.523 3.279 2.307 1 92.75 121 LEU B C 1
ATOM 2843 O O . LEU B 1 121 ? -13.562 2.969 1.72 1 92.75 121 LEU B O 1
ATOM 2847 N N . THR B 1 122 ? -12.461 4.215 3.201 1 93.75 122 THR B N 1
ATOM 2848 C CA . THR B 1 122 ? -13.492 5.215 3.449 1 93.75 122 THR B CA 1
ATOM 2849 C C . THR B 1 122 ? -12.883 6.605 3.566 1 93.75 122 THR B C 1
ATOM 2851 O O . THR B 1 122 ? -11.656 6.758 3.504 1 93.75 122 THR B O 1
ATOM 2854 N N . GLU B 1 123 ? -13.695 7.574 3.73 1 94.88 123 GLU B N 1
ATOM 2855 C CA . GLU B 1 123 ? -13.195 8.938 3.873 1 94.88 123 GLU B CA 1
ATOM 2856 C C . GLU B 1 123 ? -12.266 9.062 5.078 1 94.88 123 GLU B C 1
ATOM 2858 O O . GLU B 1 123 ? -11.469 10 5.16 1 94.88 123 GLU B O 1
ATOM 2863 N N . LYS B 1 124 ? -12.336 8.078 5.98 1 96.75 124 LYS B N 1
ATOM 2864 C CA . LYS B 1 124 ? -11.57 8.133 7.223 1 96.75 124 LYS B CA 1
ATOM 2865 C C . LYS B 1 124 ? -10.078 7.988 6.953 1 96.75 124 LYS B C 1
ATOM 2867 O O . LYS B 1 124 ? -9.25 8.32 7.801 1 96.75 124 LYS B O 1
ATOM 2872 N N . VAL B 1 125 ? -9.688 7.457 5.742 1 97.31 125 VAL B N 1
ATOM 2873 C CA . VAL B 1 125 ? -8.273 7.359 5.402 1 97.31 125 VAL B CA 1
ATOM 2874 C C . VAL B 1 125 ? -7.684 8.758 5.215 1 97.31 125 VAL B C 1
ATOM 2876 O O . VAL B 1 125 ? -6.551 9.023 5.617 1 97.31 125 VAL B O 1
ATOM 2879 N N . ASP B 1 126 ? -8.508 9.688 4.66 1 97.75 126 ASP B N 1
ATOM 2880 C CA . ASP B 1 126 ? -8.086 11.07 4.508 1 97.75 126 ASP B CA 1
ATOM 2881 C C . ASP B 1 126 ? -8.016 11.781 5.863 1 97.75 126 ASP B C 1
ATOM 2883 O O . ASP B 1 126 ? -7.156 12.633 6.082 1 97.75 126 ASP B O 1
ATOM 2887 N N . VAL B 1 127 ? -8.922 11.414 6.746 1 98.62 127 VAL B N 1
ATOM 2888 C CA . VAL B 1 127 ? -8.938 11.992 8.078 1 98.62 127 VAL B CA 1
ATOM 2889 C C . VAL B 1 127 ? -7.648 11.648 8.812 1 98.62 127 VAL B C 1
ATOM 2891 O O . VAL B 1 127 ? -7.035 12.508 9.453 1 98.62 127 VAL B O 1
ATOM 2894 N N . TYR B 1 128 ? -7.262 10.398 8.648 1 98.5 128 TYR B N 1
ATOM 2895 C CA . TYR B 1 128 ? -6.016 9.961 9.266 1 98.5 128 TYR B CA 1
ATOM 2896 C C . TYR B 1 128 ? -4.836 10.766 8.734 1 98.5 128 TYR B C 1
ATOM 2898 O O . TYR B 1 128 ? -4.047 11.305 9.516 1 98.5 128 TYR B O 1
ATOM 2906 N N . SER B 1 129 ? -4.691 10.844 7.426 1 98.5 129 SER B N 1
ATOM 2907 C CA . SER B 1 129 ? -3.588 11.57 6.801 1 98.5 129 SER B CA 1
ATOM 2908 C C . SER B 1 129 ? -3.596 13.039 7.207 1 98.5 129 SER B C 1
ATOM 2910 O O . SER B 1 129 ? -2.537 13.648 7.383 1 98.5 129 SER B O 1
ATOM 2912 N N . PHE B 1 130 ? -4.812 13.625 7.359 1 98.81 130 PHE B N 1
ATOM 2913 C CA . PHE B 1 130 ? -4.953 15 7.816 1 98.81 130 PHE B CA 1
ATOM 2914 C C . PHE B 1 130 ? -4.398 15.164 9.227 1 98.81 130 PHE B C 1
ATOM 2916 O O . PHE B 1 130 ? -3.709 16.141 9.516 1 98.81 130 PHE B O 1
ATOM 2923 N N . GLY B 1 131 ? -4.711 14.219 10.102 1 98.75 131 GLY B N 1
ATOM 2924 C CA . GLY B 1 131 ? -4.156 14.25 11.445 1 98.75 131 GLY B CA 1
ATOM 2925 C C . GLY B 1 131 ? -2.641 14.242 11.469 1 98.75 131 GLY B C 1
ATOM 2926 O O . GLY B 1 131 ? -2.021 15 12.219 1 98.75 131 GLY B O 1
ATOM 2927 N N . VAL B 1 132 ? -2.084 13.359 10.609 1 98.25 132 VAL B N 1
ATOM 2928 C CA . VAL B 1 132 ? -0.631 13.297 10.508 1 98.25 132 VAL B CA 1
ATOM 2929 C C . VAL B 1 132 ? -0.089 14.648 10.039 1 98.25 132 VAL B C 1
ATOM 2931 O O . VAL B 1 132 ? 0.886 15.156 10.594 1 98.25 132 VAL B O 1
ATOM 2934 N N . LEU B 1 133 ? -0.698 15.227 9.078 1 98.62 133 LEU B N 1
ATOM 2935 C CA . LEU B 1 133 ? -0.301 16.516 8.523 1 98.62 133 LEU B CA 1
ATOM 2936 C C . LEU B 1 133 ? -0.341 17.594 9.602 1 98.62 133 LEU B C 1
ATOM 2938 O O . LEU B 1 133 ? 0.574 18.422 9.695 1 98.62 133 LEU B O 1
ATOM 2942 N N . ILE B 1 134 ? -1.412 17.625 10.398 1 98.69 134 ILE B N 1
ATOM 2943 C CA . ILE B 1 134 ? -1.535 18.578 11.5 1 98.69 134 ILE B CA 1
ATOM 2944 C C . ILE B 1 134 ? -0.303 18.484 12.398 1 98.69 134 ILE B C 1
ATOM 2946 O O . ILE B 1 134 ? 0.307 19.5 12.727 1 98.69 134 ILE B O 1
ATOM 2950 N N . LEU B 1 135 ? 0.041 17.297 12.766 1 98.19 135 LEU B N 1
ATOM 2951 C CA . LEU B 1 135 ? 1.165 17.094 13.68 1 98.19 135 LEU B CA 1
ATOM 2952 C C . LEU B 1 135 ? 2.471 17.562 13.031 1 98.19 135 LEU B C 1
ATOM 2954 O O . LEU B 1 135 ? 3.326 18.141 13.703 1 98.19 135 LEU B O 1
ATOM 2958 N N . GLU B 1 136 ? 2.594 17.344 11.758 1 97.44 136 GLU B N 1
ATOM 2959 C CA . GLU B 1 136 ? 3.768 17.828 11.039 1 97.44 136 GLU B CA 1
ATOM 2960 C C . GLU B 1 136 ? 3.83 19.359 11.062 1 97.44 136 GLU B C 1
ATOM 2962 O O . GLU B 1 136 ? 4.898 19.938 11.258 1 97.44 136 GLU B O 1
ATOM 2967 N N . ILE B 1 137 ? 2.701 19.984 10.859 1 97.75 137 ILE B N 1
ATOM 2968 C CA . ILE B 1 137 ? 2.643 21.438 10.797 1 97.75 137 ILE B CA 1
ATOM 2969 C C . ILE B 1 137 ? 3.031 22.031 12.148 1 97.75 137 ILE B C 1
ATOM 2971 O O . ILE B 1 137 ? 3.77 23.016 12.211 1 97.75 137 ILE B O 1
ATOM 2975 N N . VAL B 1 138 ? 2.576 21.438 13.195 1 97.31 138 VAL B N 1
ATOM 2976 C CA . VAL B 1 138 ? 2.785 21.953 14.539 1 97.31 138 VAL B CA 1
ATOM 2977 C C . VAL B 1 138 ? 4.227 21.703 14.977 1 97.31 138 VAL B C 1
ATOM 2979 O O . VAL B 1 138 ? 4.836 22.547 15.633 1 97.31 138 VAL B O 1
ATOM 2982 N N . THR B 1 139 ? 4.785 20.562 14.57 1 95.94 139 THR B N 1
ATOM 2983 C CA . THR B 1 139 ? 6.094 20.172 15.078 1 95.94 139 THR B CA 1
ATOM 2984 C C . THR B 1 139 ? 7.199 20.609 14.117 1 95.94 139 THR B C 1
ATOM 2986 O O . THR B 1 139 ? 8.367 20.688 14.508 1 95.94 139 THR B O 1
ATOM 2989 N N . GLY B 1 140 ? 6.84 20.766 12.891 1 95.12 140 GLY B N 1
ATOM 2990 C CA . GLY B 1 140 ? 7.84 21.047 11.875 1 95.12 140 GLY B CA 1
ATOM 2991 C C . GLY B 1 140 ? 8.672 19.844 11.492 1 95.12 140 GLY B C 1
ATOM 2992 O O . GLY B 1 140 ? 9.719 19.969 10.859 1 95.12 140 GLY B O 1
ATOM 2993 N N . ARG B 1 141 ? 8.203 18.672 11.922 1 93 141 ARG B N 1
ATOM 2994 C CA . ARG B 1 141 ? 8.914 17.422 11.648 1 93 141 ARG B CA 1
ATOM 2995 C C . ARG B 1 141 ? 8.164 16.578 10.633 1 93 141 ARG B C 1
ATOM 2997 O O . ARG B 1 141 ? 6.941 16.453 10.695 1 93 141 ARG B O 1
ATOM 3004 N N . GLN B 1 142 ? 8.898 16.094 9.711 1 92.94 142 GLN B N 1
ATOM 3005 C CA . GLN B 1 142 ? 8.297 15.18 8.734 1 92.94 142 GLN B CA 1
ATOM 3006 C C . GLN B 1 142 ? 8.125 13.781 9.328 1 92.94 142 GLN B C 1
ATOM 3008 O O . GLN B 1 142 ? 9 13.289 10.039 1 92.94 142 GLN B O 1
ATOM 3013 N N . ASN B 1 143 ? 6.891 13.148 9.164 1 90.69 143 ASN B N 1
ATOM 3014 C CA . ASN B 1 143 ? 6.621 11.812 9.68 1 90.69 143 ASN B CA 1
ATOM 3015 C C . ASN B 1 143 ? 7.535 10.773 9.031 1 90.69 143 ASN B C 1
ATOM 3017 O O . ASN B 1 143 ? 7.645 9.648 9.523 1 90.69 143 ASN B O 1
ATOM 3021 N N . ASN B 1 144 ? 8.484 11.18 8.148 1 67.56 144 ASN B N 1
ATOM 3022 C CA . ASN B 1 144 ? 9.25 10.164 7.434 1 67.56 144 ASN B CA 1
ATOM 3023 C C . ASN B 1 144 ? 10.172 9.391 8.367 1 67.56 144 ASN B C 1
ATOM 3025 O O . ASN B 1 144 ? 10.758 9.969 9.289 1 67.56 144 ASN B O 1
ATOM 3029 N N . ARG B 1 145 ? 9.953 8.039 8.453 1 53.06 145 ARG B N 1
ATOM 3030 C CA . ARG B 1 145 ? 10.836 7.102 9.148 1 53.06 145 ARG B CA 1
ATOM 3031 C C . ARG B 1 145 ? 12.297 7.391 8.836 1 53.06 145 ARG B C 1
ATOM 3033 O O . ARG B 1 145 ? 12.664 7.598 7.676 1 53.06 145 ARG B O 1
ATOM 3040 N N . SER B 1 146 ? 12.711 8.367 9.5 1 44.25 146 SER B N 1
ATOM 3041 C CA . SER B 1 146 ? 14.125 8.617 9.227 1 44.25 146 SER B CA 1
ATOM 3042 C C . SER B 1 146 ? 14.781 7.418 8.555 1 44.25 146 SER B C 1
ATOM 3044 O O . SER B 1 146 ? 14.523 6.273 8.922 1 44.25 146 SER B O 1
ATOM 3046 N N . LYS B 1 147 ? 15.188 7.68 7.18 1 45.94 147 LYS B N 1
ATOM 3047 C CA . LYS B 1 147 ? 16 6.727 6.434 1 45.94 147 LYS B CA 1
ATOM 3048 C C . LYS B 1 147 ? 16.797 5.82 7.375 1 45.94 147 LYS B C 1
ATOM 3050 O O . LYS B 1 147 ? 17.016 4.645 7.074 1 45.94 147 LYS B O 1
ATOM 3055 N N . SER B 1 148 ? 17.484 6.512 8.18 1 42.97 148 SER B N 1
ATOM 3056 C CA . SER B 1 148 ? 18.531 5.797 8.898 1 42.97 148 SER B CA 1
ATOM 3057 C C . SER B 1 148 ? 17.953 4.871 9.961 1 42.97 148 SER B C 1
ATOM 3059 O O . SER B 1 148 ? 18.609 3.906 10.367 1 42.97 148 SER B O 1
ATOM 3061 N N . ALA B 1 149 ? 17 5.371 10.812 1 42.97 149 ALA B N 1
ATOM 3062 C CA . ALA B 1 149 ? 16.828 4.566 12.016 1 42.97 149 ALA B CA 1
ATOM 3063 C C . ALA B 1 149 ? 15.602 3.662 11.898 1 42.97 149 ALA B C 1
ATOM 3065 O O . ALA B 1 149 ? 14.477 4.148 11.75 1 42.97 149 ALA B O 1
ATOM 3066 N N . GLU B 1 150 ? 15.633 2.379 11.352 1 47.5 150 GLU B N 1
ATOM 3067 C CA . GLU B 1 150 ? 14.75 1.216 11.414 1 47.5 150 GLU B CA 1
ATOM 3068 C C . GLU B 1 150 ? 13.625 1.431 12.422 1 47.5 150 GLU B C 1
ATOM 3070 O O . GLU B 1 150 ? 12.508 0.949 12.227 1 47.5 150 GLU B O 1
ATOM 3075 N N . TYR B 1 151 ? 14.016 2.205 13.57 1 49.91 151 TYR B N 1
ATOM 3076 C CA . TYR B 1 151 ? 13.164 2.082 14.742 1 49.91 151 TYR B CA 1
ATOM 3077 C C . TYR B 1 151 ? 12.617 3.439 15.164 1 49.91 151 TYR B C 1
ATOM 3079 O O . TYR B 1 151 ? 12.328 3.662 16.344 1 49.91 151 TYR B O 1
ATOM 3087 N N . SER B 1 152 ? 12.453 4.305 14.086 1 59.97 152 SER B N 1
ATOM 3088 C CA . SER B 1 152 ? 11.984 5.535 14.711 1 59.97 152 SER B CA 1
ATOM 3089 C C . SER B 1 152 ? 10.461 5.566 14.789 1 59.97 152 SER B C 1
ATOM 3091 O O . SER B 1 152 ? 9.773 5.047 13.906 1 59.97 152 SER B O 1
ATOM 3093 N N . ASP B 1 153 ? 9.953 5.953 15.922 1 78.19 153 ASP B N 1
ATOM 3094 C CA . ASP B 1 153 ? 8.523 6.102 16.188 1 78.19 153 ASP B CA 1
ATOM 3095 C C . ASP B 1 153 ? 7.883 7.109 15.242 1 78.19 153 ASP B C 1
ATOM 3097 O O . ASP B 1 153 ? 8.516 8.094 14.852 1 78.19 153 ASP B O 1
ATOM 3101 N N . SER B 1 154 ? 6.773 6.805 14.711 1 89.81 154 SER B N 1
ATOM 3102 C CA . SER B 1 154 ? 5.977 7.73 13.922 1 89.81 154 SER B CA 1
ATOM 3103 C C . SER B 1 154 ? 5.688 9.016 14.688 1 89.81 154 SER B C 1
ATOM 3105 O O . SER B 1 154 ? 5.75 9.031 15.922 1 89.81 154 SER B O 1
ATOM 3107 N N . ILE B 1 155 ? 5.473 10.047 14.031 1 94.75 155 ILE B N 1
ATOM 3108 C CA . ILE B 1 155 ? 5.141 11.328 14.648 1 94.75 155 ILE B CA 1
ATOM 3109 C C . ILE B 1 155 ? 3.896 11.172 15.516 1 94.75 155 ILE B C 1
ATOM 3111 O O . ILE B 1 155 ? 3.764 11.836 16.547 1 94.75 155 ILE B O 1
ATOM 3115 N N . VAL B 1 156 ? 3.018 10.281 15.117 1 95.69 156 VAL B N 1
ATOM 3116 C CA . VAL B 1 156 ? 1.8 10.016 15.883 1 95.69 156 VAL B CA 1
ATOM 3117 C C . VAL B 1 156 ? 2.154 9.406 17.234 1 95.69 156 VAL B C 1
ATOM 3119 O O . VAL B 1 156 ? 1.686 9.875 18.281 1 95.69 156 VAL B O 1
ATOM 3122 N N . THR B 1 157 ? 3.027 8.453 17.188 1 93.38 157 THR B N 1
ATOM 3123 C CA . THR B 1 157 ? 3.439 7.773 18.422 1 93.38 157 THR B CA 1
ATOM 3124 C C . THR B 1 157 ? 4.188 8.727 19.344 1 93.38 157 THR B C 1
ATOM 3126 O O . THR B 1 157 ? 3.912 8.781 20.547 1 93.38 157 THR B O 1
ATOM 3129 N N . ILE B 1 158 ? 5.078 9.469 18.797 1 93.69 158 ILE B N 1
ATOM 3130 C CA . ILE B 1 158 ? 5.867 10.406 19.578 1 93.69 158 ILE B CA 1
ATOM 3131 C C . ILE B 1 158 ? 4.953 11.461 20.203 1 93.69 158 ILE B C 1
ATOM 3133 O O . ILE B 1 158 ? 5.098 11.797 21.375 1 93.69 158 ILE B O 1
ATOM 3137 N N . THR B 1 159 ? 4.059 11.969 19.422 1 95.94 159 THR B N 1
ATOM 3138 C CA . THR B 1 159 ? 3.15 13 19.906 1 95.94 159 THR B CA 1
ATOM 3139 C C . THR B 1 159 ? 2.268 12.453 21.031 1 95.94 159 THR B C 1
ATOM 3141 O O . THR B 1 159 ? 2.039 13.133 22.031 1 95.94 159 THR B O 1
ATOM 3144 N N . TRP B 1 160 ? 1.849 11.281 20.891 1 93.81 160 TRP B N 1
ATOM 3145 C CA . TRP B 1 160 ? 1.028 10.648 21.922 1 93.81 160 TRP B CA 1
ATOM 3146 C C . TRP B 1 160 ? 1.798 10.523 23.219 1 93.81 160 TRP B C 1
ATOM 3148 O O . TRP B 1 160 ? 1.267 10.836 24.297 1 93.81 160 TRP B O 1
ATOM 3158 N N . LYS B 1 161 ? 2.998 10.078 23.109 1 93.81 161 LYS B N 1
ATOM 3159 C CA . LYS B 1 161 ? 3.848 9.938 24.297 1 93.81 161 LYS B CA 1
ATOM 3160 C C . LYS B 1 161 ? 4.023 11.273 25 1 93.81 161 LYS B C 1
ATOM 3162 O O . LYS B 1 161 ? 3.883 11.352 26.234 1 93.81 161 LYS B O 1
ATOM 3167 N N . HIS B 1 162 ? 4.285 12.281 24.312 1 96.19 162 HIS B N 1
ATOM 3168 C CA . HIS B 1 162 ? 4.484 13.602 24.891 1 96.19 162 HIS B CA 1
ATOM 3169 C C . HIS B 1 162 ? 3.18 14.156 25.469 1 96.19 162 HIS B C 1
ATOM 3171 O O . HIS B 1 162 ? 3.178 14.812 26.516 1 96.19 162 HIS B O 1
ATOM 3177 N N . PHE B 1 163 ? 2.127 13.898 24.781 1 94.88 163 PHE B N 1
ATOM 3178 C CA . PHE B 1 163 ? 0.82 14.352 25.234 1 94.88 163 PHE B CA 1
ATOM 3179 C C . PHE B 1 163 ? 0.469 13.719 26.578 1 94.88 163 PHE B C 1
ATOM 3181 O O . PHE B 1 163 ? 0.055 14.414 27.516 1 94.88 163 PHE B O 1
ATOM 3188 N N . GLN B 1 164 ? 0.706 12.461 26.641 1 92.94 164 GLN B N 1
ATOM 3189 C CA . GLN B 1 164 ? 0.408 11.734 27.875 1 92.94 164 GLN B CA 1
ATOM 3190 C C . GLN B 1 164 ? 1.293 12.211 29.016 1 92.94 164 GLN B C 1
ATOM 3192 O O . GLN B 1 164 ? 0.859 12.242 30.172 1 92.94 164 GLN B O 1
ATOM 3197 N N . ALA B 1 165 ? 2.453 12.641 28.688 1 95.12 165 ALA B N 1
ATOM 3198 C CA . ALA B 1 165 ? 3.418 13.094 29.688 1 95.12 165 ALA B CA 1
ATOM 3199 C C . ALA B 1 165 ? 3.201 14.562 30.047 1 95.12 165 ALA B C 1
ATOM 3201 O O . ALA B 1 165 ? 3.891 15.109 30.906 1 95.12 165 ALA B O 1
ATOM 3202 N N . GLY B 1 166 ? 2.291 15.219 29.422 1 93.69 166 GLY B N 1
ATOM 3203 C CA . GLY B 1 166 ? 2.066 16.641 29.641 1 93.69 166 GLY B CA 1
ATOM 3204 C C . GLY B 1 166 ? 3.195 17.5 29.125 1 93.69 166 GLY B C 1
ATOM 3205 O O . GLY B 1 166 ? 3.418 18.609 29.625 1 93.69 166 GLY B O 1
ATOM 3206 N N . ALA B 1 167 ? 3.961 16.969 28.109 1 96.56 167 ALA B N 1
ATOM 3207 C CA . ALA B 1 167 ? 5.141 17.641 27.594 1 96.56 167 ALA B CA 1
ATOM 3208 C C . ALA B 1 167 ? 5 17.922 26.094 1 96.56 167 ALA B C 1
ATOM 3210 O O . ALA B 1 167 ? 5.98 17.859 25.359 1 96.56 167 ALA B O 1
ATOM 3211 N N . THR B 1 168 ? 3.775 18.203 25.641 1 95.69 168 THR B N 1
ATOM 3212 C CA . THR B 1 168 ? 3.508 18.375 24.203 1 95.69 168 THR B CA 1
ATOM 3213 C C . THR B 1 168 ? 4.281 19.562 23.656 1 95.69 168 THR B C 1
ATOM 3215 O O . THR B 1 168 ? 4.723 19.547 22.5 1 95.69 168 THR B O 1
ATOM 3218 N N . GLU B 1 169 ? 4.5 20.578 24.469 1 94.5 169 GLU B N 1
ATOM 3219 C CA . GLU B 1 169 ? 5.152 21.812 24.031 1 94.5 169 GLU B CA 1
ATOM 3220 C C . GLU B 1 169 ? 6.578 21.547 23.562 1 94.5 169 GLU B C 1
ATOM 3222 O O . GLU B 1 169 ? 7.129 22.297 22.766 1 94.5 169 GLU B O 1
ATOM 3227 N N . GLU B 1 170 ? 7.16 20.453 24.062 1 95.19 170 GLU B N 1
ATOM 3228 C CA . GLU B 1 170 ? 8.531 20.109 23.688 1 95.19 170 GLU B CA 1
ATOM 3229 C C . GLU B 1 170 ? 8.617 19.734 22.203 1 95.19 170 GLU B C 1
ATOM 3231 O O . GLU B 1 170 ? 9.711 19.719 21.625 1 95.19 170 GLU B O 1
ATOM 3236 N N . LEU B 1 171 ? 7.438 19.438 21.625 1 95.38 171 LEU B N 1
ATOM 3237 C CA . LEU B 1 171 ? 7.418 18.969 20.25 1 95.38 171 LEU B CA 1
ATOM 3238 C C . LEU B 1 171 ? 7.203 20.141 19.281 1 95.38 171 LEU B C 1
ATOM 3240 O O . LEU B 1 171 ? 7.379 19.984 18.078 1 95.38 171 LEU B O 1
ATOM 3244 N N . TYR B 1 172 ? 6.773 21.281 19.812 1 95.44 172 TYR B N 1
ATOM 3245 C CA . TYR B 1 172 ? 6.414 22.391 18.938 1 95.44 172 TYR B CA 1
ATOM 3246 C C . TYR B 1 172 ? 7.621 22.859 18.125 1 95.44 172 TYR B C 1
ATOM 3248 O O . TYR B 1 172 ? 8.742 22.875 18.641 1 95.44 172 TYR B O 1
ATOM 3256 N N . ASP B 1 173 ? 7.43 23.141 16.922 1 94.62 173 ASP B N 1
ATOM 3257 C CA . ASP B 1 173 ? 8.461 23.688 16.062 1 94.62 173 ASP B CA 1
ATOM 3258 C C . ASP B 1 173 ? 9.133 24.906 16.703 1 94.62 173 ASP B C 1
ATOM 3260 O O . ASP B 1 173 ? 8.453 25.812 17.188 1 94.62 173 ASP B O 1
ATOM 3264 N N . SER B 1 174 ? 10.406 24.969 16.688 1 92.31 174 SER B N 1
ATOM 3265 C CA . SER B 1 174 ? 11.164 26.062 17.281 1 92.31 174 SER B CA 1
ATOM 3266 C C . SER B 1 174 ? 10.805 27.391 16.641 1 92.31 174 SER B C 1
ATOM 3268 O O . SER B 1 174 ? 10.812 28.438 17.297 1 92.31 174 SER B O 1
ATOM 3270 N N . ASN B 1 175 ? 10.5 27.328 15.391 1 90.88 175 ASN B N 1
ATOM 3271 C CA . ASN B 1 175 ? 10.109 28.531 14.68 1 90.88 175 ASN B CA 1
ATOM 3272 C C . ASN B 1 175 ? 8.836 29.141 15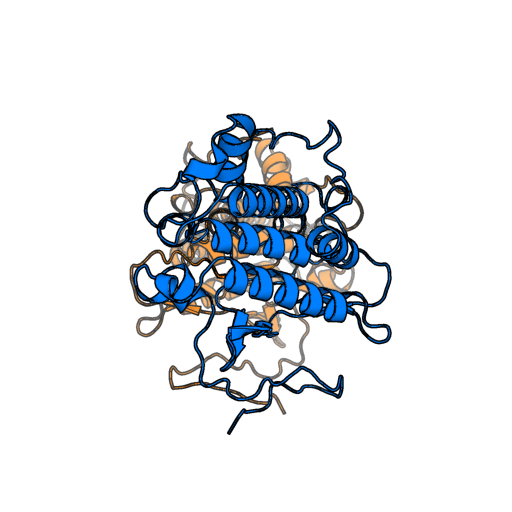.258 1 90.88 175 ASN B C 1
ATOM 3274 O O . ASN B 1 175 ? 8.656 30.359 15.227 1 90.88 175 ASN B O 1
ATOM 3278 N N . LEU B 1 176 ? 7.965 28.344 15.773 1 89.94 176 LEU B N 1
ATOM 3279 C CA . LEU B 1 176 ? 6.742 28.828 16.406 1 89.94 176 LEU B CA 1
ATOM 3280 C C . LEU B 1 176 ? 7.047 29.438 17.781 1 89.94 176 LEU B C 1
ATOM 3282 O O . LEU B 1 176 ? 6.477 30.469 18.141 1 89.94 176 LEU B O 1
ATOM 3286 N N . MET B 1 177 ? 7.977 28.875 18.438 1 84.75 177 MET B N 1
ATOM 3287 C CA . MET B 1 177 ? 8.289 29.266 19.812 1 84.75 177 MET B CA 1
ATOM 3288 C C . MET B 1 177 ? 9.109 30.562 19.828 1 84.75 177 MET B C 1
ATOM 3290 O O . MET B 1 177 ? 9.047 31.328 20.797 1 84.75 177 MET B O 1
ATOM 3294 N N . LEU B 1 178 ? 9.781 30.766 18.781 1 80.31 178 LEU B N 1
ATOM 3295 C CA . LEU B 1 178 ? 10.633 31.938 18.703 1 80.31 178 LEU B CA 1
ATOM 3296 C C . LEU B 1 178 ? 9.812 33.188 18.391 1 80.31 178 LEU B C 1
ATOM 3298 O O . LEU B 1 178 ? 10.266 34.312 18.609 1 80.31 178 LEU B O 1
ATOM 3302 N N . GLN B 1 179 ? 8.68 33.094 17.875 1 76.94 179 GLN B N 1
ATOM 3303 C CA . GLN B 1 179 ? 7.859 34.219 17.453 1 76.94 179 GLN B CA 1
ATOM 3304 C C . GLN B 1 179 ? 6.898 34.656 18.562 1 76.94 179 GLN B C 1
ATOM 3306 O O . GLN B 1 179 ? 5.793 35.094 18.281 1 76.94 179 GLN B O 1
ATOM 3311 N N . ASN B 1 180 ? 7.316 34.75 19.797 1 68.12 180 ASN B N 1
ATOM 3312 C CA . ASN B 1 180 ? 6.555 35.219 20.938 1 68.12 180 ASN B CA 1
ATOM 3313 C C . ASN B 1 180 ? 5.254 34.438 21.109 1 68.12 180 ASN B C 1
ATOM 3315 O O . ASN B 1 180 ? 4.168 35.031 21.109 1 68.12 180 ASN B O 1
ATOM 3319 N N . CYS B 1 181 ? 5.367 33.281 21.203 1 73.31 181 CYS B N 1
ATOM 3320 C CA . CYS B 1 181 ? 4.223 32.438 21.469 1 73.31 181 CYS B CA 1
ATOM 3321 C C . CYS B 1 181 ? 3.721 32.594 22.891 1 73.31 181 CYS B C 1
ATOM 3323 O O . CYS B 1 181 ? 4.34 32.094 23.828 1 73.31 181 CYS B O 1
ATOM 3325 N N . ASN B 1 182 ? 2.703 33.469 23.031 1 85.31 182 ASN B N 1
ATOM 3326 C CA . ASN B 1 182 ? 2.102 33.625 24.344 1 85.31 182 ASN B CA 1
ATOM 3327 C C . ASN B 1 182 ? 1.269 32.406 24.734 1 85.31 182 ASN B C 1
ATOM 3329 O O . ASN B 1 182 ? 1.178 31.438 23.984 1 85.31 182 ASN B O 1
ATOM 3333 N N . ASP B 1 183 ? 0.74 32.406 25.891 1 88 183 ASP B N 1
ATOM 3334 C CA . ASP B 1 183 ? 0.043 31.25 26.453 1 88 183 ASP B CA 1
ATOM 3335 C C . ASP B 1 183 ? -1.219 30.938 25.656 1 88 183 ASP B C 1
ATOM 3337 O O . ASP B 1 183 ? -1.59 29.766 25.516 1 88 183 ASP B O 1
ATOM 3341 N N . ASP B 1 184 ? -1.789 31.953 25.156 1 89.06 184 ASP B N 1
ATOM 3342 C CA . ASP B 1 184 ? -2.994 31.75 24.359 1 89.06 184 ASP B CA 1
ATOM 3343 C C . ASP B 1 184 ? -2.684 30.953 23.094 1 89.06 184 ASP B C 1
ATOM 3345 O O . ASP B 1 184 ? -3.432 30.031 22.734 1 89.06 184 ASP B O 1
ATOM 3349 N N . VAL B 1 185 ? -1.597 31.297 22.484 1 92.12 185 VAL B N 1
ATOM 3350 C CA . VAL B 1 185 ? -1.175 30.609 21.266 1 92.12 185 VAL B CA 1
ATOM 3351 C C . VAL B 1 185 ? -0.809 29.156 21.594 1 92.12 185 VAL B C 1
ATOM 3353 O O . VAL B 1 185 ? -1.182 28.234 20.859 1 92.12 185 VAL B O 1
ATOM 3356 N N . LYS B 1 186 ? -0.179 28.984 22.688 1 93.25 186 LYS B N 1
ATOM 3357 C CA . LYS B 1 186 ? 0.208 27.641 23.109 1 93.25 186 LYS B CA 1
ATOM 3358 C C . LYS B 1 186 ? -1.019 26.766 23.344 1 93.25 186 LYS B C 1
ATOM 3360 O O . LYS B 1 186 ? -1.027 25.594 22.984 1 93.25 186 LYS B O 1
ATOM 3365 N N . ASP B 1 187 ? -2.016 27.344 23.984 1 92.38 187 ASP B N 1
ATOM 3366 C CA . ASP B 1 187 ? -3.254 26.609 24.234 1 92.38 187 ASP B CA 1
ATOM 3367 C C . ASP B 1 187 ? -3.934 26.234 22.906 1 92.38 187 ASP B C 1
ATOM 3369 O O . ASP B 1 187 ? -4.492 25.141 22.781 1 92.38 187 ASP B O 1
ATOM 3373 N N . GLU B 1 188 ? -3.879 27.141 22 1 94.62 188 GLU B N 1
ATOM 3374 C CA . GLU B 1 188 ? -4.469 26.875 20.703 1 94.62 188 GLU B CA 1
ATOM 3375 C C . GLU B 1 188 ? -3.732 25.75 19.984 1 94.62 188 GLU B C 1
ATOM 3377 O O . GLU B 1 188 ? -4.359 24.875 19.375 1 94.62 188 GLU B O 1
ATOM 3382 N N . ILE B 1 189 ? -2.43 25.828 20.078 1 96.44 189 ILE B N 1
ATOM 3383 C CA . ILE B 1 189 ? -1.617 24.781 19.469 1 96.44 189 ILE B CA 1
ATOM 3384 C C . ILE B 1 189 ? -1.947 23.438 20.094 1 96.44 189 ILE B C 1
ATOM 3386 O O . ILE B 1 189 ? -2.117 22.438 19.391 1 96.44 189 ILE B O 1
ATOM 3390 N N . LEU B 1 190 ? -2.053 23.438 21.375 1 95.5 190 LEU B N 1
ATOM 3391 C CA . LEU B 1 190 ? -2.375 22.203 22.078 1 95.5 190 LEU B CA 1
ATOM 3392 C C . LEU B 1 190 ? -3.715 21.641 21.609 1 95.5 190 LEU B C 1
ATOM 3394 O O . LEU B 1 190 ? -3.846 20.438 21.406 1 95.5 190 LEU B O 1
ATOM 3398 N N . ARG B 1 191 ? -4.691 22.469 21.5 1 95.5 191 ARG B N 1
ATOM 3399 C CA . ARG B 1 191 ? -6.004 22.031 21.031 1 95.5 191 ARG B CA 1
ATOM 3400 C C . ARG B 1 191 ? -5.906 21.422 19.641 1 95.5 191 ARG B C 1
ATOM 3402 O O . ARG B 1 191 ? -6.516 20.375 19.375 1 95.5 191 ARG B O 1
ATOM 3409 N N . VAL B 1 192 ? -5.125 22.016 18.766 1 97.81 192 VAL B N 1
ATOM 3410 C CA . VAL B 1 192 ? -4.957 21.531 17.406 1 97.81 192 VAL B CA 1
ATOM 3411 C C . VAL B 1 192 ? -4.246 20.188 17.422 1 97.81 192 VAL B C 1
ATOM 3413 O O . VAL B 1 192 ? -4.598 19.281 16.656 1 97.81 192 VAL B O 1
ATOM 3416 N N . VAL B 1 193 ? -3.271 20.031 18.312 1 97.5 193 VAL B N 1
ATOM 3417 C CA . VAL B 1 193 ? -2.592 18.75 18.5 1 97.5 193 VAL B CA 1
ATOM 3418 C C . VAL B 1 193 ? -3.6 17.688 18.922 1 97.5 193 VAL B C 1
ATOM 3420 O O . VAL B 1 193 ? -3.584 16.578 18.391 1 97.5 193 VAL B O 1
ATOM 3423 N N . GLN B 1 194 ? -4.484 18.031 19.828 1 96.69 194 GLN B N 1
ATOM 3424 C CA . GLN B 1 194 ? -5.512 17.109 20.281 1 96.69 194 GLN B CA 1
ATOM 3425 C C . GLN B 1 194 ? -6.418 16.672 19.141 1 96.69 194 GLN B C 1
ATOM 3427 O O . GLN B 1 194 ? -6.773 15.5 19.031 1 96.69 194 GLN B O 1
ATOM 3432 N N . ILE B 1 195 ? -6.762 17.578 18.328 1 97.88 195 ILE B N 1
ATOM 3433 C CA . ILE B 1 195 ? -7.578 17.266 17.156 1 97.88 195 ILE B CA 1
ATOM 3434 C C . ILE B 1 195 ? -6.805 16.344 16.219 1 97.88 195 ILE B C 1
ATOM 3436 O O . ILE B 1 195 ? -7.359 15.375 15.695 1 97.88 195 ILE B O 1
ATOM 3440 N N . GLY B 1 196 ? -5.492 16.609 16 1 98.31 196 GLY B N 1
ATOM 3441 C CA . GLY B 1 196 ? -4.648 15.719 15.219 1 98.31 196 GLY B CA 1
ATOM 3442 C C . GLY B 1 196 ? -4.621 14.305 15.766 1 98.31 196 GLY B C 1
ATOM 3443 O O . GLY B 1 196 ? -4.703 13.344 15 1 98.31 196 GLY B O 1
ATOM 3444 N N . LEU B 1 197 ? -4.551 14.211 17.062 1 97.25 197 LEU B N 1
ATOM 3445 C CA . LEU B 1 197 ? -4.508 12.906 17.703 1 97.25 197 LEU B CA 1
ATOM 3446 C C . LEU B 1 197 ? -5.852 12.188 17.578 1 97.25 197 LEU B C 1
ATOM 3448 O O . LEU B 1 197 ? -5.895 10.969 17.438 1 97.25 197 LEU B O 1
ATOM 3452 N N . LEU B 1 198 ? -6.961 12.914 17.625 1 97 198 LEU B N 1
ATOM 3453 C CA . LEU B 1 198 ? -8.273 12.328 17.391 1 97 198 LEU B CA 1
ATOM 3454 C C . LEU B 1 198 ? -8.383 11.789 15.961 1 97 198 LEU B C 1
ATOM 3456 O O . LEU B 1 198 ? -8.883 10.688 15.75 1 97 198 LEU B O 1
ATOM 3460 N N . CYS B 1 199 ? -7.828 12.492 15.047 1 98.38 199 CYS B N 1
ATOM 3461 C CA . CYS B 1 199 ? -7.914 12.141 13.633 1 98.38 199 CYS B CA 1
ATOM 3462 C C . CYS B 1 199 ? -7.035 10.938 13.312 1 98.38 199 CYS B C 1
ATOM 3464 O O . CYS B 1 199 ? -7.219 10.281 12.281 1 98.38 199 CYS B O 1
ATOM 3466 N N . THR B 1 200 ? -6.066 10.641 14.172 1 97.75 200 THR B N 1
ATOM 3467 C CA . THR B 1 200 ? -5.117 9.578 13.859 1 97.75 200 THR B CA 1
ATOM 3468 C C . THR B 1 200 ? -5.375 8.359 14.734 1 97.75 200 THR B C 1
ATOM 3470 O O . THR B 1 200 ? -4.48 7.531 14.938 1 97.75 200 THR B O 1
ATOM 3473 N N . GLN B 1 201 ? -6.559 8.312 15.289 1 96.62 201 GLN B N 1
ATOM 3474 C CA . GLN B 1 201 ? -6.926 7.117 16.047 1 96.62 201 GLN B CA 1
ATOM 3475 C C . GLN B 1 201 ? -6.793 5.863 15.18 1 96.62 201 GLN B C 1
ATOM 3477 O O . GLN B 1 201 ? -7.082 5.895 13.984 1 96.62 201 GLN B O 1
ATOM 3482 N N . GLU B 1 202 ? -6.406 4.777 15.758 1 94.88 202 GLU B N 1
ATOM 3483 C CA . GLU B 1 202 ? -6.188 3.527 15.031 1 94.88 202 GLU B CA 1
ATOM 3484 C C . GLU B 1 202 ? -7.477 3.027 14.383 1 94.88 202 GLU B C 1
ATOM 3486 O O . GLU B 1 202 ? -7.484 2.654 13.211 1 94.88 202 GLU B O 1
ATOM 3491 N N . SER B 1 203 ? -8.547 3.043 15.18 1 94.69 203 SER B N 1
ATOM 3492 C CA . SER B 1 203 ? -9.844 2.627 14.656 1 94.69 203 SER B CA 1
ATOM 3493 C C . SER B 1 203 ? -10.523 3.764 13.898 1 94.69 203 SER B C 1
ATOM 3495 O O . SER B 1 203 ? -10.695 4.859 14.438 1 94.69 203 SER B O 1
ATOM 3497 N N . PRO B 1 204 ? -10.922 3.531 12.719 1 95.88 204 PRO B N 1
ATOM 3498 C CA . PRO B 1 204 ? -11.562 4.598 11.945 1 95.88 204 PRO B CA 1
ATOM 3499 C C . PRO B 1 204 ? -12.852 5.098 12.586 1 95.88 204 PRO B C 1
ATOM 3501 O O . PRO B 1 204 ? -13.227 6.262 12.406 1 95.88 204 PRO B O 1
ATOM 3504 N N . SER B 1 205 ? -13.516 4.266 13.352 1 94.81 205 SER B N 1
ATOM 3505 C CA . SER B 1 205 ? -14.773 4.652 13.977 1 94.81 205 SER B CA 1
ATOM 3506 C C . SER B 1 205 ? -14.562 5.715 15.047 1 94.81 205 SER B C 1
ATOM 3508 O O . SER B 1 205 ? -15.5 6.418 15.43 1 94.81 205 SER B O 1
ATOM 3510 N N . LEU B 1 206 ? -13.375 5.832 15.508 1 95.62 206 LEU B N 1
ATOM 3511 C CA . LEU B 1 206 ? -13.062 6.793 16.562 1 95.62 206 LEU B CA 1
ATOM 3512 C C . LEU B 1 206 ? -12.586 8.117 15.969 1 95.62 206 LEU B C 1
ATOM 3514 O O . LEU B 1 206 ? -12.383 9.086 16.703 1 95.62 206 LEU B O 1
ATOM 3518 N N . ARG B 1 207 ? -12.398 8.141 14.688 1 97.25 207 ARG B N 1
ATOM 3519 C CA . ARG B 1 207 ? -12.016 9.375 14.016 1 97.25 207 ARG B CA 1
ATOM 3520 C C . ARG B 1 207 ? -13.242 10.203 13.648 1 97.25 207 ARG B C 1
ATOM 3522 O O . ARG B 1 207 ? -14.266 9.656 13.234 1 97.25 207 ARG B O 1
ATOM 3529 N N . PRO B 1 208 ? -13.172 11.461 13.781 1 96.94 208 PRO B N 1
ATOM 3530 C CA . PRO B 1 208 ? -14.289 12.297 13.336 1 96.94 208 PRO B CA 1
ATOM 3531 C C . PRO B 1 208 ? -14.406 12.367 11.82 1 96.94 208 PRO B C 1
ATOM 3533 O O . PRO B 1 208 ? -13.445 12.078 11.102 1 96.94 208 PRO B O 1
ATOM 3536 N N . LYS B 1 209 ? -15.617 12.719 11.344 1 96.69 209 LYS B N 1
ATOM 3537 C CA . LYS B 1 209 ? -15.719 13.188 9.969 1 96.69 209 LYS B CA 1
ATOM 3538 C C . LYS B 1 209 ? -14.977 14.508 9.781 1 96.69 209 LYS B C 1
ATOM 3540 O O . LYS B 1 209 ? -14.766 15.25 10.742 1 96.69 209 LYS B O 1
ATOM 3545 N N . MET B 1 210 ? -14.617 14.766 8.555 1 97.62 210 MET B N 1
ATOM 3546 C CA . MET B 1 210 ? -13.875 16 8.328 1 97.62 210 MET B CA 1
ATOM 3547 C C . MET B 1 210 ? -14.727 17.219 8.68 1 97.62 210 MET B C 1
ATOM 3549 O O . MET B 1 210 ? -14.203 18.234 9.156 1 97.62 210 MET B O 1
ATOM 3553 N N . SER B 1 211 ? -16.016 17.141 8.484 1 97.44 211 SER B N 1
ATOM 3554 C CA . SER B 1 211 ? -16.891 18.234 8.867 1 97.44 211 SER B CA 1
ATOM 3555 C C . SER B 1 211 ? -16.812 18.516 10.367 1 97.44 211 SER B C 1
ATOM 3557 O O . SER B 1 211 ? -16.766 19.672 10.789 1 97.44 211 SER B O 1
ATOM 3559 N N . LYS B 1 212 ? -16.781 17.5 11.117 1 97.44 212 LYS B N 1
ATOM 3560 C CA . LYS B 1 212 ? -16.672 17.641 12.562 1 97.44 212 LYS B CA 1
ATOM 3561 C C . LYS B 1 212 ? -15.281 18.141 12.953 1 97.44 212 LYS B C 1
ATOM 3563 O O . LYS B 1 212 ? -15.148 18.984 13.852 1 97.44 212 LYS B O 1
ATOM 3568 N N . ALA B 1 213 ? -14.25 17.641 12.328 1 98 213 ALA B N 1
ATOM 3569 C CA . ALA B 1 213 ? -12.898 18.141 12.586 1 98 213 ALA B CA 1
ATOM 3570 C C . ALA B 1 213 ? -12.797 19.625 12.312 1 98 213 ALA B C 1
ATOM 3572 O O . ALA B 1 213 ? -12.195 20.375 13.094 1 98 213 ALA B O 1
ATOM 3573 N N . LEU B 1 214 ? -13.438 20.031 11.203 1 98.25 214 LEU B N 1
ATOM 3574 C CA . LEU B 1 214 ? -13.445 21.453 10.867 1 98.25 214 LEU B CA 1
ATOM 3575 C C . LEU B 1 214 ? -14.18 22.266 11.938 1 98.25 214 LEU B C 1
ATOM 3577 O O . LEU B 1 214 ? -13.719 23.328 12.336 1 98.25 214 LEU B O 1
ATOM 3581 N N . GLN B 1 215 ? -15.219 21.734 12.391 1 97.81 215 GLN B N 1
ATOM 3582 C CA . GLN B 1 215 ? -15.961 22.391 13.469 1 97.81 215 GLN B CA 1
ATOM 3583 C C . GLN B 1 215 ? -15.117 22.5 14.727 1 97.81 215 GLN B C 1
ATOM 3585 O O . GLN B 1 215 ? -15.102 23.562 15.375 1 97.81 215 GLN B O 1
ATOM 3590 N N . MET B 1 216 ? -14.438 21.484 15.055 1 97.25 216 MET B N 1
ATOM 3591 C CA . MET B 1 216 ? -13.578 21.484 16.234 1 97.25 216 MET B CA 1
ATOM 3592 C C . MET B 1 216 ? -12.469 22.531 16.094 1 97.25 216 MET B C 1
ATOM 3594 O O . MET B 1 216 ? -12.078 23.156 17.094 1 97.25 216 MET B O 1
ATOM 3598 N N . LEU B 1 217 ? -12.023 22.703 14.898 1 97.88 217 LEU B N 1
ATOM 3599 C CA . LEU B 1 217 ? -10.969 23.672 14.633 1 97.88 217 LEU B CA 1
ATOM 3600 C C . LEU B 1 217 ? -11.492 25.094 14.75 1 97.88 217 LEU B C 1
ATOM 3602 O O . LEU B 1 217 ? -10.805 25.969 15.266 1 97.88 217 LEU B O 1
ATOM 3606 N N . THR B 1 218 ? -12.727 25.266 14.32 1 97.12 218 THR B N 1
ATOM 3607 C CA . THR B 1 218 ? -13.203 26.625 14.148 1 97.12 218 THR B CA 1
ATOM 3608 C C . THR B 1 218 ? -14.055 27.047 15.344 1 97.12 218 THR B C 1
ATOM 3610 O O . THR B 1 218 ? -14.164 28.25 15.633 1 97.12 218 THR B O 1
ATOM 3613 N N . LYS B 1 219 ? -14.711 26.125 15.977 1 93.56 219 LYS B N 1
ATOM 3614 C CA . LYS B 1 219 ? -15.477 26.422 17.188 1 93.56 219 LYS B CA 1
ATOM 3615 C C . LYS B 1 219 ? -14.664 26.125 18.438 1 93.56 219 LYS B C 1
ATOM 3617 O O . LYS B 1 219 ? -14.961 25.188 19.172 1 93.56 219 LYS B O 1
ATOM 3622 N N . LYS B 1 220 ? -13.852 26.984 18.812 1 88.06 220 LYS B N 1
ATOM 3623 C CA . LYS B 1 220 ? -12.828 26.797 19.828 1 88.06 220 LYS B CA 1
ATOM 3624 C C . LYS B 1 220 ? -13.445 26.734 21.219 1 88.06 220 LYS B C 1
ATOM 3626 O O . LYS B 1 220 ? -12.844 26.219 22.156 1 88.06 220 LYS B O 1
ATOM 3631 N N . GLU B 1 221 ? -14.609 27.25 21.359 1 85.25 221 GLU B N 1
ATOM 3632 C CA . GLU B 1 221 ? -15.266 27.312 22.672 1 85.25 221 GLU B CA 1
ATOM 3633 C C . GLU B 1 221 ? -15.875 25.969 23.062 1 85.25 221 GLU B C 1
ATOM 3635 O O . GLU B 1 221 ? -16.188 25.734 24.219 1 85.25 221 GLU B O 1
ATOM 3640 N N . GLN B 1 222 ? -16.016 25.125 22.141 1 86.19 222 GLN B N 1
ATOM 3641 C CA . GLN B 1 222 ? -16.609 23.828 22.406 1 86.19 222 GLN B CA 1
ATOM 3642 C C . GLN B 1 222 ? -15.555 22.828 22.859 1 86.19 222 GLN B C 1
ATOM 3644 O O . GLN B 1 222 ? -14.461 22.766 22.297 1 86.19 222 GLN B O 1
ATOM 3649 N N . PRO B 1 223 ? -15.906 22.141 23.953 1 86.44 223 PRO B N 1
ATOM 3650 C CA . PRO B 1 223 ? -14.953 21.109 24.406 1 86.44 223 PRO B CA 1
ATOM 3651 C C . PRO B 1 223 ? -14.742 20 23.391 1 86.44 223 PRO B C 1
ATOM 3653 O O . PRO B 1 223 ? -15.664 19.688 22.625 1 86.44 223 PRO B O 1
ATOM 3656 N N . LEU B 1 224 ? -13.539 19.531 23.312 1 88.62 224 LEU B N 1
ATOM 3657 C CA . LEU B 1 224 ? -13.242 18.422 22.422 1 88.62 224 LEU B CA 1
ATOM 3658 C C . LEU B 1 224 ? -13.75 17.109 23.016 1 88.62 224 LEU B C 1
ATOM 3660 O O . LEU B 1 224 ? -13.773 16.938 24.234 1 88.62 224 LEU B O 1
ATOM 3664 N N . PRO B 1 225 ? -14.344 16.203 22.25 1 76.94 225 PRO B N 1
ATOM 3665 C CA . PRO B 1 225 ? -14.852 14.922 22.734 1 76.94 225 PRO B CA 1
ATOM 3666 C C . PRO B 1 225 ? -13.742 13.992 23.203 1 76.94 225 PRO B C 1
ATOM 3668 O O . PRO B 1 225 ? -13.641 12.859 22.734 1 76.94 225 PRO B O 1
ATOM 3671 N N . TRP B 1 226 ? -12.797 14.422 23.922 1 68.75 226 TRP B N 1
ATOM 3672 C CA . TRP B 1 226 ? -11.695 13.578 24.375 1 68.75 226 TRP B CA 1
ATOM 3673 C C . TRP B 1 226 ? -12.211 12.477 25.297 1 68.75 226 TRP B C 1
ATOM 3675 O O . TRP B 1 226 ? -12.797 12.758 26.344 1 68.75 226 TRP B O 1
ATOM 3685 N N . HIS B 1 227 ? -13.297 11.781 25.188 1 53.03 227 HIS B N 1
ATOM 3686 C CA . HIS B 1 227 ? -13.656 10.758 26.156 1 53.03 227 HIS B CA 1
ATOM 3687 C C . HIS B 1 227 ? -12.523 9.75 26.328 1 53.03 227 HIS B C 1
ATOM 3689 O O . HIS B 1 227 ? -11.641 9.648 25.484 1 53.03 227 HIS B O 1
ATOM 3695 N N . SER B 1 228 ? -12.648 8.852 27.578 1 42.34 228 SER B N 1
ATOM 3696 C CA . SER B 1 228 ? -11.922 7.719 28.141 1 42.34 228 SER B CA 1
ATOM 3697 C C . SER B 1 228 ? -11.383 6.805 27.047 1 42.34 228 SER B C 1
ATOM 3699 O O . SER B 1 228 ? -10.531 5.953 27.297 1 42.34 228 SER B O 1
ATOM 3701 N N . ARG B 1 229 ? -12.094 6.672 25.938 1 42.34 229 ARG B N 1
ATOM 3702 C CA . ARG B 1 229 ? -11.797 5.555 25.047 1 42.34 229 ARG B CA 1
ATOM 3703 C C . ARG B 1 229 ? -10.602 5.867 24.156 1 42.34 229 ARG B C 1
ATOM 3705 O O . ARG B 1 229 ? -10.516 5.371 23.031 1 42.34 229 ARG B O 1
ATOM 3712 N N . ILE B 1 230 ? -10.086 7.145 24.125 1 48.59 230 ILE B N 1
ATOM 3713 C CA . ILE B 1 230 ? -8.898 7.207 23.281 1 48.59 230 ILE B CA 1
ATOM 3714 C C . ILE B 1 230 ? -8.031 5.973 23.516 1 48.59 230 ILE B C 1
ATOM 3716 O O . ILE B 1 230 ? -7.496 5.781 24.609 1 48.59 230 ILE B O 1
ATOM 3720 N N . CYS B 1 231 ? -8.477 4.957 23.109 1 42.28 231 CYS B N 1
ATOM 3721 C CA . CYS B 1 231 ? -7.809 3.67 23.219 1 42.28 231 CYS B CA 1
ATOM 3722 C C . CYS B 1 231 ? -6.355 3.77 22.766 1 42.28 231 CYS B C 1
ATOM 3724 O O . CYS B 1 231 ? -6.055 4.449 21.781 1 42.28 231 CYS B O 1
ATOM 3726 N N . ARG B 1 232 ? -5.504 3.658 23.688 1 41.5 232 ARG B N 1
ATOM 3727 C CA . ARG B 1 232 ? -4.051 3.498 23.656 1 41.5 232 ARG B CA 1
ATOM 3728 C C . ARG B 1 232 ? -3.627 2.635 22.469 1 41.5 232 ARG B C 1
ATOM 3730 O O . ARG B 1 232 ? -4.324 1.687 22.109 1 41.5 232 ARG B O 1
ATOM 3737 N N . TYR B 1 233 ? -2.91 3.201 21.562 1 43.06 233 TYR B N 1
ATOM 3738 C CA . TYR B 1 233 ? -2.086 2.381 20.688 1 43.06 233 TYR B CA 1
ATOM 3739 C C . TYR B 1 233 ? -1.572 1.145 21.406 1 43.06 233 TYR B C 1
ATOM 3741 O O . TYR B 1 233 ? -0.858 1.256 22.406 1 43.06 233 TYR B O 1
ATOM 3749 N N . THR B 1 234 ? -2.369 0.148 21.578 1 33.81 234 THR B N 1
ATOM 3750 C CA . THR B 1 234 ? -1.765 -1.041 22.172 1 33.81 234 THR B CA 1
ATOM 3751 C C . THR B 1 234 ? -0.499 -1.438 21.422 1 33.81 234 THR B C 1
ATOM 3753 O O . THR B 1 234 ? -0.496 -1.493 20.188 1 33.81 234 THR B O 1
ATOM 3756 N N . LYS B 1 235 ? 0.741 -1.186 21.891 1 33.34 235 LYS B N 1
ATOM 3757 C CA . LYS B 1 235 ? 2 -1.82 21.516 1 33.34 235 LYS B CA 1
ATOM 3758 C C . LYS B 1 235 ? 1.794 -3.295 21.188 1 33.34 235 LYS B C 1
ATOM 3760 O O . LYS B 1 235 ? 1.631 -4.125 22.078 1 33.34 235 LYS B O 1
ATOM 3765 N N . ASN B 1 236 ? 0.962 -3.768 20.328 1 28.56 236 ASN B N 1
ATOM 3766 C CA . ASN B 1 236 ? 1.223 -5.195 20.188 1 28.56 236 ASN B CA 1
ATOM 3767 C C . ASN B 1 236 ? 2.676 -5.461 19.797 1 28.56 236 ASN B C 1
ATOM 3769 O O . ASN B 1 236 ? 3.111 -5.09 18.703 1 28.56 236 ASN B O 1
ATOM 3773 N N . GLY B 1 237 ? 3.648 -5.219 20.672 1 24.12 237 GLY B N 1
ATOM 3774 C CA . GLY B 1 237 ? 4.832 -6.062 20.734 1 24.12 237 GLY B CA 1
ATOM 3775 C C . GLY B 1 237 ? 4.535 -7.523 20.438 1 24.12 237 GLY B C 1
ATOM 3776 O O . GLY B 1 237 ? 3.418 -7.992 20.656 1 24.12 237 GLY B O 1
#

Solvent-accessible surface area (backbone atoms only — not comparable to full-atom values): 26799 Å² total; per-residue (Å²): 136,92,80,83,85,53,81,89,71,88,77,78,65,73,71,66,67,86,48,90,45,58,33,42,42,65,26,44,62,29,81,72,52,22,56,74,50,42,64,69,49,50,49,49,28,52,52,36,44,36,50,54,49,28,52,33,56,64,33,86,85,58,20,41,37,48,52,54,55,39,46,72,28,26,31,23,40,97,85,54,46,42,38,80,45,75,64,86,66,42,44,78,42,73,92,87,57,80,38,73,38,50,66,48,64,36,37,64,81,34,59,27,60,52,33,74,74,62,21,46,48,52,66,51,38,43,32,18,7,46,12,49,37,46,47,24,65,52,31,33,45,74,63,53,67,45,88,80,46,96,75,51,71,48,55,67,55,51,48,49,54,26,48,75,67,73,44,49,74,79,50,44,21,64,59,45,59,70,64,72,58,47,68,67,54,50,53,51,50,50,53,52,48,51,51,17,54,39,23,50,39,73,53,60,87,66,28,59,53,49,60,54,49,41,42,57,69,70,42,70,87,55,80,75,87,76,54,93,68,70,66,68,80,71,74,79,111,136,94,78,88,86,80,72,90,72,86,78,81,65,72,71,66,67,87,48,88,46,61,32,42,42,64,25,45,62,28,80,71,51,21,58,75,49,43,63,69,48,50,50,48,26,52,53,35,44,35,52,52,49,29,51,32,55,64,33,86,86,59,21,40,37,49,54,55,55,40,45,73,29,26,31,23,42,98,84,52,45,41,40,79,45,76,63,87,66,42,42,78,41,73,91,86,57,82,38,74,36,49,66,47,63,36,36,65,80,33,59,28,60,52,34,75,74,63,19,46,46,52,66,51,37,42,32,19,7,45,12,49,39,46,48,24,66,50,29,32,46,74,55,64,58,50,88,79,47,95,77,54,72,44,56,66,55,50,50,48,54,26,49,74,68,73,45,49,74,78,50,44,20,63,59,46,60,68,66,71,57,46,70,68,54,49,52,50,50,50,52,51,46,51,50,17,54,40,24,49,41,74,51,59,88,68,26,59,54,48,60,54,50,42,44,58,69,69,43,70,86,54,80,73,88,75,55,93,69,71,66,68,81,71,77,79,110

Foldseek 3Di:
DPDDPCDDDPDPPVPDDVQVFAFQLVQLLDLVSVLVQELVLLLQQLLQVLVQLCCQQVPPPWRKAQQEDARRQWTQHPVGHTDGHDSVVMDTDDPDDQDQDPDHDYDPLQAAQCCVPTVGDDSLRVLQSSLLRLLCSFQSDDQDPPPPDPDDDGSLVVCVVCVVVVNNVVRGHVSNVVPPCDPVNVVLSVQSNVLSNQSNQNDSVSHDDSVVSSCSSVVVVDDDPPPPPSPPPPPPD/DLDDDDDDDDDPPPPDDPQVFAFQLVQLLDLVSVLVQELVLLLQQLLLVLVQLCCQQVPPPWRKAQQEDARRQWTQHPVGHTDGHDSVVMDTDDPDDQDFDPDHDYDPLQAAQCCVPTVGDDSLRVLQSSLLRLLCSFQSDDQPPPPPDPDDDGSLVVCVVCVVVVNNVVRGHVSHVVPPCDPVNVVLSVQSNVLSNQSNQNDSVSHDDSVVSSCSSVVVVDDDPPDPPSPPPPPPD

Radius of gyration: 25.21 Å; Cα contacts (8 Å, |Δi|>4): 718; chains: 2; bounding box: 46×75×61 Å